Protein AF-A0A7S4QMN1-F1 (afdb_monomer_lite)

InterPro domains:
  IPR005123 Oxoglutarate/iron-dependent dioxygenase domain [PS51471] (291-381)
  IPR006620 Prolyl 4-hydroxylase, alpha subunit [SM00702] (165-380)
  IPR044862 Prolyl 4-hydroxylase alpha subunit, Fe(2+) 2OG dioxygenase domain [PF13640] (297-378)

Structure (mmCIF, N/CA/C/O backbone):
data_AF-A0A7S4QMN1-F1
#
_entry.id   AF-A0A7S4QMN1-F1
#
loop_
_atom_site.group_PDB
_atom_site.id
_atom_site.type_symbol
_atom_site.label_atom_id
_atom_site.label_alt_id
_atom_site.label_comp_id
_atom_site.label_asym_id
_atom_site.label_entity_id
_atom_site.label_seq_id
_atom_site.pdbx_PDB_ins_code
_atom_site.Cartn_x
_atom_site.Cartn_y
_atom_site.Cartn_z
_atom_site.occupancy
_atom_site.B_iso_or_equiv
_atom_site.auth_seq_id
_atom_site.auth_comp_id
_atom_site.auth_asym_id
_atom_site.auth_atom_id
_atom_site.pdbx_PDB_model_num
ATOM 1 N N . LEU A 1 1 ? 4.305 1.687 -40.433 1.00 33.34 1 LEU A N 1
ATOM 2 C CA . LEU A 1 1 ? 5.333 0.939 -41.196 1.00 33.34 1 LEU A CA 1
ATOM 3 C C . LEU A 1 1 ? 6.586 0.948 -40.322 1.00 33.34 1 LEU A C 1
ATOM 5 O O . LEU A 1 1 ? 7.178 2.002 -40.215 1.00 33.34 1 LEU A O 1
ATOM 9 N N . LEU A 1 2 ? 6.954 -0.055 -39.526 1.00 28.06 2 LEU A N 1
ATOM 10 C CA . LEU A 1 2 ? 6.754 -1.500 -39.593 1.00 28.06 2 LEU A CA 1
ATOM 11 C C . LEU A 1 2 ? 6.087 -2.052 -38.315 1.00 28.06 2 LEU A C 1
ATOM 13 O O . LEU A 1 2 ? 6.508 -1.735 -37.209 1.00 28.06 2 LEU A O 1
ATOM 17 N N . ARG A 1 3 ? 5.080 -2.920 -38.480 1.00 29.89 3 ARG A N 1
ATOM 18 C CA . ARG A 1 3 ? 4.734 -3.950 -37.491 1.00 29.89 3 ARG A CA 1
ATOM 19 C C . ARG A 1 3 ? 5.680 -5.119 -37.756 1.00 29.89 3 ARG A C 1
ATOM 21 O O . ARG A 1 3 ? 5.506 -5.801 -38.760 1.00 29.89 3 ARG A O 1
ATOM 28 N N . LEU A 1 4 ? 6.672 -5.331 -36.900 1.00 30.12 4 LEU A N 1
ATOM 29 C CA . LEU A 1 4 ? 7.335 -6.629 -36.809 1.00 30.12 4 LEU A CA 1
ATOM 30 C C . LEU A 1 4 ? 6.605 -7.407 -35.715 1.00 30.12 4 LEU A C 1
ATOM 32 O O . LEU A 1 4 ? 6.843 -7.210 -34.529 1.00 30.12 4 LEU A O 1
ATOM 36 N N . CYS A 1 5 ? 5.641 -8.224 -36.140 1.00 31.52 5 CYS A N 1
ATOM 37 C CA . CYS A 1 5 ? 5.085 -9.288 -35.318 1.00 31.52 5 CYS A CA 1
ATOM 38 C C . CYS A 1 5 ? 6.194 -10.321 -35.102 1.00 31.52 5 CYS A C 1
ATOM 40 O O . CYS A 1 5 ? 6.528 -11.065 -36.021 1.00 31.52 5 CYS A O 1
ATOM 42 N N . VAL A 1 6 ? 6.772 -10.345 -33.905 1.00 31.16 6 VAL A N 1
ATOM 43 C CA . VAL A 1 6 ? 7.466 -11.534 -33.408 1.00 31.16 6 VAL A CA 1
ATOM 44 C C . VAL A 1 6 ? 6.362 -12.455 -32.874 1.00 31.16 6 VAL A C 1
ATOM 46 O O . VAL A 1 6 ? 5.583 -11.995 -32.041 1.00 31.16 6 VAL A O 1
ATOM 49 N N . PRO A 1 7 ? 6.193 -13.681 -33.395 1.00 31.33 7 PRO A N 1
ATOM 50 C CA . PRO A 1 7 ? 5.201 -14.610 -32.866 1.00 31.33 7 PRO A CA 1
ATOM 51 C C . PRO A 1 7 ? 5.631 -15.098 -31.478 1.00 31.33 7 PRO A C 1
ATOM 53 O O . PRO A 1 7 ? 6.814 -15.367 -31.263 1.00 31.33 7 PRO A O 1
ATOM 56 N N . ASP A 1 8 ? 4.671 -15.221 -30.560 1.00 32.66 8 ASP A N 1
ATOM 57 C CA . ASP A 1 8 ? 4.892 -15.808 -29.236 1.00 32.66 8 ASP A CA 1
ATOM 58 C C . ASP A 1 8 ? 5.495 -17.219 -29.369 1.00 32.66 8 ASP A C 1
ATOM 60 O O . ASP A 1 8 ? 5.025 -18.013 -30.198 1.00 32.66 8 ASP A O 1
ATOM 64 N N . PRO A 1 9 ? 6.528 -17.570 -28.582 1.00 32.62 9 PRO A N 1
ATOM 65 C CA . PRO A 1 9 ? 7.028 -18.934 -28.555 1.00 32.62 9 PRO A CA 1
ATOM 66 C C . PRO A 1 9 ? 5.959 -19.858 -27.956 1.00 32.62 9 PRO A C 1
ATOM 68 O O . PRO A 1 9 ? 5.326 -19.546 -26.948 1.00 32.62 9 PRO A O 1
ATOM 71 N N . LYS A 1 10 ? 5.747 -21.007 -28.606 1.00 31.28 10 LYS A N 1
ATOM 72 C CA . LYS A 1 10 ? 4.823 -22.049 -28.143 1.00 31.28 10 LYS A CA 1
ATOM 73 C C . LYS A 1 10 ? 5.300 -22.645 -26.804 1.00 31.28 10 LYS A C 1
ATOM 75 O O . LYS A 1 10 ? 6.508 -22.679 -26.574 1.00 31.28 10 LYS A O 1
ATOM 80 N N . PRO A 1 11 ? 4.396 -23.180 -25.959 1.00 35.97 11 PRO A N 1
ATOM 81 C CA . PRO A 1 11 ? 4.713 -23.577 -24.580 1.00 35.97 11 PRO A CA 1
ATOM 82 C C . PRO A 1 11 ? 5.648 -24.790 -24.409 1.00 35.97 11 PRO A C 1
ATOM 84 O O . PRO A 1 11 ? 5.938 -25.157 -23.277 1.00 35.97 11 PRO A O 1
ATOM 87 N N . GLU A 1 12 ? 6.101 -25.442 -25.483 1.00 31.20 12 GLU A N 1
ATOM 88 C CA . GLU A 1 12 ? 6.717 -26.779 -25.400 1.00 31.20 12 GLU A CA 1
ATOM 89 C C . GLU A 1 12 ? 8.251 -26.810 -25.568 1.00 31.20 12 GLU A C 1
ATOM 91 O O . GLU A 1 12 ? 8.848 -27.864 -25.375 1.00 31.20 12 GLU A O 1
ATOM 96 N N . ASP A 1 13 ? 8.921 -25.674 -25.810 1.00 32.47 13 ASP A N 1
ATOM 97 C CA . ASP A 1 13 ? 10.376 -25.628 -26.074 1.00 32.47 13 ASP A CA 1
ATOM 98 C C . ASP A 1 13 ? 11.195 -24.850 -25.018 1.00 32.47 13 ASP A C 1
ATOM 100 O O . ASP A 1 13 ? 12.104 -24.087 -25.349 1.00 32.47 13 ASP A O 1
ATOM 104 N N . GLN A 1 14 ? 10.919 -25.039 -23.722 1.00 33.44 14 GLN A N 1
ATOM 105 C CA . GLN A 1 14 ? 11.824 -24.588 -22.651 1.00 33.44 14 GLN A CA 1
ATOM 106 C C . GLN A 1 14 ? 12.381 -25.778 -21.863 1.00 33.44 14 GLN A C 1
ATOM 108 O O . GLN A 1 14 ? 11.894 -26.148 -20.799 1.00 33.44 14 GLN A O 1
ATOM 113 N N . ALA A 1 15 ? 13.448 -26.375 -22.396 1.00 29.91 15 ALA A N 1
ATOM 114 C CA . ALA A 1 15 ? 14.362 -27.190 -21.602 1.00 29.91 15 ALA A CA 1
ATOM 115 C C . ALA A 1 15 ? 15.116 -26.291 -20.593 1.00 29.91 15 ALA A C 1
ATOM 117 O O . ALA A 1 15 ? 15.396 -25.130 -20.910 1.00 29.91 15 ALA A O 1
ATOM 118 N N . PRO A 1 16 ? 15.478 -26.794 -19.397 1.00 34.16 16 PRO A N 1
ATOM 119 C CA . PRO A 1 16 ? 16.086 -25.983 -18.347 1.00 34.16 16 PRO A CA 1
ATOM 120 C C . PRO A 1 16 ? 17.511 -25.581 -18.747 1.00 34.16 16 PRO A C 1
ATOM 122 O O . PRO A 1 16 ? 18.469 -26.336 -18.575 1.00 34.16 16 PRO A O 1
ATOM 125 N N . LEU A 1 17 ? 17.657 -24.380 -19.307 1.00 33.34 17 LEU A N 1
ATOM 126 C CA . LEU A 1 17 ? 18.953 -23.760 -19.552 1.00 33.34 17 LEU A CA 1
ATOM 127 C C . LEU A 1 17 ? 19.551 -23.323 -18.213 1.00 33.34 17 LEU A C 1
ATOM 129 O O . LEU A 1 17 ? 18.972 -22.540 -17.463 1.00 33.34 17 LEU A O 1
ATOM 133 N N . GLY A 1 18 ? 20.701 -23.921 -17.908 1.00 28.16 18 GLY A N 1
ATOM 134 C CA . GLY A 1 18 ? 21.380 -23.828 -16.628 1.00 28.16 18 GLY A CA 1
ATOM 135 C C . GLY A 1 18 ? 21.776 -22.413 -16.208 1.00 28.16 18 GLY A C 1
ATOM 136 O O . GLY A 1 18 ? 21.951 -21.514 -17.026 1.00 28.16 18 GLY A O 1
ATOM 137 N N . LYS A 1 19 ? 21.953 -22.290 -14.885 1.00 35.28 19 LYS A N 1
ATOM 138 C CA . LYS A 1 19 ? 22.564 -21.185 -14.134 1.00 35.28 19 LYS A CA 1
ATOM 139 C C . LYS A 1 19 ? 23.502 -20.322 -14.984 1.00 35.28 19 LYS A C 1
ATOM 141 O O . LYS A 1 19 ? 24.684 -20.634 -15.125 1.00 35.28 19 LYS A O 1
ATOM 146 N N . ILE A 1 20 ? 22.997 -19.184 -15.444 1.00 30.22 20 ILE A N 1
ATOM 147 C CA . ILE A 1 20 ? 23.836 -18.021 -15.711 1.00 30.22 20 ILE A CA 1
ATOM 148 C C . ILE A 1 20 ? 23.854 -17.229 -14.407 1.00 30.22 20 ILE A C 1
ATOM 150 O O . ILE A 1 20 ? 22.824 -16.743 -13.948 1.00 30.22 20 ILE A O 1
ATOM 154 N N . MET A 1 21 ? 25.028 -17.195 -13.777 1.00 33.59 21 MET A N 1
ATOM 155 C CA . MET A 1 21 ? 25.313 -16.408 -12.583 1.00 33.59 21 MET A CA 1
ATOM 156 C C . MET A 1 21 ? 25.099 -14.919 -12.886 1.00 33.59 21 MET A C 1
ATOM 158 O O . MET A 1 21 ? 25.952 -14.273 -13.489 1.00 33.59 21 MET A O 1
ATOM 162 N N . GLY A 1 22 ? 23.947 -14.404 -12.468 1.00 28.27 22 GLY A N 1
ATOM 163 C CA . GLY A 1 22 ? 23.695 -13.000 -12.180 1.00 28.27 22 GLY A CA 1
ATOM 164 C C . GLY A 1 22 ? 23.335 -12.9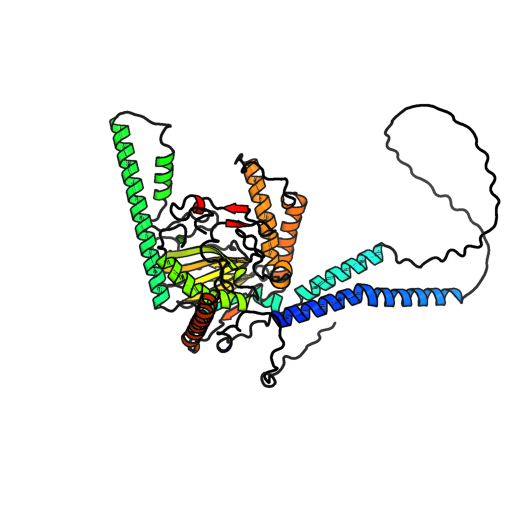07 -10.701 1.00 28.27 22 GLY A C 1
ATOM 165 O O . GLY A 1 22 ? 22.575 -13.727 -10.197 1.00 28.27 22 GLY A O 1
ATOM 166 N N . ASP A 1 23 ? 23.961 -11.976 -10.001 1.00 35.19 23 ASP A N 1
ATOM 167 C CA . ASP A 1 23 ? 23.933 -11.778 -8.553 1.00 35.19 23 ASP A CA 1
ATOM 168 C C . ASP A 1 23 ? 22.541 -11.361 -8.023 1.00 35.19 23 ASP A C 1
ATOM 170 O O . ASP A 1 23 ? 22.309 -10.206 -7.674 1.00 35.19 23 ASP A O 1
ATOM 174 N N . SER A 1 24 ? 21.584 -12.294 -7.987 1.00 38.88 24 SER A N 1
ATOM 175 C CA . SER A 1 24 ? 20.358 -12.176 -7.191 1.00 38.88 24 SER A CA 1
ATOM 176 C C . SER A 1 24 ? 20.483 -13.114 -5.992 1.00 38.88 24 SER A C 1
ATOM 178 O O . SER A 1 24 ? 20.225 -14.313 -6.079 1.00 38.88 24 SER A O 1
ATOM 180 N N . SER A 1 25 ? 20.924 -12.579 -4.858 1.00 47.12 25 SER A N 1
ATOM 181 C CA . SER A 1 25 ? 21.126 -13.338 -3.613 1.00 47.12 25 SER A CA 1
ATOM 182 C C . SER A 1 25 ? 19.832 -13.857 -2.956 1.00 47.12 25 SER A C 1
ATOM 184 O O . SER A 1 25 ? 19.904 -14.507 -1.914 1.00 47.12 25 SER A O 1
ATOM 186 N N . LEU A 1 26 ? 18.660 -13.619 -3.560 1.00 54.12 26 LEU A N 1
ATOM 187 C CA . LEU A 1 26 ? 17.367 -14.109 -3.084 1.00 54.12 26 LEU A CA 1
ATOM 188 C C . LEU A 1 26 ? 16.894 -15.327 -3.900 1.00 54.12 26 LEU A C 1
ATOM 190 O O . LEU A 1 26 ? 17.083 -15.363 -5.119 1.00 54.12 26 LEU A O 1
ATOM 194 N N . PRO A 1 27 ? 16.288 -16.338 -3.247 1.00 62.34 27 PRO A N 1
ATOM 195 C CA . PRO A 1 27 ? 15.745 -17.503 -3.934 1.00 62.34 27 PRO A CA 1
ATOM 196 C C . PRO A 1 27 ? 14.618 -17.099 -4.901 1.00 62.34 27 PRO A C 1
ATOM 198 O O . PRO A 1 27 ? 13.943 -16.092 -4.670 1.00 62.34 27 PRO A O 1
ATOM 201 N N . PRO A 1 28 ? 14.387 -17.882 -5.974 1.00 80.12 28 PRO A N 1
ATOM 202 C CA . PRO A 1 28 ? 13.278 -17.641 -6.891 1.00 80.12 28 PRO A CA 1
ATOM 203 C C . PRO A 1 28 ? 11.944 -17.609 -6.134 1.00 80.12 28 PRO A C 1
ATOM 205 O O . PRO A 1 28 ? 11.782 -18.280 -5.113 1.00 80.12 28 PRO A O 1
ATOM 208 N N . PHE A 1 29 ? 10.984 -16.836 -6.645 1.00 91.31 29 PHE A N 1
ATOM 209 C CA . PHE A 1 29 ? 9.666 -16.686 -6.034 1.00 91.31 29 PHE A CA 1
ATOM 210 C C . PHE A 1 29 ? 8.991 -18.054 -5.842 1.00 91.31 29 PHE A C 1
ATOM 212 O O . PHE A 1 29 ? 8.639 -18.730 -6.806 1.00 91.31 29 PHE A O 1
ATOM 219 N N . ALA A 1 30 ? 8.800 -18.472 -4.587 1.00 94.00 30 ALA A N 1
ATOM 220 C CA . ALA A 1 30 ? 8.315 -19.818 -4.264 1.00 94.00 30 ALA A CA 1
ATOM 221 C C . ALA A 1 30 ? 6.890 -20.098 -4.780 1.00 94.00 30 ALA A C 1
ATOM 223 O O . ALA A 1 30 ? 6.515 -21.253 -4.991 1.00 94.00 30 ALA A O 1
ATOM 224 N N . GLY A 1 31 ? 6.112 -19.038 -5.017 1.00 94.38 31 GLY A N 1
ATOM 225 C CA . GLY A 1 31 ? 4.758 -19.112 -5.552 1.00 94.38 31 GLY A CA 1
ATOM 226 C C . GLY A 1 31 ? 4.661 -19.265 -7.075 1.00 94.38 31 GLY A C 1
ATOM 227 O O . GLY A 1 31 ? 3.546 -19.399 -7.568 1.00 94.38 31 GLY A O 1
ATOM 228 N N . GLU A 1 32 ? 5.774 -19.249 -7.825 1.00 95.06 32 GLU A N 1
ATOM 229 C CA . GLU A 1 32 ? 5.768 -19.134 -9.298 1.00 95.06 32 GLU A CA 1
ATOM 230 C C . GLU A 1 32 ? 4.909 -20.206 -9.987 1.00 95.06 32 GLU A C 1
ATOM 232 O O . GLU A 1 32 ? 4.143 -19.903 -10.895 1.00 95.06 32 GLU A O 1
ATOM 237 N N . GLN A 1 33 ? 4.983 -21.453 -9.516 1.00 94.75 33 GLN A N 1
ATOM 238 C CA . GLN A 1 33 ? 4.263 -22.594 -10.101 1.00 94.75 33 GLN A CA 1
ATOM 239 C C . GLN A 1 33 ? 2.734 -22.528 -9.954 1.00 94.75 33 GLN A C 1
ATOM 241 O O . GLN A 1 33 ? 2.028 -23.278 -10.622 1.00 94.75 33 GLN A O 1
ATOM 246 N N . TYR A 1 34 ? 2.225 -21.670 -9.068 1.00 96.69 34 TYR A N 1
ATOM 247 C CA . TYR A 1 34 ? 0.791 -21.501 -8.827 1.00 96.69 34 TYR A CA 1
ATOM 248 C C . TYR A 1 34 ? 0.216 -20.277 -9.546 1.00 96.69 34 TYR A C 1
ATOM 250 O O . TYR A 1 34 ? -0.982 -20.015 -9.431 1.00 96.69 34 TYR A O 1
ATOM 258 N N . LEU A 1 35 ? 1.060 -19.513 -10.251 1.00 96.25 35 LEU A N 1
ATOM 259 C CA . LEU A 1 35 ? 0.627 -18.337 -10.986 1.00 96.25 35 LEU A CA 1
ATOM 260 C C . LEU A 1 35 ? -0.107 -18.744 -12.270 1.00 96.25 35 LEU A C 1
ATOM 262 O O . LEU A 1 35 ? 0.438 -19.441 -13.120 1.00 96.25 35 LEU A O 1
ATOM 266 N N . GLU A 1 36 ? -1.329 -18.247 -12.448 1.00 95.56 36 GLU A N 1
ATOM 267 C CA . GLU A 1 36 ? -2.115 -18.415 -13.682 1.00 95.56 36 GLU A CA 1
ATOM 268 C C . GLU A 1 36 ? -1.767 -17.374 -14.753 1.00 95.56 36 GLU A C 1
ATOM 270 O O . GLU A 1 36 ? -2.191 -17.468 -15.906 1.00 95.56 36 GLU A O 1
ATOM 275 N N . TYR A 1 37 ? -0.987 -16.365 -14.369 1.00 92.69 37 TYR A N 1
ATOM 276 C CA . TYR A 1 37 ? -0.544 -15.290 -15.237 1.00 92.69 37 TYR A CA 1
ATOM 277 C C . TYR A 1 37 ? 0.982 -15.227 -15.274 1.00 92.69 37 TYR A C 1
ATOM 279 O O . TYR A 1 37 ? 1.640 -15.118 -14.239 1.00 92.69 37 TYR A O 1
ATOM 287 N N . ASN A 1 38 ? 1.544 -15.218 -16.484 1.00 90.19 38 ASN A N 1
ATOM 288 C CA . ASN A 1 38 ? 2.983 -15.102 -16.702 1.00 90.19 38 ASN A CA 1
ATOM 289 C C . ASN A 1 38 ? 3.457 -13.674 -16.402 1.00 90.19 38 ASN A C 1
ATOM 291 O O . ASN A 1 38 ? 3.412 -12.786 -17.258 1.00 90.19 38 ASN A O 1
ATOM 295 N N . LEU A 1 39 ? 3.905 -13.445 -15.168 1.00 91.25 39 LEU A N 1
ATOM 296 C CA . LEU A 1 39 ? 4.464 -12.161 -14.760 1.00 91.25 39 LEU A CA 1
ATOM 297 C C . LEU A 1 39 ? 5.817 -11.896 -15.457 1.00 91.25 39 LEU A C 1
ATOM 299 O O . LEU A 1 39 ? 6.588 -12.834 -15.681 1.00 91.25 39 LEU A O 1
ATOM 303 N N . PRO A 1 40 ? 6.158 -10.627 -15.752 1.00 88.12 40 PRO A N 1
ATOM 304 C CA . PRO A 1 40 ? 7.409 -10.259 -16.414 1.00 88.12 40 PRO A CA 1
ATOM 305 C C . PRO A 1 40 ? 8.675 -10.850 -15.789 1.00 88.12 40 PRO A C 1
ATOM 307 O O . PRO A 1 40 ? 8.834 -10.828 -14.570 1.00 88.12 40 PRO A O 1
ATOM 310 N N . ASN A 1 41 ? 9.625 -11.295 -16.615 1.00 87.62 41 ASN A N 1
ATOM 311 C CA . ASN A 1 41 ? 10.993 -11.552 -16.165 1.00 87.62 41 ASN A CA 1
ATOM 312 C C . ASN A 1 41 ? 11.791 -10.240 -16.195 1.00 87.62 41 ASN A C 1
ATOM 314 O O . ASN A 1 41 ? 12.318 -9.836 -17.236 1.00 87.62 41 ASN A O 1
ATOM 318 N N . TYR A 1 42 ? 11.854 -9.567 -15.047 1.00 85.12 42 TYR A N 1
ATOM 319 C CA . TYR A 1 42 ? 12.478 -8.251 -14.933 1.00 85.12 42 TYR A CA 1
ATOM 320 C C . TYR A 1 42 ? 13.994 -8.265 -15.145 1.00 85.12 42 TYR A C 1
ATOM 322 O O . TYR A 1 42 ? 14.530 -7.290 -15.668 1.00 85.12 42 TYR A O 1
ATOM 330 N N . ASP A 1 43 ? 14.701 -9.344 -14.814 1.00 82.75 43 ASP A N 1
ATOM 331 C CA . ASP A 1 43 ? 16.156 -9.403 -15.007 1.00 82.75 43 ASP A CA 1
ATOM 332 C C . ASP A 1 43 ? 16.530 -9.566 -16.480 1.00 82.75 43 ASP A C 1
ATOM 334 O O . ASP A 1 43 ? 17.417 -8.874 -16.999 1.00 82.75 43 ASP A O 1
ATOM 338 N N . GLN A 1 44 ? 15.790 -10.419 -17.191 1.00 84.44 44 GLN A N 1
ATOM 339 C CA . GLN A 1 44 ? 15.927 -10.556 -18.635 1.00 84.44 44 GLN A CA 1
ATOM 340 C C . GLN A 1 44 ? 15.555 -9.250 -19.343 1.00 84.44 44 GLN A C 1
ATOM 342 O O . GLN A 1 44 ? 16.279 -8.800 -20.232 1.00 84.44 44 GLN A O 1
ATOM 347 N N . GLU A 1 45 ? 14.456 -8.614 -18.937 1.00 82.69 45 GLU A N 1
ATOM 348 C CA . GLU A 1 45 ? 14.028 -7.335 -19.499 1.00 82.69 45 GLU A CA 1
ATOM 349 C C . GLU A 1 45 ? 15.080 -6.244 -19.301 1.00 82.69 45 GLU A C 1
ATOM 351 O O . GLU A 1 45 ? 15.457 -5.581 -20.265 1.00 82.69 45 GLU A O 1
ATOM 356 N N . ARG A 1 46 ? 15.587 -6.068 -18.076 1.00 83.31 46 ARG A N 1
ATOM 357 C CA . ARG A 1 46 ? 16.635 -5.081 -17.776 1.00 83.31 46 ARG A CA 1
ATOM 358 C C . ARG A 1 46 ? 17.854 -5.292 -18.663 1.00 83.31 46 ARG A C 1
ATOM 360 O O . ARG A 1 46 ? 18.358 -4.335 -19.244 1.00 83.31 46 ARG A O 1
ATOM 367 N N . THR A 1 47 ? 18.288 -6.542 -18.812 1.00 84.25 47 THR A N 1
ATOM 368 C CA . THR A 1 47 ? 19.411 -6.906 -19.685 1.00 84.25 47 THR A CA 1
ATOM 369 C C . THR A 1 47 ? 19.139 -6.501 -21.134 1.00 84.25 47 THR A C 1
ATOM 371 O O . THR A 1 47 ? 19.970 -5.844 -21.761 1.00 84.25 47 THR A O 1
ATOM 374 N N . LEU A 1 48 ? 17.953 -6.822 -21.658 1.00 85.06 48 LEU A N 1
ATOM 375 C CA . LEU A 1 48 ? 17.554 -6.457 -23.018 1.00 85.06 48 LEU A CA 1
ATOM 376 C C . LEU A 1 48 ? 17.479 -4.939 -23.217 1.00 85.06 48 LEU A C 1
ATOM 378 O O . LEU A 1 48 ? 17.968 -4.435 -24.227 1.00 85.06 48 LEU A O 1
ATOM 382 N N . LEU A 1 49 ? 16.915 -4.204 -22.259 1.00 83.88 49 LEU A N 1
ATOM 383 C CA . LEU A 1 49 ? 16.805 -2.748 -22.329 1.00 83.88 49 LEU A CA 1
ATOM 384 C C . LEU A 1 49 ? 18.174 -2.075 -22.268 1.00 83.88 49 LEU A C 1
ATOM 386 O O . LEU A 1 49 ? 18.424 -1.158 -23.046 1.00 83.88 49 LEU A O 1
ATOM 390 N N . ILE A 1 50 ? 19.092 -2.566 -21.431 1.00 84.69 50 ILE A N 1
ATOM 391 C CA . ILE A 1 50 ? 20.481 -2.092 -21.406 1.00 84.69 50 ILE A CA 1
ATOM 392 C C . ILE A 1 50 ? 21.137 -2.304 -22.773 1.00 84.69 50 ILE A C 1
ATOM 394 O O . ILE A 1 50 ? 21.715 -1.366 -23.322 1.00 84.69 50 ILE A O 1
ATOM 398 N N . ILE A 1 51 ? 21.005 -3.498 -23.363 1.00 87.50 51 ILE A N 1
ATOM 399 C CA . ILE A 1 51 ? 21.549 -3.788 -24.698 1.00 87.50 51 ILE A CA 1
ATOM 400 C C . ILE A 1 51 ? 20.962 -2.827 -25.738 1.00 87.50 51 ILE A C 1
ATOM 402 O O . ILE A 1 51 ? 21.707 -2.227 -26.512 1.00 87.50 51 ILE A O 1
ATOM 406 N N . GLN A 1 52 ? 19.642 -2.629 -25.743 1.00 87.38 52 GLN A N 1
ATOM 407 C CA . GLN A 1 52 ? 18.974 -1.715 -26.672 1.00 87.38 52 GLN A CA 1
ATOM 408 C C . GLN A 1 52 ? 19.440 -0.266 -26.489 1.00 87.38 52 GLN A C 1
ATOM 410 O O . GLN A 1 52 ? 19.736 0.404 -27.477 1.00 87.38 52 GLN A O 1
ATOM 415 N N . MET A 1 53 ? 19.566 0.214 -25.250 1.00 84.75 53 MET A N 1
ATOM 416 C CA . MET A 1 53 ? 20.061 1.560 -24.951 1.00 84.75 53 MET A CA 1
ATOM 417 C C . MET A 1 53 ? 21.508 1.751 -25.415 1.00 84.75 53 MET A C 1
ATOM 419 O O . MET A 1 53 ? 21.822 2.779 -26.016 1.00 84.75 53 MET A O 1
ATOM 423 N N . VAL A 1 54 ? 22.376 0.756 -25.202 1.00 86.69 54 VAL A N 1
ATOM 424 C CA . VAL A 1 54 ? 23.759 0.774 -25.700 1.00 86.69 54 VAL A CA 1
ATOM 425 C C . VAL A 1 54 ? 23.781 0.798 -27.228 1.00 86.69 54 VAL A C 1
ATOM 427 O O . VAL A 1 54 ? 24.510 1.598 -27.806 1.00 86.69 54 VAL A O 1
ATOM 430 N N . LEU A 1 55 ? 22.958 -0.008 -27.903 1.00 88.69 55 LEU A N 1
ATOM 431 C CA . LEU A 1 55 ? 22.868 -0.008 -29.367 1.00 88.69 55 LEU A CA 1
ATOM 432 C C . LEU A 1 55 ? 22.357 1.329 -29.922 1.00 88.69 55 LEU A C 1
ATOM 434 O O . LEU A 1 55 ? 22.899 1.817 -30.913 1.00 88.69 55 LEU A O 1
ATOM 438 N N . VAL A 1 56 ? 21.363 1.949 -29.277 1.00 87.81 56 VAL A N 1
ATOM 439 C CA . VAL A 1 56 ? 20.886 3.296 -29.630 1.00 87.81 56 VAL A CA 1
ATOM 440 C C . VAL A 1 56 ? 22.010 4.314 -29.452 1.00 87.81 56 VAL A C 1
ATOM 442 O O . VAL A 1 56 ? 22.284 5.080 -30.374 1.00 87.81 56 VAL A O 1
ATOM 445 N N . ALA A 1 57 ? 22.718 4.289 -28.321 1.00 84.50 57 ALA A N 1
ATOM 446 C CA . ALA A 1 57 ? 23.855 5.175 -28.092 1.00 84.50 57 ALA A CA 1
ATOM 447 C C . ALA A 1 57 ? 24.940 4.979 -29.166 1.00 84.50 57 ALA A C 1
ATOM 449 O O . ALA A 1 57 ? 25.353 5.946 -29.803 1.00 84.50 57 ALA A O 1
ATOM 450 N N . LEU A 1 58 ? 25.345 3.736 -29.449 1.00 86.88 58 LEU A N 1
ATOM 451 C CA . LEU A 1 58 ? 26.331 3.432 -30.491 1.00 86.88 58 LEU A CA 1
ATOM 452 C C . LEU A 1 58 ? 25.868 3.899 -31.880 1.00 86.88 58 LEU A C 1
ATOM 454 O O . LEU A 1 58 ? 26.669 4.418 -32.658 1.00 86.88 58 LEU A O 1
ATOM 458 N N . SER A 1 59 ? 24.575 3.760 -32.186 1.00 85.88 59 SER A N 1
ATOM 459 C CA . SER A 1 59 ? 23.972 4.258 -33.425 1.00 85.88 59 SER A CA 1
ATOM 460 C C . SER A 1 59 ? 24.150 5.766 -33.576 1.00 85.88 59 SER A C 1
ATOM 462 O O . SER A 1 59 ? 24.692 6.218 -34.583 1.00 85.88 59 SER A O 1
ATOM 464 N N . PHE A 1 60 ? 23.777 6.542 -32.559 1.00 84.19 60 PHE A N 1
ATOM 465 C CA . PHE A 1 60 ? 23.823 8.003 -32.623 1.00 84.19 60 PHE A CA 1
ATOM 466 C C . PHE A 1 60 ? 25.234 8.586 -32.471 1.00 84.19 60 PHE A C 1
ATOM 468 O O . PHE A 1 60 ? 25.508 9.629 -33.059 1.00 84.19 60 PHE A O 1
ATOM 475 N N . PHE A 1 61 ? 26.137 7.922 -31.743 1.00 80.44 61 PHE A N 1
ATOM 476 C CA . PHE A 1 61 ? 27.513 8.401 -31.570 1.00 80.44 61 PHE A CA 1
ATOM 477 C C . PHE A 1 61 ? 28.456 7.990 -32.703 1.00 80.44 61 PHE A C 1
ATOM 479 O O . PHE A 1 61 ? 29.374 8.744 -33.019 1.00 80.44 61 PHE A O 1
ATOM 486 N N . PHE A 1 62 ? 28.243 6.829 -33.329 1.00 82.06 62 PHE A N 1
ATOM 487 C CA . PHE A 1 62 ? 29.183 6.296 -34.320 1.00 82.06 62 PHE A CA 1
ATOM 488 C C . PHE A 1 62 ? 28.545 6.103 -35.690 1.00 82.06 62 PHE A C 1
ATOM 490 O O . PHE A 1 62 ? 29.015 6.681 -36.668 1.00 82.06 62 PHE A O 1
ATOM 497 N N . PHE A 1 63 ? 27.469 5.321 -35.787 1.00 82.38 63 PHE A N 1
ATOM 498 C CA . PHE A 1 63 ? 26.947 4.901 -37.090 1.00 82.38 63 PHE A CA 1
ATOM 499 C C . PHE A 1 63 ? 26.273 6.035 -37.868 1.00 82.38 63 PHE A C 1
ATOM 501 O O . PHE A 1 63 ? 26.542 6.192 -39.058 1.00 82.38 63 PHE A O 1
ATOM 508 N N . VAL A 1 64 ? 25.434 6.846 -37.219 1.00 82.38 64 VAL A N 1
ATOM 509 C CA . VAL A 1 64 ? 24.746 7.969 -37.869 1.00 82.38 64 VAL A CA 1
ATOM 510 C C . VAL A 1 64 ? 25.736 9.063 -38.285 1.00 82.38 64 VAL A C 1
ATOM 512 O O . VAL A 1 64 ? 25.711 9.434 -39.459 1.00 82.38 64 VAL A O 1
ATOM 515 N N . PRO A 1 65 ? 26.661 9.540 -37.426 1.00 80.06 65 PRO A N 1
ATOM 516 C CA . PRO A 1 65 ? 27.677 10.505 -37.848 1.00 80.06 65 PRO A CA 1
ATOM 517 C C . PRO A 1 65 ? 28.571 9.978 -38.975 1.00 80.06 65 PRO A C 1
ATOM 519 O O . PRO A 1 65 ? 28.861 10.711 -39.918 1.00 80.06 65 PRO A O 1
ATOM 522 N N . PHE A 1 66 ? 28.963 8.700 -38.925 1.00 78.88 66 PHE A N 1
ATOM 523 C CA . PHE A 1 66 ? 29.758 8.066 -39.979 1.00 78.88 66 PHE A CA 1
ATOM 524 C C . PHE A 1 66 ? 29.003 7.944 -41.310 1.00 78.88 66 PHE A C 1
ATOM 526 O O . PHE A 1 66 ? 29.573 8.172 -42.377 1.00 78.88 66 PHE A O 1
ATOM 533 N N . ALA A 1 67 ? 27.716 7.596 -41.276 1.00 78.50 67 ALA A N 1
ATOM 534 C CA . ALA A 1 67 ? 26.886 7.562 -42.475 1.00 78.50 67 ALA A CA 1
ATOM 535 C C . ALA A 1 67 ? 26.716 8.970 -43.066 1.00 78.50 67 ALA A C 1
ATOM 537 O O . ALA A 1 67 ? 26.908 9.155 -44.269 1.00 78.50 67 ALA A O 1
ATOM 538 N N . LEU A 1 68 ? 26.436 9.964 -42.213 1.00 77.25 68 LEU A N 1
ATOM 539 C CA . LEU A 1 68 ? 26.275 11.362 -42.614 1.00 77.25 68 LEU A CA 1
ATOM 540 C C . LEU A 1 68 ? 27.555 11.929 -43.235 1.00 77.25 68 LEU A C 1
ATOM 542 O O . LEU A 1 68 ? 27.474 12.571 -44.284 1.00 77.25 68 LEU A O 1
ATOM 546 N N . SER A 1 69 ? 28.727 11.650 -42.654 1.00 73.25 69 SER A N 1
ATOM 547 C CA . SER A 1 69 ? 30.007 12.118 -43.197 1.00 73.25 69 SER A CA 1
ATOM 548 C C . SER A 1 69 ? 30.277 11.557 -44.595 1.00 73.25 69 SER A C 1
ATOM 550 O O . SER A 1 69 ? 30.715 12.297 -45.473 1.00 73.25 69 SER A O 1
ATOM 552 N N . ARG A 1 70 ? 29.923 10.290 -44.857 1.00 70.62 70 ARG A N 1
ATOM 553 C CA . ARG A 1 70 ? 30.050 9.681 -46.192 1.00 70.62 70 ARG A CA 1
ATOM 554 C C . ARG A 1 70 ? 29.092 10.275 -47.223 1.00 70.62 70 ARG A C 1
ATOM 556 O O . ARG A 1 70 ? 29.501 10.483 -48.361 1.00 70.62 70 ARG A O 1
ATOM 563 N N . THR A 1 71 ? 27.849 10.578 -46.852 1.00 61.62 71 THR A N 1
ATOM 564 C CA . THR A 1 71 ? 26.905 11.257 -47.761 1.00 61.62 71 THR A CA 1
ATOM 565 C C . THR A 1 71 ? 27.312 12.694 -48.071 1.00 61.62 71 THR A C 1
ATOM 567 O O . THR A 1 71 ? 27.195 13.110 -49.219 1.00 61.62 71 THR A O 1
ATOM 570 N N . VAL A 1 72 ? 27.830 13.441 -47.091 1.00 58.78 72 VAL A N 1
ATOM 571 C CA . VAL A 1 72 ? 28.314 14.813 -47.317 1.00 58.78 72 VAL A CA 1
ATOM 572 C C . VAL A 1 72 ? 29.528 14.808 -48.251 1.00 58.78 72 VAL A C 1
ATOM 574 O O . VAL A 1 72 ? 29.549 15.590 -49.196 1.00 58.78 72 VAL A O 1
ATOM 577 N N . PHE A 1 73 ? 30.472 13.875 -48.067 1.00 48.81 73 PHE A N 1
ATOM 578 C CA . PHE A 1 73 ? 31.612 13.694 -48.977 1.00 48.81 73 PHE A CA 1
ATOM 579 C C . PHE A 1 73 ? 31.206 13.241 -50.389 1.00 48.81 73 PHE A C 1
ATOM 581 O O . PHE A 1 73 ? 31.821 13.658 -51.366 1.00 48.81 73 PHE A O 1
ATOM 588 N N . ALA A 1 74 ? 30.172 12.407 -50.530 1.00 44.69 74 ALA A N 1
ATOM 589 C CA . ALA A 1 74 ? 29.692 11.982 -51.846 1.00 44.69 74 ALA A CA 1
ATOM 590 C C . ALA A 1 74 ? 29.077 13.145 -52.651 1.00 44.69 74 ALA A C 1
ATOM 592 O O . ALA A 1 74 ? 29.256 13.200 -53.864 1.00 44.69 74 ALA A O 1
ATOM 593 N N . VAL A 1 75 ? 28.398 14.087 -51.983 1.00 45.75 75 VAL A N 1
ATOM 594 C CA . VAL A 1 75 ? 27.779 15.261 -52.623 1.00 45.75 75 VAL A CA 1
ATOM 595 C C . VAL A 1 75 ? 28.824 16.299 -53.042 1.00 45.75 75 VAL A C 1
ATOM 597 O O . VAL A 1 75 ? 28.745 16.812 -54.159 1.00 45.75 75 VAL A O 1
ATOM 600 N N . SER A 1 76 ? 29.834 16.571 -52.210 1.00 44.06 76 SER A N 1
ATOM 601 C CA . SER A 1 76 ? 30.897 17.529 -52.552 1.00 44.06 76 SER A CA 1
ATOM 602 C C . SER A 1 76 ? 31.791 17.049 -53.703 1.00 44.06 76 SER A C 1
ATOM 604 O O . SER A 1 76 ? 32.186 17.859 -54.539 1.00 44.06 76 SER A O 1
ATOM 606 N N . VAL A 1 77 ? 32.027 15.737 -53.828 1.00 45.41 77 VAL A N 1
ATOM 607 C CA . VAL A 1 77 ? 32.783 15.156 -54.958 1.00 45.41 77 VAL A CA 1
ATOM 608 C C . VAL A 1 77 ? 32.001 15.216 -56.279 1.00 45.41 77 VAL A C 1
ATOM 610 O O . VAL A 1 77 ? 32.604 15.299 -57.349 1.00 45.41 77 VAL A O 1
ATOM 613 N N . THR A 1 78 ? 30.664 15.217 -56.244 1.00 40.75 78 THR A N 1
ATOM 614 C CA . THR A 1 78 ? 29.848 15.359 -57.466 1.00 40.75 78 THR A CA 1
ATOM 615 C C . THR A 1 78 ? 29.735 16.795 -57.977 1.00 40.75 78 THR A C 1
ATOM 617 O O . THR A 1 78 ? 29.501 16.986 -59.165 1.00 40.75 78 THR A O 1
ATOM 620 N N . THR A 1 79 ? 29.939 17.805 -57.127 1.00 41.59 79 THR A N 1
ATOM 621 C CA . THR A 1 79 ? 29.824 19.223 -57.519 1.00 41.59 79 THR A CA 1
ATOM 622 C C . THR A 1 79 ? 31.080 19.815 -58.162 1.00 41.59 79 THR A C 1
ATOM 624 O O . THR A 1 79 ? 30.999 20.892 -58.740 1.00 41.59 79 THR A O 1
ATOM 627 N N . GLU A 1 80 ? 32.226 19.132 -58.121 1.00 44.59 80 GLU A N 1
ATOM 628 C CA . GLU A 1 80 ? 33.477 19.631 -58.722 1.00 44.59 80 GLU A CA 1
ATOM 629 C C . GLU A 1 80 ? 33.669 19.261 -60.206 1.00 44.59 80 GLU A C 1
ATOM 631 O O . GLU A 1 80 ? 34.669 19.653 -60.805 1.00 44.59 80 GLU A O 1
ATOM 636 N N . LYS A 1 81 ? 32.737 18.522 -60.830 1.00 39.53 81 LYS A N 1
ATOM 637 C CA . LYS A 1 81 ? 32.930 17.997 -62.197 1.00 39.53 81 LYS A CA 1
ATOM 638 C C . LYS A 1 81 ? 32.190 18.693 -63.342 1.00 39.53 81 LYS A C 1
ATOM 640 O O . LYS A 1 81 ? 32.504 18.360 -64.479 1.00 39.53 81 LYS A O 1
ATOM 645 N N . ASP A 1 82 ? 31.346 19.697 -63.095 1.00 35.62 82 ASP A N 1
ATOM 646 C CA . ASP A 1 82 ? 30.660 20.438 -64.167 1.00 35.62 82 ASP A CA 1
ATOM 647 C C . ASP A 1 82 ? 30.945 21.963 -64.109 1.00 35.62 82 ASP A C 1
ATOM 649 O O . ASP A 1 82 ? 30.407 22.685 -63.278 1.00 35.62 82 ASP A O 1
ATOM 653 N N . SER A 1 83 ? 31.850 22.376 -65.013 1.00 32.56 83 SER A N 1
ATOM 654 C CA . SER A 1 83 ? 32.255 23.672 -65.635 1.00 32.56 83 SER A CA 1
ATOM 655 C C . SER A 1 83 ? 31.427 24.980 -65.451 1.00 32.56 83 SER A C 1
ATOM 657 O O . SER A 1 83 ? 30.285 24.924 -65.013 1.00 32.56 83 SER A O 1
ATOM 659 N N . PRO A 1 84 ? 31.822 26.145 -66.045 1.00 42.34 84 PRO A N 1
ATOM 660 C CA . PRO A 1 84 ? 33.127 26.810 -66.247 1.00 42.34 84 PRO A CA 1
ATOM 661 C C . PRO A 1 84 ? 33.133 28.299 -65.768 1.00 42.34 84 PRO A C 1
ATOM 663 O O . PRO A 1 84 ? 32.153 28.813 -65.234 1.00 42.34 84 PRO A O 1
ATOM 666 N N . GLU A 1 85 ? 34.255 29.001 -65.989 1.00 40.06 85 GLU A N 1
ATOM 667 C CA . GLU A 1 85 ? 34.439 30.462 -65.866 1.00 40.06 85 GLU A CA 1
ATOM 668 C C . GLU A 1 85 ? 33.262 31.309 -66.395 1.00 40.06 85 GLU A C 1
ATOM 670 O O . GLU A 1 85 ? 32.749 31.017 -67.468 1.00 40.06 85 GLU A O 1
ATOM 675 N N . ILE A 1 86 ? 32.942 32.427 -65.716 1.00 31.05 86 ILE A N 1
ATOM 676 C CA . ILE A 1 86 ? 32.651 33.752 -66.312 1.00 31.05 86 ILE A CA 1
ATOM 677 C C . ILE A 1 86 ? 32.662 34.838 -65.212 1.00 31.05 86 ILE A C 1
ATOM 679 O O . ILE A 1 86 ? 32.051 34.713 -64.152 1.00 31.05 86 ILE A O 1
ATOM 683 N N . LYS A 1 87 ? 33.376 35.931 -65.505 1.00 37.38 87 LYS A N 1
ATOM 684 C CA . LYS A 1 87 ? 33.409 37.212 -64.779 1.00 37.38 87 LYS A CA 1
ATOM 685 C C . LYS A 1 87 ? 32.052 37.925 -64.864 1.00 37.38 87 LYS A C 1
ATOM 687 O O . LYS A 1 87 ? 31.515 38.013 -65.956 1.00 37.38 87 LYS A O 1
ATOM 692 N N . GLU A 1 88 ? 31.596 38.571 -63.789 1.00 30.00 88 GLU A N 1
ATOM 693 C CA . GLU A 1 88 ? 31.368 40.031 -63.760 1.00 30.00 88 GLU A CA 1
ATOM 694 C C . GLU A 1 88 ? 30.749 40.527 -62.444 1.00 30.00 88 GLU A C 1
ATOM 696 O O . GLU A 1 88 ? 29.895 39.911 -61.815 1.00 30.00 88 GLU A O 1
ATOM 701 N N . SER A 1 89 ? 31.204 41.713 -62.056 1.00 39.62 89 SER A N 1
ATOM 702 C CA . SER A 1 89 ? 30.798 42.500 -60.899 1.00 39.62 89 SER A CA 1
ATOM 703 C C . SER A 1 89 ? 29.350 43.005 -60.964 1.00 39.62 89 SER A C 1
ATOM 705 O O . SER A 1 89 ? 28.941 43.539 -61.995 1.00 39.62 89 SER A O 1
ATOM 707 N N . LYS A 1 90 ? 28.639 43.048 -59.826 1.00 28.62 90 LYS A N 1
ATOM 708 C CA . LYS A 1 90 ? 27.627 44.092 -59.565 1.00 28.62 90 LYS A CA 1
ATOM 709 C C . LYS A 1 90 ? 27.330 44.278 -58.072 1.00 28.62 90 LYS A C 1
ATOM 711 O O . LYS A 1 90 ? 26.961 43.355 -57.358 1.00 28.62 90 LYS A O 1
ATOM 716 N N . LYS A 1 91 ? 27.500 45.531 -57.636 1.00 33.72 91 LYS A N 1
ATOM 717 C CA . LYS A 1 91 ? 27.159 46.097 -56.322 1.00 33.72 91 LYS A CA 1
ATOM 718 C C . LYS A 1 91 ? 25.683 45.883 -55.973 1.00 33.72 91 LYS A C 1
ATOM 720 O O . LYS A 1 91 ? 24.828 46.250 -56.775 1.00 33.72 91 LYS A O 1
ATOM 725 N N . VAL A 1 92 ? 25.393 45.511 -54.723 1.00 26.95 92 VAL A N 1
ATOM 726 C CA . VAL A 1 92 ? 24.100 45.806 -54.080 1.00 26.95 92 VAL A CA 1
ATOM 727 C C . VAL A 1 92 ? 24.330 46.380 -52.678 1.00 26.95 92 VAL A C 1
ATOM 729 O O . VAL A 1 92 ? 25.040 45.817 -51.851 1.00 26.95 92 VAL A O 1
ATOM 732 N N . LYS A 1 93 ? 23.745 47.565 -52.466 1.00 27.33 93 LYS A N 1
ATOM 733 C CA . LYS A 1 93 ? 23.688 48.359 -51.231 1.00 27.33 93 LYS A CA 1
ATOM 734 C C . LYS A 1 93 ? 22.921 47.607 -50.137 1.00 27.33 93 LYS A C 1
ATOM 736 O O . LYS A 1 93 ? 21.764 47.259 -50.349 1.00 27.33 93 LYS A O 1
ATOM 741 N N . VAL A 1 94 ? 23.507 47.492 -48.946 1.00 27.81 94 VAL A N 1
ATOM 742 C CA . VAL A 1 94 ? 22.782 47.133 -47.717 1.00 27.81 94 VAL A CA 1
ATOM 743 C C . VAL A 1 94 ? 22.321 48.425 -47.035 1.00 27.81 94 VAL A C 1
ATOM 745 O O . VAL A 1 94 ? 23.136 49.280 -46.691 1.00 27.81 94 VAL A O 1
ATOM 748 N N . ILE A 1 95 ? 21.006 48.579 -46.869 1.00 27.75 95 ILE A N 1
ATOM 749 C CA . ILE A 1 95 ? 20.382 49.615 -46.038 1.00 27.75 95 ILE A CA 1
ATOM 750 C C . ILE A 1 95 ? 20.390 49.101 -44.596 1.00 27.75 95 ILE A C 1
ATOM 752 O O . ILE A 1 95 ? 19.745 48.100 -44.292 1.00 27.75 95 ILE A O 1
ATOM 756 N N . SER A 1 96 ? 21.113 49.781 -43.706 1.00 27.23 96 SER A N 1
ATOM 757 C CA . SER A 1 96 ? 21.045 49.550 -42.265 1.00 27.23 96 SER A CA 1
ATOM 758 C C . SER A 1 96 ? 19.937 50.412 -41.651 1.00 27.23 96 SER A C 1
ATOM 760 O O . SER A 1 96 ? 19.961 51.640 -41.721 1.00 27.23 96 SER A O 1
ATOM 762 N N . VAL A 1 97 ? 18.952 49.768 -41.023 1.00 29.84 97 VAL A N 1
ATOM 763 C CA . VAL A 1 97 ? 18.007 50.435 -40.120 1.00 29.84 97 VAL A CA 1
ATOM 764 C C . VAL A 1 97 ? 18.530 50.244 -38.705 1.00 29.84 97 VAL A C 1
ATOM 766 O O . VAL A 1 97 ? 18.422 49.170 -38.121 1.00 29.84 97 VAL A O 1
ATOM 769 N N . GLY A 1 98 ? 19.138 51.292 -38.157 1.00 27.27 98 GLY A N 1
ATOM 770 C CA . GLY A 1 98 ? 19.474 51.354 -36.741 1.00 27.27 98 GLY A CA 1
ATOM 771 C C . GLY A 1 98 ? 18.294 51.852 -35.909 1.00 27.27 98 GLY A C 1
ATOM 772 O O . GLY A 1 98 ? 17.598 52.782 -36.314 1.00 27.27 98 GLY A O 1
ATOM 773 N N . LYS A 1 99 ? 18.143 51.328 -34.688 1.00 27.47 99 LYS A N 1
ATOM 774 C CA . LYS A 1 99 ? 17.604 52.094 -33.556 1.00 27.47 99 LYS A CA 1
ATOM 775 C C . LYS A 1 99 ? 18.353 51.751 -32.266 1.00 27.47 99 LYS A C 1
ATOM 777 O O . LYS A 1 99 ? 18.582 50.596 -31.935 1.00 27.47 99 LYS A O 1
ATOM 782 N N . LYS A 1 100 ? 18.780 52.830 -31.608 1.00 29.92 100 LYS A N 1
ATOM 783 C CA . LYS A 1 100 ? 19.655 52.943 -30.433 1.00 29.92 100 LYS A CA 1
ATOM 784 C C . LYS A 1 100 ? 18.904 52.720 -29.115 1.00 29.92 100 LYS A C 1
ATOM 786 O O . LYS A 1 100 ? 17.749 53.116 -29.010 1.00 29.92 100 LYS A O 1
ATOM 791 N N . SER A 1 101 ? 19.642 52.318 -28.079 1.00 27.09 101 SER A N 1
ATOM 792 C CA . SER A 1 101 ? 19.437 52.728 -26.674 1.00 27.09 101 SER A CA 1
ATOM 793 C C . SER A 1 101 ? 20.746 52.490 -25.894 1.00 27.09 101 SER A C 1
ATOM 795 O O . SER A 1 101 ? 21.155 51.350 -25.727 1.00 27.09 101 SER A O 1
ATOM 797 N N . LYS A 1 102 ? 21.631 53.494 -25.781 1.00 29.53 102 LYS A N 1
ATOM 798 C CA . LYS A 1 102 ? 21.893 54.363 -24.606 1.00 29.53 102 LYS A CA 1
ATOM 799 C C . LYS A 1 102 ? 22.226 53.633 -23.291 1.00 29.53 102 LYS A C 1
ATOM 801 O O . LYS A 1 102 ? 21.325 53.176 -22.606 1.00 29.53 102 LYS A O 1
ATOM 806 N N . SER A 1 103 ? 23.487 53.741 -22.854 1.00 28.34 103 SER A N 1
ATOM 807 C CA . SER A 1 103 ? 23.841 54.154 -21.483 1.00 28.34 103 SER A CA 1
ATOM 808 C C . SER A 1 103 ? 25.338 54.490 -21.362 1.00 28.34 103 SER A C 1
ATOM 810 O O . SER A 1 103 ? 26.187 53.828 -21.947 1.00 28.34 103 SER A O 1
ATOM 812 N N . ASN A 1 104 ? 25.626 55.568 -20.634 1.00 28.75 104 ASN A N 1
ATOM 813 C CA . ASN A 1 104 ? 26.913 56.242 -20.434 1.00 28.75 104 ASN A CA 1
ATOM 814 C C . ASN A 1 104 ? 27.824 55.543 -19.407 1.00 28.75 104 ASN A C 1
ATOM 816 O O . ASN A 1 104 ? 27.337 55.159 -18.346 1.00 28.75 104 ASN A O 1
ATOM 820 N N . LYS A 1 105 ? 29.155 55.644 -19.576 1.00 30.34 105 LYS A N 1
ATOM 821 C CA . LYS A 1 105 ? 30.050 56.065 -18.473 1.00 30.34 105 LYS A CA 1
ATOM 822 C C . LYS A 1 105 ? 31.395 56.621 -18.972 1.00 30.34 105 LYS A C 1
ATOM 824 O O . LYS A 1 105 ? 32.028 56.063 -19.856 1.00 30.34 105 LYS A O 1
ATOM 829 N N . ARG A 1 106 ? 31.777 57.762 -18.387 1.00 28.72 106 ARG A N 1
ATOM 830 C CA . ARG A 1 106 ? 32.986 58.582 -18.606 1.00 28.72 106 ARG A CA 1
ATOM 831 C C . ARG A 1 106 ? 34.211 58.051 -17.841 1.00 28.72 106 ARG A C 1
ATOM 833 O O . ARG A 1 106 ? 34.030 57.655 -16.692 1.00 28.72 106 ARG A O 1
ATOM 840 N N . ARG A 1 107 ? 35.415 58.247 -18.411 1.00 28.72 107 ARG A N 1
ATOM 841 C CA . ARG A 1 107 ? 36.681 58.815 -17.839 1.00 28.72 107 ARG A CA 1
ATOM 842 C C . ARG A 1 107 ? 37.880 58.272 -18.642 1.00 28.72 107 ARG A C 1
ATOM 844 O O . ARG A 1 107 ? 38.013 57.066 -18.762 1.00 28.72 107 ARG A O 1
ATOM 851 N N . ASN A 1 108 ? 38.544 59.109 -19.440 1.00 28.39 108 ASN A N 1
ATOM 852 C CA . ASN A 1 108 ? 39.718 59.960 -19.152 1.00 28.39 108 ASN A CA 1
ATOM 853 C C . ASN A 1 108 ? 41.072 59.237 -19.293 1.00 28.39 108 ASN A C 1
ATOM 855 O O . ASN A 1 108 ? 41.386 58.368 -18.494 1.00 28.39 108 ASN A O 1
ATOM 859 N N . ASP A 1 109 ? 41.832 59.723 -20.282 1.00 27.86 109 ASP A N 1
ATOM 860 C CA . ASP A 1 109 ? 43.282 59.973 -20.311 1.00 27.86 109 ASP A CA 1
ATOM 861 C C . ASP A 1 109 ? 44.282 58.851 -19.991 1.00 27.86 109 ASP A C 1
ATOM 863 O O . ASP A 1 109 ? 44.413 58.406 -18.856 1.00 27.86 109 ASP A O 1
ATOM 867 N N . CYS A 1 110 ? 45.100 58.494 -20.989 1.00 27.91 110 CYS A N 1
ATOM 868 C CA . CYS A 1 110 ? 46.507 58.923 -21.065 1.00 27.91 110 CYS A CA 1
ATOM 869 C C . CYS A 1 110 ? 47.212 58.261 -22.258 1.00 27.91 110 CYS A C 1
ATOM 871 O O . CYS A 1 110 ? 47.092 57.062 -22.502 1.00 27.91 110 CYS A O 1
ATOM 873 N N . GLY A 1 111 ? 47.960 59.073 -23.007 1.00 27.31 111 GLY A N 1
ATOM 874 C CA . GLY A 1 111 ? 48.771 58.643 -24.139 1.00 27.31 111 GLY A CA 1
ATOM 875 C C . GLY A 1 111 ? 49.972 57.781 -23.745 1.00 27.31 111 GLY A C 1
ATOM 876 O O . GLY A 1 111 ? 50.498 57.864 -22.638 1.00 27.31 111 GLY A O 1
ATOM 877 N N . GLY A 1 112 ? 50.445 56.981 -24.700 1.00 27.19 112 GLY A N 1
ATOM 878 C CA . GLY A 1 112 ? 51.603 56.118 -24.499 1.00 27.19 112 GLY A CA 1
ATOM 879 C C . GLY A 1 112 ? 52.067 55.416 -25.769 1.00 27.19 112 GLY A C 1
ATOM 880 O O . GLY A 1 112 ? 51.723 54.271 -25.998 1.00 27.19 112 GLY A O 1
ATOM 881 N N . LYS A 1 113 ? 52.877 56.142 -26.545 1.00 29.77 113 LYS A N 1
ATOM 882 C CA . LYS A 1 113 ? 54.010 55.691 -27.377 1.00 29.77 113 LYS A CA 1
ATOM 883 C C . LYS A 1 113 ? 53.811 54.574 -28.420 1.00 29.77 113 LYS A C 1
ATOM 885 O O . LYS A 1 113 ? 53.645 53.397 -28.130 1.00 29.77 113 LYS A O 1
ATOM 890 N N . ARG A 1 114 ? 54.050 55.006 -29.665 1.00 29.00 114 ARG A N 1
ATOM 891 C CA . ARG A 1 114 ? 54.495 54.226 -30.826 1.00 29.00 114 ARG A CA 1
ATOM 892 C C . ARG A 1 114 ? 55.628 53.258 -30.458 1.00 29.00 114 ARG A C 1
ATOM 894 O O . ARG A 1 114 ? 56.662 53.695 -29.957 1.00 29.00 114 ARG A O 1
ATOM 901 N N . GLY A 1 115 ? 55.452 51.993 -30.821 1.00 27.69 115 GLY A N 1
ATOM 902 C CA . GLY A 1 115 ? 56.522 51.031 -31.057 1.00 27.69 115 GLY A CA 1
ATOM 903 C C . GLY A 1 115 ? 56.328 50.449 -32.453 1.00 27.69 115 GLY A C 1
ATOM 904 O O . GLY A 1 115 ? 55.375 49.712 -32.682 1.00 27.69 115 GLY A O 1
ATOM 905 N N . LEU A 1 116 ? 57.193 50.848 -33.384 1.00 31.33 116 LEU A N 1
ATOM 906 C CA . LEU A 1 116 ? 57.376 50.186 -34.673 1.00 31.33 116 LEU A CA 1
ATOM 907 C C . LEU A 1 116 ? 57.912 48.774 -34.419 1.00 31.33 116 LEU A C 1
ATOM 909 O O . LEU A 1 116 ? 58.895 48.610 -33.695 1.00 31.33 116 LEU A O 1
ATOM 913 N N . LYS A 1 117 ? 57.292 47.776 -35.043 1.00 28.47 117 LYS A N 1
ATOM 914 C CA . LYS A 1 117 ? 57.928 46.492 -35.322 1.00 28.47 117 LYS A CA 1
ATOM 915 C C . LYS A 1 117 ? 57.477 46.052 -36.710 1.00 28.47 117 LYS A C 1
ATOM 917 O O . LYS A 1 117 ? 56.344 45.614 -36.883 1.00 28.47 117 LYS A O 1
ATOM 922 N N . GLU A 1 118 ? 58.358 46.257 -37.684 1.00 32.59 118 GLU A N 1
ATOM 923 C CA . GLU A 1 118 ? 58.363 45.491 -38.927 1.00 32.59 118 GLU A CA 1
ATOM 924 C C . GLU A 1 118 ? 58.528 44.012 -38.572 1.00 32.59 118 GLU A C 1
ATOM 926 O O . GLU A 1 118 ? 59.415 43.657 -37.791 1.00 32.59 118 GLU A O 1
ATOM 931 N N . VAL A 1 119 ? 57.668 43.167 -39.133 1.00 29.84 119 VAL A N 1
ATOM 932 C CA . VAL A 1 119 ? 57.959 41.750 -39.347 1.00 29.84 119 VAL A CA 1
ATOM 933 C C . VAL A 1 119 ? 57.435 41.398 -40.733 1.00 29.84 119 VAL A C 1
ATOM 935 O O . VAL A 1 119 ? 56.268 41.639 -41.037 1.00 29.84 119 VAL A O 1
ATOM 938 N N . ASP A 1 120 ? 58.365 40.881 -41.528 1.00 27.45 120 ASP A N 1
ATOM 939 C CA . ASP A 1 120 ? 58.277 40.431 -42.911 1.00 27.45 120 ASP A CA 1
ATOM 940 C C . ASP A 1 120 ? 56.990 39.690 -43.291 1.00 27.45 120 ASP A C 1
ATOM 942 O O . ASP A 1 120 ? 56.540 38.758 -42.617 1.00 27.45 120 ASP A O 1
ATOM 946 N N . GLU A 1 121 ? 56.482 40.047 -44.470 1.00 33.47 121 GLU A N 1
ATOM 947 C CA . GLU A 1 121 ? 55.603 39.201 -45.264 1.00 33.47 121 GLU A CA 1
ATOM 948 C C . GLU A 1 121 ? 56.381 37.980 -45.775 1.00 33.47 121 GLU A C 1
ATOM 950 O O . GLU A 1 121 ? 57.381 38.089 -46.481 1.00 33.47 121 GLU A O 1
ATOM 955 N N . SER A 1 122 ? 55.868 36.790 -45.475 1.00 29.06 122 SER A N 1
ATOM 956 C CA . SER A 1 122 ? 56.073 35.603 -46.306 1.00 29.06 122 SER A CA 1
ATOM 957 C C . SER A 1 122 ? 54.700 34.969 -46.552 1.00 29.06 122 SER A C 1
ATOM 959 O O . SER A 1 122 ? 53.935 34.803 -45.595 1.00 29.06 122 SER A O 1
ATOM 961 N N . PRO A 1 123 ? 54.330 34.651 -47.808 1.00 36.44 123 PRO A N 1
ATOM 962 C CA . PRO A 1 123 ? 53.024 34.092 -48.105 1.00 36.44 123 PRO A CA 1
ATOM 963 C C . PRO A 1 123 ? 53.034 32.626 -47.676 1.00 36.44 123 PRO A C 1
ATOM 965 O O . PRO A 1 123 ? 53.719 31.791 -48.263 1.00 36.44 123 PRO A O 1
ATOM 968 N N . LYS A 1 124 ? 52.301 32.303 -46.610 1.00 33.34 124 LYS A N 1
ATOM 969 C CA . LYS A 1 124 ? 51.925 30.917 -46.348 1.00 33.34 124 LYS A CA 1
ATOM 970 C C . LYS A 1 124 ? 50.686 30.634 -47.177 1.00 33.34 124 LYS A C 1
ATOM 972 O O . LYS A 1 124 ? 49.601 31.093 -46.827 1.00 33.34 124 LYS A O 1
ATOM 977 N N . ASP A 1 125 ? 50.874 29.876 -48.250 1.00 39.81 125 ASP A N 1
ATOM 978 C CA . ASP A 1 125 ? 49.812 29.154 -48.940 1.00 39.81 125 ASP A CA 1
ATOM 979 C C . ASP A 1 125 ? 49.170 28.175 -47.946 1.00 39.81 125 ASP A C 1
ATOM 981 O O . ASP A 1 125 ? 49.562 27.016 -47.812 1.00 39.81 125 ASP A O 1
ATOM 985 N N . GLY A 1 126 ? 48.225 28.681 -47.161 1.00 34.38 126 GLY A N 1
ATOM 986 C CA . GLY A 1 126 ? 47.316 27.881 -46.366 1.00 34.38 126 GLY A CA 1
ATOM 987 C C . GLY A 1 126 ? 46.079 27.629 -47.203 1.00 34.38 126 GLY A C 1
ATOM 988 O O . GLY A 1 126 ? 45.212 28.494 -47.291 1.00 34.38 126 GLY A O 1
ATOM 989 N N . VAL A 1 127 ? 45.987 26.448 -47.812 1.00 39.69 127 VAL A N 1
ATOM 990 C CA . VAL A 1 127 ? 44.678 25.895 -48.162 1.00 39.69 127 VAL A CA 1
ATOM 991 C C . VAL A 1 127 ? 43.959 25.711 -46.829 1.00 39.69 127 VAL A C 1
ATOM 993 O O . VAL A 1 127 ? 44.283 24.809 -46.060 1.00 39.69 127 VAL A O 1
ATOM 996 N N . GLU A 1 128 ? 43.064 26.640 -46.504 1.00 40.62 128 GLU A N 1
ATOM 997 C CA . GLU A 1 128 ? 42.181 26.519 -45.355 1.00 40.62 128 GLU A CA 1
ATOM 998 C C . GLU A 1 128 ? 41.271 25.322 -45.650 1.00 40.62 128 GLU A C 1
ATOM 1000 O O . GLU A 1 128 ? 40.369 25.387 -46.485 1.00 40.62 128 GLU A O 1
ATOM 1005 N N . GLU A 1 129 ? 41.593 24.175 -45.053 1.00 40.25 129 GLU A N 1
ATOM 1006 C CA . GLU A 1 129 ? 40.804 22.957 -45.159 1.00 40.25 129 GLU A CA 1
ATOM 1007 C C . GLU A 1 129 ? 39.453 23.239 -44.487 1.00 40.25 129 GLU A C 1
ATOM 1009 O O . GLU A 1 129 ? 39.310 23.155 -43.265 1.00 40.25 129 GLU A O 1
ATOM 1014 N N . VAL A 1 130 ? 38.465 23.671 -45.279 1.00 44.34 130 VAL A N 1
ATOM 1015 C CA . VAL A 1 130 ? 37.098 23.905 -44.809 1.00 44.34 130 VAL A CA 1
ATOM 1016 C C . VAL A 1 130 ? 36.521 22.548 -44.426 1.00 44.34 130 VAL A C 1
ATOM 1018 O O . VAL A 1 130 ? 35.938 21.841 -45.245 1.00 44.34 130 VAL A O 1
ATOM 1021 N N . GLN A 1 131 ? 36.712 22.168 -43.164 1.00 49.66 131 GLN A N 1
ATOM 1022 C CA . GLN A 1 131 ? 36.053 21.022 -42.555 1.00 49.66 131 GLN A CA 1
ATOM 1023 C C . GLN A 1 131 ? 34.541 21.222 -42.743 1.00 49.66 131 GLN A C 1
ATOM 1025 O O . GLN A 1 131 ? 34.002 22.216 -42.238 1.00 49.66 131 GLN A O 1
ATOM 1030 N N . PRO A 1 132 ? 33.830 20.335 -43.466 1.00 54.78 132 PRO A N 1
ATOM 1031 C CA . PRO A 1 132 ? 32.386 20.437 -43.588 1.00 54.78 132 PRO A CA 1
ATOM 1032 C C . PRO A 1 132 ? 31.776 20.183 -42.207 1.00 54.78 132 PRO A C 1
ATOM 1034 O O . PRO A 1 132 ? 31.569 19.048 -41.786 1.00 54.78 132 PRO A O 1
ATOM 1037 N N . SER A 1 133 ? 31.523 21.259 -41.466 1.00 59.28 133 SER A N 1
ATOM 1038 C CA . SER A 1 133 ? 30.824 21.195 -40.191 1.00 59.28 133 SER A CA 1
ATOM 1039 C C . SER A 1 133 ? 29.326 21.173 -40.472 1.00 59.28 133 SER A C 1
ATOM 1041 O O . SER A 1 133 ? 28.790 22.038 -41.168 1.00 59.28 133 SER A O 1
ATOM 1043 N N . LEU A 1 134 ? 28.627 20.154 -39.961 1.00 62.66 134 LEU A N 1
ATOM 1044 C CA . LEU A 1 134 ? 27.169 20.190 -39.966 1.00 62.66 134 LEU A CA 1
ATOM 1045 C C . LEU A 1 134 ? 26.701 21.453 -39.219 1.00 62.66 134 LEU A C 1
ATOM 1047 O O . LEU A 1 134 ? 27.277 21.786 -38.178 1.00 62.66 134 LEU A O 1
ATOM 1051 N N . PRO A 1 135 ? 25.631 22.129 -39.683 1.00 72.81 135 PRO A N 1
ATOM 1052 C CA . PRO A 1 135 ? 25.060 23.251 -38.954 1.00 72.81 135 PRO A CA 1
ATOM 1053 C C . PRO A 1 135 ? 24.739 22.836 -37.516 1.00 72.81 135 PRO A C 1
ATOM 1055 O O . PRO A 1 135 ? 24.107 21.802 -37.295 1.00 72.81 135 PRO A O 1
ATOM 1058 N N . THR A 1 136 ? 25.113 23.656 -36.532 1.00 70.00 136 THR A N 1
ATOM 1059 C CA . THR A 1 136 ? 24.917 23.364 -35.098 1.00 70.00 136 THR A CA 1
ATOM 1060 C C . THR A 1 136 ? 23.466 22.989 -34.764 1.00 70.00 136 THR A C 1
ATOM 1062 O O . THR A 1 136 ? 23.220 22.132 -33.920 1.00 70.00 136 THR A O 1
ATOM 1065 N N . GLY A 1 137 ? 22.490 23.561 -35.481 1.00 70.44 137 GLY A N 1
ATOM 1066 C CA . GLY A 1 137 ? 21.077 23.195 -35.356 1.00 70.44 137 GLY A CA 1
ATOM 1067 C C . GLY A 1 137 ? 20.767 21.739 -35.734 1.00 70.44 137 GLY A C 1
ATOM 1068 O O . GLY A 1 137 ? 19.997 21.087 -35.037 1.00 70.44 137 GLY A O 1
ATOM 1069 N N . ALA A 1 138 ? 21.397 21.199 -36.781 1.00 72.19 138 ALA A N 1
ATOM 1070 C CA . ALA A 1 138 ? 21.211 19.807 -37.198 1.00 72.19 138 ALA A CA 1
ATOM 1071 C C . ALA A 1 138 ? 21.814 18.823 -36.182 1.00 72.19 138 ALA A C 1
ATOM 1073 O O . ALA A 1 138 ? 21.200 17.803 -35.875 1.00 72.19 138 ALA A O 1
ATOM 1074 N N . ILE A 1 139 ? 22.970 19.166 -35.603 1.00 74.25 139 ILE A N 1
ATOM 1075 C CA . ILE A 1 139 ? 23.612 18.386 -34.532 1.00 74.25 139 ILE A CA 1
ATOM 1076 C C . ILE A 1 139 ? 22.715 18.351 -33.286 1.00 74.25 139 ILE A C 1
ATOM 1078 O O . ILE A 1 139 ? 22.485 17.288 -32.714 1.00 74.25 139 ILE A O 1
ATOM 1082 N N . ASN A 1 140 ? 22.145 19.495 -32.897 1.00 75.19 140 ASN A N 1
ATOM 1083 C CA . ASN A 1 140 ? 21.242 19.575 -31.747 1.00 75.19 140 ASN A CA 1
ATOM 1084 C C . ASN A 1 140 ? 19.961 18.751 -31.947 1.00 75.19 140 ASN A C 1
ATOM 1086 O O . ASN A 1 140 ? 19.529 18.068 -31.020 1.00 75.19 140 ASN A O 1
ATOM 1090 N N . ILE A 1 141 ? 19.374 18.774 -33.150 1.00 80.81 141 ILE A N 1
ATOM 1091 C CA . ILE A 1 141 ? 18.207 17.943 -33.487 1.00 80.81 141 ILE A CA 1
ATOM 1092 C C . ILE A 1 141 ? 18.569 16.457 -33.414 1.00 80.81 141 ILE A C 1
ATOM 1094 O O . ILE A 1 141 ? 17.832 15.681 -32.812 1.00 80.81 141 ILE A O 1
ATOM 1098 N N . LEU A 1 142 ? 19.716 16.061 -33.971 1.00 78.81 142 LEU A N 1
ATOM 1099 C CA . LEU A 1 142 ? 20.160 14.669 -33.948 1.00 78.81 142 LEU A CA 1
ATOM 1100 C C . LEU A 1 142 ? 20.376 14.161 -32.513 1.00 78.81 142 LEU A C 1
ATOM 1102 O O . LEU A 1 142 ? 19.914 13.073 -32.171 1.00 78.81 142 LEU A O 1
ATOM 1106 N N . ASN A 1 143 ? 21.002 14.970 -31.655 1.00 76.75 143 ASN A N 1
ATOM 1107 C CA . ASN A 1 143 ? 21.175 14.655 -30.236 1.00 76.75 143 ASN A CA 1
ATOM 1108 C C . ASN A 1 143 ? 19.826 14.518 -29.516 1.00 76.75 143 ASN A C 1
ATOM 1110 O O . ASN A 1 143 ? 19.624 13.570 -28.757 1.00 76.75 143 ASN A O 1
ATOM 1114 N N . ALA A 1 144 ? 18.877 15.421 -29.787 1.00 79.94 144 ALA A N 1
ATOM 1115 C CA . ALA A 1 144 ? 17.527 15.334 -29.235 1.00 79.94 144 ALA A CA 1
ATOM 1116 C C . ALA A 1 144 ? 16.802 14.055 -29.690 1.00 79.94 144 ALA A C 1
ATOM 1118 O O . ALA A 1 144 ? 16.159 13.397 -28.873 1.00 79.94 144 ALA A O 1
ATOM 1119 N N . CYS A 1 145 ? 16.950 13.649 -30.956 1.00 82.12 145 CYS A N 1
ATOM 1120 C CA . CYS A 1 145 ? 16.420 12.383 -31.464 1.00 82.12 145 CYS A CA 1
ATOM 1121 C C . CYS A 1 145 ? 17.055 11.164 -30.778 1.00 82.12 145 CYS A C 1
ATOM 1123 O O . CYS A 1 145 ? 16.344 10.203 -30.483 1.00 82.12 145 CYS A O 1
ATOM 1125 N N . GLY A 1 146 ? 18.359 11.199 -30.490 1.00 80.38 146 GLY A N 1
ATOM 1126 C CA . GLY A 1 146 ? 19.047 10.133 -29.756 1.00 80.38 146 GLY A CA 1
ATOM 1127 C C . GLY A 1 146 ? 18.510 9.974 -28.336 1.00 80.38 146 GLY A C 1
ATOM 1128 O O . GLY A 1 146 ? 18.116 8.878 -27.940 1.00 80.38 146 GLY A O 1
ATOM 1129 N N . ILE A 1 147 ? 18.388 11.087 -27.604 1.00 76.88 147 ILE A N 1
ATOM 1130 C CA . ILE A 1 147 ? 17.789 11.111 -26.261 1.00 76.88 147 ILE A CA 1
ATOM 1131 C C . ILE A 1 147 ? 16.346 10.598 -26.314 1.00 76.88 147 ILE A C 1
ATOM 1133 O O . ILE A 1 147 ? 15.971 9.715 -25.546 1.00 76.88 147 ILE A O 1
ATOM 1137 N N . PHE A 1 148 ? 15.542 11.096 -27.255 1.00 80.44 148 PHE A N 1
ATOM 1138 C CA . PHE A 1 148 ? 14.156 10.663 -27.417 1.00 80.44 148 PHE A CA 1
ATOM 1139 C C . PHE A 1 148 ? 14.041 9.165 -27.733 1.00 80.44 148 PHE A C 1
ATOM 1141 O O . PHE A 1 148 ? 13.136 8.505 -27.233 1.00 80.44 148 PHE A O 1
ATOM 1148 N N . SER A 1 149 ? 14.979 8.604 -28.501 1.00 81.06 149 SER A N 1
ATOM 1149 C CA . SER A 1 149 ? 15.004 7.173 -28.831 1.00 81.06 149 SER A CA 1
ATOM 1150 C C . SER A 1 149 ? 15.230 6.298 -27.595 1.00 81.06 149 SER A C 1
ATOM 1152 O O . SER A 1 149 ? 14.618 5.239 -27.484 1.00 81.06 149 SER A O 1
ATOM 1154 N N . VAL A 1 150 ? 16.042 6.751 -26.634 1.00 76.94 150 VAL A N 1
ATOM 1155 C CA . VAL A 1 150 ? 16.223 6.059 -25.345 1.00 76.94 150 VAL A CA 1
ATOM 1156 C C . VAL A 1 150 ? 14.915 6.024 -24.555 1.00 76.94 150 VAL A C 1
ATOM 1158 O O . VAL A 1 150 ? 14.510 4.965 -24.075 1.00 76.94 150 VAL A O 1
ATOM 1161 N N . PHE A 1 151 ? 14.210 7.154 -24.469 1.00 74.44 151 PHE A N 1
ATOM 1162 C CA . PHE A 1 151 ? 12.891 7.189 -23.833 1.00 74.44 151 PHE A CA 1
ATOM 1163 C C . PHE A 1 151 ? 11.882 6.311 -24.576 1.00 74.44 151 PHE A C 1
ATOM 1165 O O . PHE A 1 151 ? 11.112 5.602 -23.936 1.00 74.44 151 PHE A O 1
ATOM 1172 N N . LEU A 1 152 ? 11.912 6.298 -25.911 1.00 79.44 152 LEU A N 1
ATOM 1173 C CA . LEU A 1 152 ? 11.037 5.455 -26.722 1.00 79.44 152 LEU A CA 1
ATOM 1174 C C . LEU A 1 152 ? 11.245 3.965 -26.418 1.00 79.44 152 LEU A C 1
ATOM 1176 O O . LEU A 1 152 ? 10.265 3.245 -26.279 1.00 79.44 152 LEU A O 1
ATOM 1180 N N . VAL A 1 153 ? 12.492 3.511 -26.259 1.00 81.62 153 VAL A N 1
ATOM 1181 C CA . VAL A 1 153 ? 12.808 2.121 -25.880 1.00 81.62 153 VAL A CA 1
ATOM 1182 C C . VAL A 1 153 ? 12.135 1.744 -24.555 1.00 81.62 153 VAL A C 1
ATOM 1184 O O . VAL A 1 153 ? 11.442 0.731 -24.480 1.00 81.62 153 VAL A O 1
ATOM 1187 N N . ILE A 1 154 ? 12.253 2.600 -23.538 1.00 75.75 154 ILE A N 1
ATOM 1188 C CA . ILE A 1 154 ? 11.639 2.386 -22.219 1.00 75.75 154 ILE A CA 1
ATOM 1189 C C . ILE A 1 154 ? 10.107 2.382 -22.318 1.00 75.75 154 ILE A C 1
ATOM 1191 O O . ILE A 1 154 ? 9.449 1.502 -21.761 1.00 75.75 154 ILE A O 1
ATOM 1195 N N . LEU A 1 155 ? 9.544 3.343 -23.057 1.00 72.19 155 LEU A N 1
ATOM 1196 C CA . LEU A 1 155 ? 8.103 3.506 -23.275 1.00 72.19 155 LEU A CA 1
ATOM 1197 C C . LEU A 1 155 ? 7.496 2.410 -24.151 1.00 72.19 155 LEU A C 1
ATOM 1199 O O . LEU A 1 155 ? 6.286 2.201 -24.122 1.00 72.19 155 LEU A O 1
ATOM 1203 N N . CYS A 1 156 ? 8.300 1.720 -24.955 1.00 74.69 156 CYS A N 1
ATOM 1204 C CA . CYS A 1 156 ? 7.861 0.610 -25.788 1.00 74.69 156 CYS A CA 1
ATOM 1205 C C . CYS A 1 156 ? 7.990 -0.747 -25.092 1.00 74.69 156 CYS A C 1
ATOM 1207 O O . CYS A 1 156 ? 7.384 -1.697 -25.588 1.00 74.69 156 CYS A O 1
ATOM 1209 N N . SER A 1 157 ? 8.686 -0.841 -23.952 1.00 81.44 157 SER A N 1
ATOM 1210 C CA . SER A 1 157 ? 8.770 -2.093 -23.196 1.00 81.44 157 SER A CA 1
ATOM 1211 C C . SER A 1 157 ? 7.385 -2.545 -22.728 1.00 81.44 157 SER A C 1
ATOM 1213 O O . SER A 1 157 ? 6.653 -1.797 -22.077 1.00 81.44 157 SER A O 1
ATOM 1215 N N . THR A 1 158 ? 7.008 -3.775 -23.072 1.00 75.31 158 THR A N 1
ATOM 1216 C CA . THR A 1 158 ? 5.720 -4.378 -22.702 1.00 75.31 158 THR A CA 1
ATOM 1217 C C . THR A 1 158 ? 5.611 -4.573 -21.197 1.00 75.31 158 THR A C 1
ATOM 1219 O O . THR A 1 158 ? 4.617 -4.189 -20.589 1.00 75.31 158 THR A O 1
ATOM 1222 N N . ASN A 1 159 ? 6.657 -5.100 -20.578 1.00 75.00 159 ASN A N 1
ATOM 1223 C CA . ASN A 1 159 ? 6.689 -5.411 -19.154 1.00 75.00 159 ASN A CA 1
ATOM 1224 C C . ASN A 1 159 ? 6.651 -4.148 -18.275 1.00 75.00 159 ASN A C 1
ATOM 1226 O O . ASN A 1 159 ? 5.974 -4.133 -17.247 1.00 75.00 159 ASN A O 1
ATOM 1230 N N . ASN A 1 160 ? 7.274 -3.056 -18.732 1.00 77.44 160 ASN A N 1
ATOM 1231 C CA . ASN A 1 160 ? 7.184 -1.745 -18.083 1.00 77.44 160 ASN A CA 1
ATOM 1232 C C . ASN A 1 160 ? 5.748 -1.173 -18.110 1.00 77.44 160 ASN A C 1
ATOM 1234 O O . ASN A 1 160 ? 5.352 -0.408 -17.233 1.00 77.44 160 ASN A O 1
ATOM 1238 N N . LYS A 1 161 ? 4.917 -1.576 -19.083 1.00 81.88 161 LYS A N 1
ATOM 1239 C CA . LYS A 1 161 ? 3.503 -1.162 -19.167 1.00 81.88 161 LYS A CA 1
ATOM 1240 C C . LYS A 1 161 ? 2.579 -1.998 -18.295 1.00 81.88 161 LYS A C 1
ATOM 1242 O O . LYS A 1 161 ? 1.647 -1.436 -17.726 1.00 81.88 161 LYS A O 1
ATOM 1247 N N . VAL A 1 162 ? 2.820 -3.310 -18.192 1.00 85.12 162 VAL A N 1
ATOM 1248 C CA . VAL A 1 162 ? 1.920 -4.242 -17.485 1.00 85.12 162 VAL A CA 1
ATOM 1249 C C . VAL A 1 162 ? 1.676 -3.765 -16.057 1.00 85.12 162 VAL A C 1
ATOM 1251 O O . VAL A 1 162 ? 0.533 -3.553 -15.669 1.00 85.12 162 VAL A O 1
ATOM 1254 N N . ALA A 1 163 ? 2.730 -3.496 -15.293 1.00 86.19 163 ALA A N 1
ATOM 1255 C CA . ALA A 1 163 ? 2.588 -3.069 -13.904 1.00 86.19 163 ALA A CA 1
ATOM 1256 C C . ALA A 1 163 ? 1.979 -1.663 -13.736 1.00 86.19 163 ALA A C 1
ATOM 1258 O O . ALA A 1 163 ? 1.429 -1.363 -12.681 1.00 86.19 163 ALA A O 1
ATOM 1259 N N . THR A 1 164 ? 2.043 -0.803 -14.758 1.00 88.94 164 THR A N 1
ATOM 1260 C CA . THR A 1 164 ? 1.751 0.634 -14.625 1.00 88.94 164 THR A CA 1
ATOM 1261 C C . THR A 1 164 ? 0.274 0.929 -14.348 1.00 88.94 164 THR A C 1
ATOM 1263 O O . THR A 1 164 ? -0.031 1.901 -13.649 1.00 88.94 164 THR A O 1
ATOM 1266 N N . ARG A 1 165 ? -0.655 0.127 -14.889 1.00 91.38 165 ARG A N 1
ATOM 1267 C CA . ARG A 1 165 ? -2.114 0.296 -14.702 1.00 91.38 165 ARG A CA 1
ATOM 1268 C C . ARG A 1 165 ? -2.866 -1.002 -14.381 1.00 91.38 165 ARG A C 1
ATOM 1270 O O . ARG A 1 165 ? -4.094 -1.024 -14.450 1.00 91.38 165 ARG A O 1
ATOM 1277 N N . SER A 1 166 ? -2.152 -2.062 -14.011 1.00 94.00 166 SER A N 1
ATOM 1278 C CA . SER A 1 166 ? -2.775 -3.322 -13.596 1.00 94.00 166 SER A CA 1
ATOM 1279 C C . SER A 1 166 ? -3.088 -3.344 -12.102 1.00 94.00 166 SER A C 1
ATOM 1281 O O . SER A 1 166 ? -2.376 -2.759 -11.286 1.00 94.00 166 SER A O 1
ATOM 1283 N N . ILE A 1 167 ? -4.160 -4.054 -11.769 1.00 96.88 167 ILE A N 1
ATOM 1284 C CA . ILE A 1 167 ? -4.575 -4.421 -10.424 1.00 96.88 167 ILE A CA 1
ATOM 1285 C C . ILE A 1 167 ? -4.338 -5.920 -10.291 1.00 96.88 167 ILE A C 1
ATOM 1287 O O . ILE A 1 167 ? -4.944 -6.712 -11.014 1.00 96.88 167 ILE A O 1
ATOM 1291 N N . PHE A 1 168 ? -3.458 -6.304 -9.379 1.00 97.88 168 PHE A N 1
ATOM 1292 C CA . PHE A 1 168 ? -3.130 -7.698 -9.119 1.00 97.88 168 PHE A CA 1
ATOM 1293 C C . PHE A 1 168 ? -3.917 -8.187 -7.912 1.00 97.88 168 PHE A C 1
ATOM 1295 O O . PHE A 1 168 ? -3.945 -7.519 -6.882 1.00 97.88 168 PHE A O 1
ATOM 1302 N N . GLU A 1 169 ? -4.552 -9.342 -8.040 1.00 98.38 169 GLU A N 1
ATOM 1303 C CA . GLU A 1 169 ? -5.291 -10.002 -6.974 1.00 98.38 169 GLU A CA 1
ATOM 1304 C C . GLU A 1 169 ? -4.616 -11.327 -6.628 1.00 98.38 169 GLU A C 1
ATOM 1306 O O . GLU A 1 169 ? -4.350 -12.138 -7.515 1.00 98.38 169 GLU A O 1
ATOM 1311 N N . ALA A 1 170 ? -4.337 -11.555 -5.347 1.00 98.50 170 ALA A N 1
ATOM 1312 C CA . ALA A 1 170 ? -3.742 -12.803 -4.879 1.00 98.50 170 ALA A CA 1
ATOM 1313 C C . ALA A 1 170 ? -4.256 -13.187 -3.483 1.00 98.50 170 ALA A C 1
ATOM 1315 O O . ALA A 1 170 ? -4.658 -12.310 -2.716 1.00 98.50 170 ALA A O 1
ATOM 1316 N N . PRO A 1 171 ? -4.228 -14.474 -3.107 1.00 98.44 171 PRO A N 1
ATOM 1317 C CA . PRO A 1 171 ? -4.457 -14.898 -1.731 1.00 98.44 171 PRO A CA 1
ATOM 1318 C C . PRO A 1 171 ? -3.321 -14.407 -0.830 1.00 98.44 171 PRO A C 1
ATOM 1320 O O . PRO A 1 171 ? -2.155 -14.491 -1.210 1.00 98.44 171 PRO A O 1
ATOM 1323 N N . LEU A 1 172 ? -3.648 -13.913 0.364 1.00 98.44 172 LEU A N 1
ATOM 1324 C CA . LEU A 1 172 ? -2.649 -13.444 1.327 1.00 98.44 172 LEU A CA 1
ATOM 1325 C C . LEU A 1 172 ? -2.887 -13.982 2.737 1.00 98.44 172 LEU A C 1
ATOM 1327 O O . LEU A 1 172 ? -1.935 -14.387 3.400 1.00 98.44 172 LEU A O 1
ATOM 1331 N N . PHE A 1 173 ? -4.136 -14.005 3.195 1.00 98.62 173 PHE A N 1
ATOM 1332 C CA . PHE A 1 173 ? -4.514 -14.513 4.511 1.00 98.62 173 PHE A CA 1
ATOM 1333 C C . PHE A 1 173 ? -5.536 -15.639 4.398 1.00 98.62 173 PHE A C 1
ATOM 1335 O O . PHE A 1 173 ? -6.372 -15.662 3.496 1.00 98.62 173 PHE A O 1
ATOM 1342 N N . THR A 1 174 ? -5.485 -16.551 5.358 1.00 98.38 174 THR A N 1
ATOM 1343 C CA . THR A 1 174 ? -6.551 -17.522 5.610 1.00 98.38 174 THR A CA 1
ATOM 1344 C C . THR A 1 174 ? -7.760 -16.836 6.265 1.00 98.38 174 THR A C 1
ATOM 1346 O O . THR A 1 174 ? -7.613 -15.769 6.875 1.00 98.38 174 THR A O 1
ATOM 1349 N N . PRO A 1 175 ? -8.968 -17.425 6.185 1.00 98.00 175 PRO A N 1
ATOM 1350 C CA . PRO A 1 175 ? -10.147 -16.891 6.867 1.00 98.00 175 PRO A CA 1
ATOM 1351 C C . PRO A 1 175 ? -9.953 -16.693 8.378 1.00 98.00 175 PRO A C 1
ATOM 1353 O O . PRO A 1 175 ? -10.469 -15.722 8.937 1.00 98.00 175 PRO A O 1
ATOM 1356 N N . GLU A 1 176 ? -9.195 -17.579 9.025 1.00 98.38 176 GLU A N 1
ATOM 1357 C CA . GLU A 1 176 ? -8.874 -17.541 10.452 1.00 98.38 176 GLU A CA 1
ATOM 1358 C C . GLU A 1 176 ? -7.930 -16.381 10.779 1.00 98.38 176 GLU A C 1
ATOM 1360 O O . GLU A 1 176 ? -8.183 -15.624 11.718 1.00 98.38 176 GLU A O 1
ATOM 1365 N N . GLU A 1 177 ? -6.882 -16.186 9.973 1.00 98.69 177 GLU A N 1
ATOM 1366 C CA . GLU A 1 177 ? -5.967 -15.047 10.099 1.00 98.69 177 GLU A CA 1
ATOM 1367 C C . GLU A 1 177 ? -6.714 -13.721 9.887 1.00 98.69 177 GLU A C 1
ATOM 1369 O O . GLU A 1 177 ? -6.521 -12.776 10.651 1.00 98.69 177 GLU A O 1
ATOM 1374 N N . CYS A 1 178 ? -7.636 -13.652 8.920 1.00 98.81 178 CYS A N 1
ATOM 1375 C CA . CYS A 1 178 ? -8.490 -12.479 8.743 1.00 98.81 178 CYS A CA 1
ATOM 1376 C C . CYS A 1 178 ? -9.347 -12.187 9.980 1.00 98.81 178 CYS A C 1
ATOM 1378 O O . CYS A 1 178 ? -9.444 -11.035 10.408 1.00 98.81 178 CYS A O 1
ATOM 1380 N N . GLN A 1 179 ? -9.962 -13.219 10.566 1.00 98.69 179 GLN A N 1
ATOM 1381 C CA . GLN A 1 179 ? -10.770 -13.054 11.770 1.00 98.69 179 GLN A CA 1
ATOM 1382 C C . GLN A 1 179 ? -9.916 -12.604 12.959 1.00 98.69 179 GLN A C 1
ATOM 1384 O O . GLN A 1 179 ? -10.344 -11.747 13.731 1.00 98.69 179 GLN A O 1
ATOM 1389 N N . HIS A 1 180 ? -8.698 -13.132 13.086 1.00 98.69 180 HIS A N 1
ATOM 1390 C CA . HIS A 1 180 ? -7.752 -12.694 14.103 1.00 98.69 180 HIS A CA 1
ATOM 1391 C C . HIS A 1 180 ? -7.423 -11.200 13.958 1.00 98.69 180 HIS A C 1
ATOM 1393 O O . HIS A 1 180 ? -7.536 -10.468 14.939 1.00 98.69 180 HIS A O 1
ATOM 1399 N N . ILE A 1 181 ? -7.143 -10.721 12.736 1.00 98.75 181 ILE A N 1
ATOM 1400 C CA . ILE A 1 181 ? -6.880 -9.295 12.458 1.00 98.75 181 ILE A CA 1
ATOM 1401 C C . ILE A 1 181 ? -8.088 -8.415 12.820 1.00 98.75 181 ILE A C 1
ATOM 1403 O O . ILE A 1 181 ? -7.926 -7.326 13.376 1.00 98.75 181 ILE A O 1
ATOM 1407 N N . ILE A 1 182 ? -9.313 -8.874 12.545 1.00 98.75 182 ILE A N 1
ATOM 1408 C CA . ILE A 1 182 ? -10.533 -8.161 12.957 1.00 98.75 182 ILE A CA 1
ATOM 1409 C C . ILE A 1 182 ? -10.616 -8.073 14.486 1.00 98.75 182 ILE A C 1
ATOM 1411 O O . ILE A 1 182 ? -10.884 -6.994 15.016 1.00 98.75 182 ILE A O 1
ATOM 1415 N N . ASN A 1 183 ? -10.356 -9.171 15.197 1.00 98.69 183 ASN A N 1
ATOM 1416 C CA . ASN A 1 183 ? -10.454 -9.218 16.656 1.00 98.69 183 ASN A CA 1
ATOM 1417 C C . ASN A 1 183 ? -9.451 -8.263 17.324 1.00 98.69 183 ASN A C 1
ATOM 1419 O O . ASN A 1 183 ? -9.867 -7.415 18.112 1.00 98.69 183 ASN A O 1
ATOM 1423 N N . ILE A 1 184 ? -8.169 -8.313 16.939 1.00 98.44 184 ILE A N 1
ATOM 1424 C CA . ILE A 1 184 ? -7.140 -7.403 17.484 1.00 98.44 184 ILE A CA 1
ATOM 1425 C C . ILE A 1 184 ? -7.454 -5.932 17.164 1.00 98.44 184 ILE A C 1
ATOM 1427 O O . ILE A 1 184 ? -7.174 -5.043 17.966 1.00 98.44 184 ILE A O 1
ATOM 1431 N N . SER A 1 185 ? -8.112 -5.661 16.029 1.00 98.44 185 SER A N 1
ATOM 1432 C CA . SER A 1 185 ? -8.564 -4.310 15.670 1.00 98.44 185 SER A CA 1
ATOM 1433 C C . SER A 1 185 ? -9.709 -3.833 16.561 1.00 98.44 185 SER A C 1
ATOM 1435 O O . SER A 1 185 ? -9.718 -2.682 16.988 1.00 98.44 185 SER A O 1
ATOM 1437 N N . ILE A 1 186 ? -10.672 -4.705 16.873 1.00 98.25 186 ILE A N 1
ATOM 1438 C CA . ILE A 1 186 ? -11.767 -4.398 17.804 1.00 98.25 186 ILE A CA 1
ATOM 1439 C C . ILE A 1 186 ? -11.217 -4.145 19.212 1.00 98.25 186 ILE A C 1
ATOM 1441 O O . ILE A 1 186 ? -11.660 -3.210 19.876 1.00 98.25 186 ILE A O 1
ATOM 1445 N N . GLU A 1 187 ? -10.232 -4.924 19.655 1.00 98.00 187 GLU A N 1
ATOM 1446 C CA . GLU A 1 187 ? -9.565 -4.720 20.944 1.00 98.00 187 GLU A CA 1
ATOM 1447 C C . GLU A 1 187 ? -8.791 -3.396 20.994 1.00 98.00 187 GLU A C 1
ATOM 1449 O O . GLU A 1 187 ? -8.917 -2.646 21.964 1.00 98.00 187 GLU A O 1
ATOM 1454 N N . ALA A 1 188 ? -8.040 -3.059 19.940 1.00 96.81 188 ALA A N 1
ATOM 1455 C CA . ALA A 1 188 ? -7.366 -1.766 19.828 1.00 96.81 188 ALA A CA 1
ATOM 1456 C C . ALA A 1 188 ? -8.372 -0.600 19.837 1.00 96.81 188 ALA A C 1
ATOM 1458 O O . ALA A 1 188 ? -8.162 0.403 20.524 1.00 96.81 188 ALA A O 1
ATOM 1459 N N . ALA A 1 189 ? -9.509 -0.752 19.150 1.00 97.19 189 ALA A N 1
ATOM 1460 C CA . ALA A 1 189 ? -10.608 0.205 19.216 1.00 97.19 189 ALA A CA 1
ATOM 1461 C C . ALA A 1 189 ? -11.127 0.338 20.660 1.00 97.19 189 ALA A C 1
ATOM 1463 O O . ALA A 1 189 ? -11.189 1.436 21.206 1.00 97.19 189 ALA A O 1
ATOM 1464 N N . ALA A 1 190 ? -11.416 -0.771 21.343 1.00 96.88 190 ALA A N 1
ATOM 1465 C CA . ALA A 1 190 ? -11.907 -0.745 22.718 1.00 96.88 190 ALA A CA 1
ATOM 1466 C C . ALA A 1 190 ? -10.950 -0.002 23.671 1.00 96.88 190 ALA A C 1
ATOM 1468 O O . ALA A 1 190 ? -11.412 0.826 24.462 1.00 96.88 190 ALA A O 1
ATOM 1469 N N . ARG A 1 191 ? -9.631 -0.213 23.532 1.00 95.25 191 ARG A N 1
ATOM 1470 C CA . ARG A 1 191 ? -8.589 0.522 24.277 1.00 95.25 191 ARG A CA 1
ATOM 1471 C C . ARG A 1 191 ? -8.615 2.027 23.984 1.00 95.25 191 ARG A C 1
ATOM 1473 O O . ARG A 1 191 ? -8.547 2.836 24.908 1.00 95.25 191 ARG A O 1
ATOM 1480 N N . ASN A 1 192 ? -8.780 2.423 22.719 1.00 94.12 192 ASN A N 1
ATOM 1481 C CA . ASN A 1 192 ? -8.974 3.829 22.343 1.00 94.12 192 ASN A CA 1
ATOM 1482 C C . ASN A 1 192 ? -10.231 4.432 22.990 1.00 94.12 192 ASN A C 1
ATOM 1484 O O . ASN A 1 192 ? -10.179 5.547 23.509 1.00 94.12 192 ASN A O 1
ATOM 1488 N N . ALA A 1 193 ? -11.352 3.707 22.973 1.00 94.81 193 ALA A N 1
ATOM 1489 C CA . ALA A 1 193 ? -12.613 4.166 23.550 1.00 94.81 193 ALA A CA 1
ATOM 1490 C C . ALA A 1 193 ? -12.522 4.328 25.074 1.00 94.81 193 ALA A C 1
ATOM 1492 O O . ALA A 1 193 ? -13.070 5.274 25.634 1.00 94.81 193 ALA A O 1
ATOM 1493 N N . GLU A 1 194 ? -11.838 3.407 25.752 1.00 94.81 194 GLU A N 1
ATOM 1494 C CA . GLU A 1 194 ? -11.586 3.493 27.189 1.00 94.81 194 GLU A CA 1
ATOM 1495 C C . GLU A 1 194 ? -10.737 4.713 27.541 1.00 94.81 194 GLU A C 1
ATOM 1497 O O . GLU A 1 194 ? -11.152 5.514 28.378 1.00 94.81 194 GLU A O 1
ATOM 1502 N N . LYS A 1 195 ? -9.617 4.911 26.836 1.00 92.06 195 LYS A N 1
ATOM 1503 C CA . LYS A 1 195 ? -8.754 6.081 27.027 1.00 92.06 195 LYS A CA 1
ATOM 1504 C C . LYS A 1 195 ? -9.504 7.393 26.781 1.00 92.06 195 LYS A C 1
ATOM 1506 O O . LYS A 1 195 ? -9.359 8.338 27.547 1.00 92.06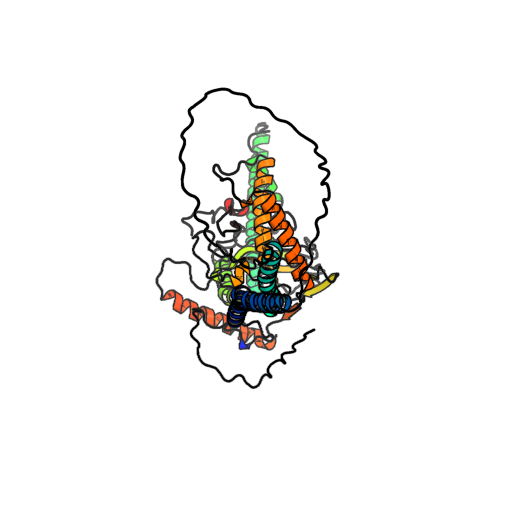 195 LYS A O 1
ATOM 1511 N N . ALA A 1 196 ? -10.345 7.443 25.746 1.00 91.88 196 ALA A N 1
ATOM 1512 C CA . ALA A 1 196 ? -11.179 8.606 25.456 1.00 91.88 196 ALA A CA 1
ATOM 1513 C C . ALA A 1 196 ? -12.144 8.926 26.607 1.00 91.88 196 ALA A C 1
ATOM 1515 O O . ALA A 1 196 ? -12.250 10.077 27.018 1.00 91.88 196 ALA A O 1
ATOM 1516 N N . ARG A 1 197 ? -12.816 7.904 27.160 1.00 93.19 197 ARG A N 1
ATOM 1517 C CA . ARG A 1 197 ? -13.722 8.070 28.308 1.00 93.19 197 ARG A CA 1
ATOM 1518 C C . ARG A 1 197 ? -12.995 8.558 29.557 1.00 93.19 197 ARG A C 1
ATOM 1520 O O . ARG A 1 197 ? -13.549 9.387 30.266 1.00 93.19 197 ARG A O 1
ATOM 1527 N N . GLN A 1 198 ? -11.789 8.053 29.818 1.00 92.44 198 GLN A N 1
ATOM 1528 C CA . GLN A 1 198 ? -10.970 8.487 30.954 1.00 92.44 198 GLN A CA 1
ATOM 1529 C C . GLN A 1 198 ? -10.601 9.970 30.831 1.00 92.44 198 GLN A C 1
ATOM 1531 O O . GLN A 1 198 ? -10.899 10.735 31.740 1.00 92.44 198 GLN A O 1
ATOM 1536 N N . ILE A 1 199 ? -10.072 10.390 29.677 1.00 90.00 199 ILE A N 1
ATOM 1537 C CA . ILE A 1 199 ? -9.688 11.789 29.421 1.00 90.00 199 ILE A CA 1
ATOM 1538 C C . ILE A 1 199 ? -10.888 12.736 29.552 1.00 90.00 199 ILE A C 1
ATOM 1540 O O . ILE A 1 199 ? -10.780 13.782 30.185 1.00 90.00 199 ILE A O 1
ATOM 1544 N N . ILE A 1 200 ? -12.045 12.367 28.988 1.00 90.50 200 ILE A N 1
ATOM 1545 C CA . ILE A 1 200 ? -13.266 13.182 29.093 1.00 90.50 200 ILE A CA 1
ATOM 1546 C C . ILE A 1 200 ? -13.725 13.278 30.552 1.00 90.50 200 ILE A C 1
ATOM 1548 O O . ILE A 1 200 ? -13.997 14.370 31.033 1.00 90.50 200 ILE A O 1
ATOM 1552 N N . ALA A 1 201 ? -13.758 12.161 31.285 1.00 91.31 201 ALA A N 1
ATOM 1553 C CA . ALA A 1 201 ? -14.166 12.164 32.688 1.00 91.31 201 ALA A CA 1
ATOM 1554 C C . ALA A 1 201 ? -13.219 12.994 33.575 1.00 91.31 201 ALA A C 1
ATOM 1556 O O . ALA A 1 201 ? -13.677 13.691 34.480 1.00 91.31 201 ALA A O 1
ATOM 1557 N N . GLU A 1 202 ? -11.910 12.935 33.319 1.00 90.19 202 GLU A N 1
ATOM 1558 C CA . GLU A 1 202 ? -10.906 13.751 34.010 1.00 90.19 202 GLU A CA 1
ATOM 1559 C C . GLU A 1 202 ? -11.081 15.244 33.707 1.00 90.19 202 GLU A C 1
ATOM 1561 O O . GLU A 1 202 ? -11.038 16.064 34.628 1.00 90.19 202 GLU A O 1
ATOM 1566 N N . TYR A 1 203 ? -11.330 15.593 32.441 1.00 89.00 203 TYR A N 1
ATOM 1567 C CA . TYR A 1 203 ? -11.613 16.964 32.022 1.00 89.00 203 TYR A CA 1
ATOM 1568 C C . TYR A 1 203 ? -12.887 17.509 32.681 1.00 89.00 203 TYR A C 1
ATOM 1570 O O . TYR A 1 203 ? -12.833 18.551 33.333 1.00 89.00 203 TYR A O 1
ATOM 1578 N N . ASP A 1 204 ? -13.997 16.771 32.609 1.00 89.00 204 ASP A N 1
ATOM 1579 C CA . ASP A 1 204 ? -15.287 17.170 33.186 1.00 89.00 204 ASP A CA 1
ATOM 1580 C C . ASP A 1 204 ? -15.193 17.347 34.712 1.00 89.00 204 ASP A C 1
ATOM 1582 O O . ASP A 1 204 ? -15.744 18.293 35.288 1.00 89.00 204 ASP A O 1
ATOM 1586 N N . ALA A 1 205 ? -14.463 16.456 35.395 1.00 88.75 205 ALA A N 1
ATOM 1587 C CA . ALA A 1 205 ? -14.222 16.558 36.831 1.00 88.75 205 ALA A CA 1
ATOM 1588 C C . ALA A 1 205 ? -13.395 17.805 37.184 1.00 88.75 205 ALA A C 1
ATOM 1590 O O . ALA A 1 205 ? -13.718 18.510 38.146 1.00 88.75 205 ALA A O 1
ATOM 1591 N N . LYS A 1 206 ? -12.354 18.104 36.395 1.00 86.00 206 LYS A N 1
ATOM 1592 C CA . LYS A 1 206 ? -11.513 19.296 36.563 1.00 86.00 206 LYS A CA 1
ATOM 1593 C C . LYS A 1 206 ? -12.305 20.578 36.317 1.00 86.00 206 LYS A C 1
ATOM 1595 O O . LYS A 1 206 ? -12.228 21.498 37.129 1.00 86.00 206 LYS A O 1
ATOM 1600 N N . GLU A 1 207 ? -13.098 20.625 35.250 1.00 84.19 207 GLU A N 1
ATOM 1601 C CA . GLU A 1 207 ? -13.952 21.766 34.917 1.00 84.19 207 GLU A CA 1
ATOM 1602 C C . GLU A 1 207 ? -14.987 22.017 36.023 1.00 84.19 207 GLU A C 1
ATOM 1604 O O . GLU A 1 207 ? -15.129 23.138 36.513 1.00 84.19 207 GLU A O 1
ATOM 1609 N N . THR A 1 208 ? -15.642 20.957 36.507 1.00 87.00 208 THR A N 1
ATOM 1610 C CA . THR A 1 208 ? -16.595 21.037 37.625 1.00 87.00 208 THR A CA 1
ATOM 1611 C C . THR A 1 208 ? -15.935 21.581 38.895 1.00 87.00 208 THR A C 1
ATOM 1613 O O . THR A 1 208 ? -16.501 22.441 39.575 1.00 87.00 208 THR A O 1
ATOM 1616 N N . PHE A 1 209 ? -14.721 21.121 39.215 1.00 85.81 209 PHE A N 1
ATOM 1617 C CA . PHE A 1 209 ? -13.967 21.592 40.375 1.00 85.81 209 PHE A CA 1
ATOM 1618 C C . PHE A 1 209 ? -13.580 23.074 40.259 1.00 85.81 209 PHE A C 1
ATOM 1620 O O . PHE A 1 209 ? -13.811 23.838 41.198 1.00 85.81 209 PHE A O 1
ATOM 1627 N N . LEU A 1 210 ? -13.055 23.510 39.110 1.00 82.00 210 LEU A N 1
ATOM 1628 C CA . LEU A 1 210 ? -12.691 24.914 38.869 1.00 82.00 210 LEU A CA 1
ATOM 1629 C C . LEU A 1 210 ? -13.909 25.843 38.944 1.00 82.00 210 LEU A C 1
ATOM 1631 O O . LEU A 1 210 ? -13.849 26.886 39.601 1.00 82.00 210 LEU A O 1
ATOM 1635 N N . ASN A 1 211 ? -15.033 25.416 38.363 1.00 81.88 211 ASN A N 1
ATOM 1636 C CA . ASN A 1 211 ? -16.303 26.133 38.449 1.00 81.88 211 ASN A CA 1
ATOM 1637 C C . ASN A 1 211 ? -16.787 26.259 39.900 1.00 81.88 211 ASN A C 1
ATOM 1639 O O . ASN A 1 211 ? -17.261 27.322 40.298 1.00 81.88 211 ASN A O 1
ATOM 1643 N N . SER A 1 212 ? -16.610 25.220 40.726 1.00 85.38 212 SER A N 1
ATOM 1644 C CA . SER A 1 212 ? -16.960 25.275 42.155 1.00 85.38 212 SER A CA 1
ATOM 1645 C C . SER A 1 212 ? -16.110 26.268 42.962 1.00 85.38 212 SER A C 1
ATOM 1647 O O . SER A 1 212 ? -16.561 26.773 43.989 1.00 85.38 212 SER A O 1
ATOM 1649 N N . LEU A 1 213 ? -14.900 26.582 42.486 1.00 83.25 213 LEU A N 1
ATOM 1650 C CA . LEU A 1 213 ? -13.981 27.536 43.108 1.00 83.25 213 LEU A CA 1
ATOM 1651 C C . LEU A 1 213 ? -14.148 28.978 42.593 1.00 83.25 213 LEU A C 1
ATOM 1653 O O . LEU A 1 213 ? -13.413 29.857 43.042 1.00 83.25 213 LEU A O 1
ATOM 1657 N N . ASN A 1 214 ? -15.085 29.245 41.669 1.00 76.69 214 ASN A N 1
ATOM 1658 C CA . ASN A 1 214 ? -15.203 30.525 40.948 1.00 76.69 214 ASN A CA 1
ATOM 1659 C C . ASN A 1 214 ? -13.895 30.967 40.254 1.00 76.69 214 ASN A C 1
ATOM 1661 O O . ASN A 1 214 ? -13.690 32.154 39.985 1.00 76.69 214 ASN A O 1
ATOM 1665 N N . ILE A 1 215 ? -13.001 30.026 39.947 1.00 69.06 215 ILE A N 1
ATOM 1666 C CA . ILE A 1 215 ? -11.781 30.303 39.190 1.00 69.06 215 ILE A CA 1
ATOM 1667 C C . ILE A 1 215 ? -12.157 30.202 37.713 1.00 69.06 215 ILE A C 1
ATOM 1669 O O . ILE A 1 215 ? -12.105 29.130 37.113 1.00 69.06 215 ILE A O 1
ATOM 1673 N N . LEU A 1 216 ? -12.580 31.328 37.132 1.00 58.75 216 LEU A N 1
ATOM 1674 C CA . LEU A 1 216 ? -12.785 31.457 35.689 1.00 58.75 216 LEU A CA 1
ATOM 1675 C C . LEU A 1 216 ? -11.415 31.494 35.001 1.00 58.75 216 LEU A C 1
ATOM 1677 O O . LEU A 1 216 ? -10.872 32.560 34.715 1.00 58.75 216 LEU A O 1
ATOM 1681 N N . ASN A 1 217 ? -10.829 30.323 34.763 1.00 56.78 217 ASN A N 1
ATOM 1682 C CA . ASN A 1 217 ? -9.620 30.207 33.955 1.00 56.78 217 ASN A CA 1
ATOM 1683 C C . ASN A 1 217 ? -9.993 30.299 32.470 1.00 56.78 217 ASN A C 1
ATOM 1685 O O . ASN A 1 217 ? -10.045 29.296 31.767 1.00 56.78 217 ASN A O 1
ATOM 1689 N N . GLU A 1 218 ? -10.239 31.516 31.978 1.00 55.34 218 GLU A N 1
ATOM 1690 C CA . GLU A 1 218 ? -10.472 31.746 30.544 1.00 55.34 218 GLU A CA 1
ATOM 1691 C C . GLU A 1 218 ? -9.219 31.474 29.684 1.00 55.34 218 GLU A C 1
ATOM 1693 O O . GLU A 1 218 ? -9.357 31.308 28.477 1.00 55.34 218 GLU A O 1
ATOM 1698 N N . ASN A 1 219 ? -8.013 31.378 30.274 1.00 55.22 219 ASN A N 1
ATOM 1699 C CA . ASN A 1 219 ? -6.755 31.332 29.509 1.00 55.22 219 ASN A CA 1
ATOM 1700 C C . ASN A 1 219 ? -5.722 30.250 29.898 1.00 55.22 219 ASN A C 1
ATOM 1702 O O . ASN A 1 219 ? -4.730 30.128 29.187 1.00 55.22 219 ASN A O 1
ATOM 1706 N N . ASP A 1 220 ? -5.905 29.470 30.972 1.00 59.34 220 ASP A N 1
ATOM 1707 C CA . ASP A 1 220 ? -4.772 28.732 31.582 1.00 59.34 220 ASP A CA 1
ATOM 1708 C C . ASP A 1 220 ? -4.736 27.209 31.333 1.00 59.34 220 ASP A C 1
ATOM 1710 O O . ASP A 1 220 ? -3.756 26.557 31.684 1.00 59.34 220 ASP A O 1
ATOM 1714 N N . ASP A 1 221 ? -5.761 26.612 30.712 1.00 67.25 221 ASP A N 1
ATOM 1715 C CA . ASP A 1 221 ? -5.789 25.158 30.451 1.00 67.25 221 ASP A CA 1
ATOM 1716 C C . ASP A 1 221 ? -6.286 24.790 29.045 1.00 67.25 221 ASP A C 1
ATOM 1718 O O . ASP A 1 221 ? -7.131 23.914 28.843 1.00 67.25 221 ASP A O 1
ATOM 1722 N N . THR A 1 222 ? -5.752 25.487 28.042 1.00 73.88 222 THR A N 1
ATOM 1723 C CA . THR A 1 222 ? -6.028 25.209 26.625 1.00 73.88 222 THR A CA 1
ATOM 1724 C C . THR A 1 222 ? -5.655 23.776 26.237 1.00 73.88 222 THR A C 1
ATOM 1726 O O . THR A 1 222 ? -6.396 23.139 25.495 1.00 73.88 222 THR A O 1
ATOM 1729 N N . SER A 1 223 ? -4.575 23.227 26.802 1.00 78.94 223 SER A N 1
ATOM 1730 C CA . SER A 1 223 ? -4.086 21.878 26.488 1.00 78.94 223 SER A CA 1
ATOM 1731 C C . SER A 1 223 ? -5.073 20.770 26.866 1.00 78.94 223 SER A C 1
ATOM 1733 O O . SER A 1 223 ? -5.335 19.895 26.043 1.00 78.94 223 SER A O 1
ATOM 1735 N N . SER A 1 224 ? -5.636 20.783 28.084 1.00 78.81 224 SER A N 1
ATOM 1736 C CA . SER A 1 224 ? -6.568 19.721 28.511 1.00 78.81 224 SER A CA 1
ATOM 1737 C C . SER A 1 224 ? -7.875 19.778 27.717 1.00 78.81 224 SER A C 1
ATOM 1739 O O . SER A 1 224 ? -8.444 18.745 27.368 1.00 78.81 224 SER A O 1
ATOM 1741 N N . ARG A 1 225 ? -8.325 20.993 27.377 1.00 82.06 225 ARG A N 1
ATOM 1742 C CA . ARG A 1 225 ? -9.498 21.206 26.527 1.00 82.06 225 ARG A CA 1
ATOM 1743 C C . ARG A 1 225 ? -9.270 20.711 25.099 1.00 82.06 225 ARG A C 1
ATOM 1745 O O . ARG A 1 225 ? -10.115 19.999 24.567 1.00 82.06 225 ARG A O 1
ATOM 1752 N N . GLU A 1 226 ? -8.142 21.057 24.484 1.00 84.88 226 GLU A N 1
ATOM 1753 C CA . GLU A 1 226 ? -7.786 20.581 23.141 1.00 84.88 226 GLU A CA 1
ATOM 1754 C C . GLU A 1 226 ? -7.698 19.049 23.089 1.00 84.88 226 GLU A C 1
ATOM 1756 O O . GLU A 1 226 ? -8.152 18.428 22.123 1.00 84.88 226 GLU A O 1
ATOM 1761 N N . GLU A 1 227 ? -7.160 18.420 24.137 1.00 83.31 227 GLU A N 1
ATOM 1762 C CA . GLU A 1 227 ? -7.101 16.964 24.244 1.00 83.31 227 GLU A CA 1
ATOM 1763 C C . GLU A 1 227 ? -8.498 16.338 24.379 1.00 83.31 227 GLU A C 1
ATOM 1765 O O . GLU A 1 227 ? -8.810 15.399 23.637 1.00 83.31 227 GLU A O 1
ATOM 1770 N N . ALA A 1 228 ? -9.367 16.894 25.233 1.00 83.12 228 ALA A N 1
ATOM 1771 C CA . ALA A 1 228 ? -10.761 16.471 25.381 1.00 83.12 228 ALA A CA 1
ATOM 1772 C C . ALA A 1 228 ? -11.550 16.602 24.061 1.00 83.12 228 ALA A C 1
ATOM 1774 O O . ALA A 1 228 ? -12.198 15.651 23.616 1.00 83.12 228 ALA A O 1
ATOM 1775 N N . GLU A 1 229 ? -11.430 17.741 23.371 1.00 85.69 229 GLU A N 1
ATOM 1776 C CA . GLU A 1 229 ? -12.056 17.982 22.063 1.00 85.69 229 GLU A CA 1
ATOM 1777 C C . GLU A 1 229 ? -11.536 17.013 20.986 1.00 85.69 229 GLU A C 1
ATOM 1779 O O . GLU A 1 229 ? -12.288 16.580 20.106 1.00 85.69 229 GLU A O 1
ATOM 1784 N N . LYS A 1 230 ? -10.254 16.631 21.047 1.00 84.81 230 LYS A N 1
ATOM 1785 C CA . LYS A 1 230 ? -9.655 15.651 20.133 1.00 84.81 230 LYS A CA 1
ATOM 1786 C C . LYS A 1 230 ? -10.187 14.241 20.381 1.00 84.81 230 LYS A C 1
ATOM 1788 O O . LYS A 1 230 ? -10.526 13.552 19.418 1.00 84.81 230 LYS A O 1
ATOM 1793 N N . VAL A 1 231 ? -10.275 13.792 21.635 1.00 86.31 231 VAL A N 1
ATOM 1794 C CA . VAL A 1 231 ? -10.788 12.444 21.942 1.00 86.31 231 VAL A CA 1
ATOM 1795 C C . VAL A 1 231 ? -12.300 12.329 21.762 1.00 86.31 231 VAL A C 1
ATOM 1797 O O . VAL A 1 231 ? -12.778 11.253 21.417 1.00 86.31 231 VAL A O 1
ATOM 1800 N N . ALA A 1 232 ? -13.048 13.429 21.875 1.00 82.94 232 ALA A N 1
ATOM 1801 C CA . ALA A 1 232 ? -14.485 13.462 21.599 1.00 82.94 232 ALA A CA 1
ATOM 1802 C C . ALA A 1 232 ? -14.842 13.137 20.132 1.00 82.94 232 ALA A C 1
ATOM 1804 O O . ALA A 1 232 ? -15.970 12.743 19.840 1.00 82.94 232 ALA A O 1
ATOM 1805 N N . LYS A 1 233 ? -13.888 13.268 19.197 1.00 84.56 233 LYS A N 1
ATOM 1806 C CA . LYS A 1 233 ? -14.061 12.882 17.781 1.00 84.56 233 LYS A CA 1
ATOM 1807 C C . LYS A 1 233 ? -13.955 11.375 17.543 1.00 84.56 233 LYS A C 1
ATOM 1809 O O . LYS A 1 233 ? -14.314 10.902 16.461 1.00 84.56 233 LYS A O 1
ATOM 1814 N N . ILE A 1 234 ? -13.439 10.627 18.517 1.00 86.38 234 ILE A N 1
ATOM 1815 C CA . ILE A 1 234 ? -13.318 9.173 18.436 1.00 86.38 234 ILE A CA 1
ATOM 1816 C C . ILE A 1 234 ? -14.727 8.574 18.462 1.00 86.38 234 ILE A C 1
ATOM 1818 O O . ILE A 1 234 ? -15.597 8.987 19.226 1.00 86.38 234 ILE A O 1
ATOM 1822 N N . ASP A 1 235 ? -14.966 7.592 17.600 1.00 89.44 235 ASP A N 1
ATOM 1823 C CA . ASP A 1 235 ? -16.203 6.820 17.603 1.00 89.44 235 ASP A CA 1
ATOM 1824 C C . ASP A 1 235 ? -16.456 6.191 18.989 1.00 89.44 235 ASP A C 1
ATOM 1826 O O . ASP A 1 235 ? -15.495 5.805 19.649 1.00 89.44 235 ASP A O 1
ATOM 1830 N N . PRO A 1 236 ? -17.707 5.985 19.439 1.00 88.62 236 PRO A N 1
ATOM 1831 C CA . PRO A 1 236 ? -17.968 5.333 20.729 1.00 88.62 236 PRO A CA 1
ATOM 1832 C C . PRO A 1 236 ? -17.340 3.937 20.867 1.00 88.62 236 PRO A C 1
ATOM 1834 O O . PRO A 1 236 ? -17.064 3.488 21.979 1.00 88.62 236 PRO A O 1
ATOM 1837 N N . LEU A 1 237 ? -17.099 3.256 19.740 1.00 92.12 237 LEU A N 1
ATOM 1838 C CA . LEU A 1 237 ? -16.400 1.971 19.688 1.00 92.12 237 LEU A CA 1
ATOM 1839 C C . LEU A 1 237 ? -14.873 2.116 19.574 1.00 92.12 237 LEU A C 1
ATOM 1841 O O . LEU A 1 237 ? -14.186 1.107 19.499 1.00 92.12 237 LEU A O 1
ATOM 1845 N N . GLY A 1 238 ? -14.346 3.341 19.543 1.00 93.88 238 GLY A N 1
ATOM 1846 C CA . GLY A 1 238 ? -12.919 3.662 19.582 1.00 93.88 238 GLY A CA 1
ATOM 1847 C C . GLY A 1 238 ? -12.216 3.825 18.238 1.00 93.88 238 GLY A C 1
ATOM 1848 O O . GLY A 1 238 ? -10.993 3.945 18.192 1.00 93.88 238 GLY A O 1
ATOM 1849 N N . TRP A 1 239 ? -12.976 3.829 17.144 1.00 95.75 239 TRP A N 1
ATOM 1850 C CA . TRP A 1 239 ? -12.468 4.041 15.788 1.00 95.75 239 TRP A CA 1
ATOM 1851 C C . TRP A 1 239 ? -12.184 5.523 15.526 1.00 95.75 239 TRP A C 1
ATOM 1853 O O . TRP A 1 239 ? -12.963 6.391 15.932 1.00 95.75 239 TRP A O 1
ATOM 1863 N N . ARG A 1 240 ? -11.089 5.825 14.824 1.00 92.69 240 ARG A N 1
ATOM 1864 C CA . ARG A 1 240 ? -10.732 7.198 14.434 1.00 92.69 240 ARG A CA 1
ATOM 1865 C C . ARG A 1 240 ? -11.493 7.593 13.169 1.00 92.69 240 ARG A C 1
ATOM 1867 O O . ARG A 1 240 ? -11.847 6.724 12.382 1.00 92.69 240 ARG A O 1
ATOM 1874 N N . LYS A 1 241 ? -11.758 8.890 12.977 1.00 90.50 241 LYS A N 1
ATOM 1875 C CA . LYS A 1 241 ? -12.478 9.425 11.796 1.00 90.50 241 LYS A CA 1
ATOM 1876 C C . LYS A 1 241 ? -11.751 10.572 11.093 1.00 90.50 241 LYS A C 1
ATOM 1878 O O . LYS A 1 241 ? -12.228 11.069 10.080 1.00 90.50 241 LYS A O 1
ATOM 1883 N N . ASP A 1 242 ? -10.633 11.029 11.641 1.00 84.75 242 ASP A N 1
ATOM 1884 C CA . ASP A 1 242 ? -9.963 12.272 11.256 1.00 84.75 242 ASP A CA 1
ATOM 1885 C C . ASP A 1 242 ? -8.459 12.094 10.999 1.00 84.75 242 ASP A C 1
ATOM 1887 O O . ASP A 1 242 ? -7.717 13.075 10.961 1.00 84.75 242 ASP A O 1
ATOM 1891 N N . ARG A 1 243 ? -8.000 10.852 10.780 1.00 87.44 243 ARG A N 1
ATOM 1892 C CA . ARG A 1 243 ? -6.584 10.564 10.505 1.00 87.44 243 ARG A CA 1
ATOM 1893 C C . ARG A 1 243 ? -6.099 11.149 9.179 1.00 87.44 243 ARG A C 1
ATOM 1895 O O . ARG A 1 243 ? -4.996 11.690 9.126 1.00 87.44 243 ARG A O 1
ATOM 1902 N N . HIS A 1 244 ? -6.920 11.102 8.127 1.00 86.00 244 HIS A N 1
ATOM 1903 C CA . HIS A 1 244 ? -6.587 11.675 6.817 1.00 86.00 244 HIS A CA 1
ATOM 1904 C C . HIS A 1 244 ? -7.430 12.915 6.516 1.00 86.00 244 HIS A C 1
ATOM 1906 O O . HIS A 1 244 ? -8.654 12.890 6.589 1.00 86.00 244 HIS A O 1
ATOM 1912 N N . LYS A 1 245 ? -6.777 14.006 6.095 1.00 83.44 245 LYS A N 1
ATOM 1913 C CA . LYS A 1 245 ? -7.437 15.303 5.852 1.00 83.44 245 LYS A CA 1
ATOM 1914 C C . LYS A 1 245 ? -8.392 15.296 4.651 1.00 83.44 245 LYS A C 1
ATOM 1916 O O . LYS A 1 245 ? -9.476 15.865 4.718 1.00 83.44 245 LYS A O 1
ATOM 1921 N N . SER A 1 246 ? -7.971 14.704 3.533 1.00 85.00 246 SER A N 1
ATOM 1922 C CA . SER A 1 246 ? -8.694 14.814 2.253 1.00 85.00 246 SER A CA 1
ATOM 1923 C C . SER A 1 246 ? -9.713 13.699 2.039 1.00 85.00 246 SER A C 1
ATOM 1925 O O . SER A 1 246 ? -10.771 13.929 1.453 1.00 85.00 246 SER A O 1
ATOM 1927 N N . TYR A 1 247 ? -9.392 12.491 2.488 1.00 90.94 247 TYR A N 1
ATOM 1928 C CA . TYR A 1 247 ? -10.198 11.291 2.281 1.00 90.94 247 TYR A CA 1
ATOM 1929 C C . TYR A 1 247 ? -10.250 10.502 3.594 1.00 90.94 247 TYR A C 1
ATOM 1931 O O . TYR A 1 247 ? -9.670 9.426 3.666 1.00 90.94 247 TYR A O 1
ATOM 1939 N N . PRO A 1 248 ? -10.864 11.070 4.651 1.00 93.00 248 PRO A N 1
ATOM 1940 C CA . PRO A 1 248 ? -10.920 10.419 5.951 1.00 93.00 248 PRO A CA 1
ATOM 1941 C C . PRO A 1 248 ? -11.663 9.087 5.870 1.00 93.00 248 PRO A C 1
ATOM 1943 O O . PRO A 1 248 ? -12.711 8.972 5.219 1.00 93.00 248 PRO A O 1
ATOM 1946 N N . THR A 1 249 ? -11.126 8.104 6.581 1.00 94.94 249 THR A N 1
ATOM 1947 C CA . THR A 1 249 ? -11.757 6.811 6.808 1.00 94.94 249 THR A CA 1
ATOM 1948 C C . THR A 1 249 ? -12.081 6.603 8.284 1.00 94.94 249 THR A C 1
ATOM 1950 O O . THR A 1 249 ? -11.503 7.236 9.166 1.00 94.94 249 THR A O 1
ATOM 1953 N N . THR A 1 250 ? -13.053 5.730 8.562 1.00 96.56 250 THR A N 1
ATOM 1954 C CA . THR A 1 250 ? -13.258 5.185 9.907 1.00 96.56 250 THR A CA 1
ATOM 1955 C C . THR A 1 250 ? -12.264 4.046 10.108 1.00 96.56 250 THR A C 1
ATOM 1957 O O . THR A 1 250 ? -12.511 2.930 9.648 1.00 96.56 250 THR A O 1
ATOM 1960 N N . ASP A 1 251 ? -11.118 4.331 10.725 1.00 97.19 251 ASP A N 1
ATOM 1961 C CA . ASP A 1 251 ? -9.963 3.428 10.715 1.00 97.19 251 ASP A CA 1
ATOM 1962 C C . ASP A 1 251 ? -9.126 3.437 12.005 1.00 97.19 251 ASP A C 1
ATOM 1964 O O . ASP A 1 251 ? -9.395 4.193 12.945 1.00 97.19 251 ASP A O 1
ATOM 1968 N N . LEU A 1 252 ? -8.145 2.529 12.049 1.00 96.62 252 LEU A N 1
ATOM 1969 C CA . LEU A 1 252 ? -7.127 2.402 13.091 1.00 96.62 252 LEU A CA 1
ATOM 1970 C C . LEU A 1 252 ? -5.761 2.119 12.459 1.00 96.62 252 LEU A C 1
ATOM 1972 O O . LEU A 1 252 ? -5.620 1.157 11.701 1.00 96.62 252 LEU A O 1
ATOM 1976 N N . ASN A 1 253 ? -4.747 2.913 12.795 1.00 96.12 253 ASN A N 1
ATOM 1977 C CA . ASN A 1 253 ? -3.364 2.673 12.385 1.00 96.12 253 ASN A CA 1
ATOM 1978 C C . ASN A 1 253 ? -2.722 1.569 13.222 1.00 96.12 253 ASN A C 1
ATOM 1980 O O . ASN A 1 253 ? -2.784 1.590 14.446 1.00 96.12 253 ASN A O 1
ATOM 1984 N N . VAL A 1 254 ? -1.983 0.676 12.581 1.00 94.62 254 VAL A N 1
ATOM 1985 C CA . VAL A 1 254 ? -1.335 -0.449 13.277 1.00 94.62 254 VAL A CA 1
ATOM 1986 C C . VAL A 1 254 ? -0.135 -0.057 14.162 1.00 94.62 254 VAL A C 1
ATOM 1988 O O . VAL A 1 254 ? 0.341 -0.882 14.940 1.00 94.62 254 VAL A O 1
ATOM 1991 N N . VAL A 1 255 ? 0.372 1.177 14.044 1.00 90.88 255 VAL A N 1
ATOM 1992 C CA . VAL A 1 255 ? 1.489 1.736 14.832 1.00 90.88 255 VAL A CA 1
ATOM 1993 C C . VAL A 1 255 ? 1.012 2.788 15.838 1.00 90.88 255 VAL A C 1
ATOM 1995 O O . VAL A 1 255 ? 1.415 2.741 16.99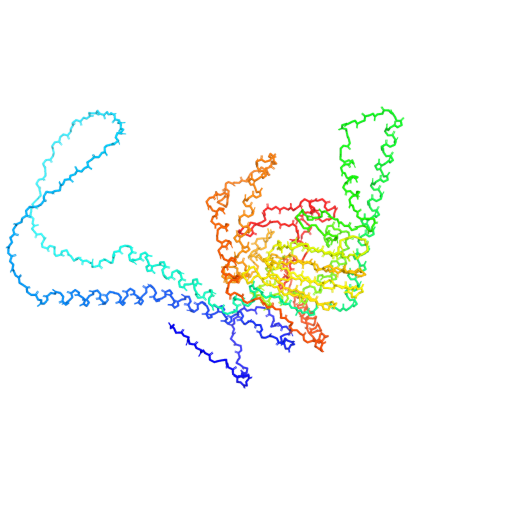5 1.00 90.88 255 VAL A O 1
ATOM 1998 N N . THR A 1 256 ? 0.174 3.746 15.427 1.00 88.88 256 THR A N 1
ATOM 1999 C CA . THR A 1 256 ? -0.227 4.881 16.281 1.00 88.88 256 THR A CA 1
ATOM 2000 C C . THR A 1 256 ? -1.482 4.646 17.113 1.00 88.88 256 THR A C 1
ATOM 2002 O O . THR A 1 256 ? -1.713 5.391 18.064 1.00 88.88 256 THR A O 1
ATOM 2005 N N . ASP A 1 257 ? -2.302 3.654 16.768 1.00 92.06 257 ASP A N 1
ATOM 2006 C CA . ASP A 1 257 ? -3.396 3.184 17.624 1.00 92.06 257 ASP A CA 1
ATOM 2007 C C . ASP A 1 257 ? -2.918 1.971 18.449 1.00 92.06 257 ASP A C 1
ATOM 2009 O O . ASP A 1 257 ? -1.889 1.376 18.119 1.00 92.06 257 ASP A O 1
ATOM 2013 N N . PRO A 1 258 ? -3.596 1.610 19.556 1.00 92.88 258 PRO A N 1
ATOM 2014 C CA . PRO A 1 258 ? -3.030 0.737 20.584 1.00 92.88 258 PRO A CA 1
ATOM 2015 C C . PRO A 1 258 ? -3.089 -0.750 20.193 1.00 92.88 258 PRO A C 1
ATOM 2017 O O . PRO A 1 258 ? -3.725 -1.555 20.872 1.00 92.88 258 PRO A O 1
ATOM 2020 N N . PHE A 1 259 ? -2.434 -1.123 19.097 1.00 92.75 259 PHE A N 1
ATOM 2021 C CA . PHE A 1 259 ? -2.062 -2.500 18.775 1.00 92.75 259 PHE A CA 1
ATOM 2022 C C . PHE A 1 259 ? -0.835 -2.900 19.600 1.00 92.75 259 PHE A C 1
ATOM 2024 O O . PHE A 1 259 ? 0.070 -2.090 19.834 1.00 92.75 259 PHE A O 1
ATOM 2031 N N . THR A 1 260 ? -0.792 -4.148 20.049 1.00 92.31 260 THR A N 1
ATOM 2032 C CA . THR A 1 260 ? 0.322 -4.682 20.840 1.00 92.31 260 THR A CA 1
ATOM 2033 C C . THR A 1 260 ? 1.547 -4.966 19.962 1.00 92.31 260 THR A C 1
ATOM 2035 O O . THR A 1 260 ? 1.496 -4.897 18.729 1.00 92.31 260 THR A O 1
ATOM 2038 N N . LYS A 1 261 ? 2.690 -5.271 20.587 1.00 90.25 261 LYS A N 1
ATOM 2039 C CA . LYS A 1 261 ? 3.894 -5.682 19.844 1.00 90.25 261 LYS A CA 1
ATOM 2040 C C . LYS A 1 261 ? 3.680 -7.040 19.178 1.00 90.25 261 LYS A C 1
ATOM 2042 O O . LYS A 1 261 ? 4.161 -7.261 18.072 1.00 90.25 261 LYS A O 1
ATOM 2047 N N . GLU A 1 262 ? 2.929 -7.914 19.832 1.00 92.75 262 GLU A N 1
ATOM 2048 C CA . GLU A 1 262 ? 2.563 -9.249 19.375 1.00 92.75 262 GLU A CA 1
ATOM 2049 C C . GLU A 1 262 ? 1.651 -9.174 18.143 1.00 92.75 262 GLU A C 1
ATOM 2051 O O . GLU A 1 262 ? 1.915 -9.862 17.158 1.00 92.75 262 GLU A O 1
ATOM 2056 N N . ASP A 1 263 ? 0.670 -8.265 18.148 1.00 94.56 263 ASP A N 1
ATOM 2057 C CA . ASP A 1 263 ? -0.211 -7.991 17.001 1.00 94.56 263 ASP A CA 1
ATOM 2058 C C . ASP A 1 263 ? 0.602 -7.596 15.758 1.00 94.56 263 ASP A C 1
ATOM 2060 O O . ASP A 1 263 ? 0.421 -8.135 14.661 1.00 94.56 263 ASP A O 1
ATOM 2064 N N . ARG A 1 264 ? 1.544 -6.657 15.933 1.00 95.12 264 ARG A N 1
ATOM 2065 C CA . ARG A 1 264 ? 2.431 -6.207 14.852 1.00 95.12 264 ARG A CA 1
ATOM 2066 C C . ARG A 1 264 ? 3.378 -7.306 14.397 1.00 95.12 264 ARG A C 1
ATOM 2068 O O . ARG A 1 264 ? 3.608 -7.427 13.200 1.00 95.12 264 ARG A O 1
ATOM 2075 N N . LYS A 1 265 ? 3.901 -8.113 15.320 1.00 93.00 265 LYS A N 1
ATOM 2076 C CA . LYS A 1 265 ? 4.780 -9.240 14.995 1.00 93.00 265 LYS A CA 1
ATOM 2077 C C . LYS A 1 265 ? 4.057 -10.280 14.138 1.00 93.00 265 LYS A C 1
ATOM 2079 O O . LYS A 1 265 ? 4.596 -10.685 13.115 1.00 93.00 265 LYS A O 1
ATOM 2084 N N . PHE A 1 266 ? 2.828 -10.649 14.501 1.00 96.81 266 PHE A N 1
ATOM 2085 C CA . PHE A 1 266 ? 2.002 -11.552 13.698 1.00 96.81 266 PHE A CA 1
ATOM 2086 C C . PHE A 1 266 ? 1.802 -11.016 12.273 1.00 96.81 266 PHE A C 1
ATOM 2088 O O . PHE A 1 266 ? 2.034 -11.729 11.295 1.00 96.81 266 PHE A O 1
ATOM 2095 N N . LEU A 1 267 ? 1.420 -9.740 12.140 1.00 97.31 267 LEU A N 1
ATOM 2096 C CA . LEU A 1 267 ? 1.276 -9.105 10.829 1.00 97.31 267 LEU A CA 1
ATOM 2097 C C . LEU A 1 267 ? 2.606 -9.092 10.064 1.00 97.31 267 LEU A C 1
ATOM 2099 O O . LEU A 1 267 ? 2.624 -9.413 8.880 1.00 97.31 267 LEU A O 1
ATOM 2103 N N . GLN A 1 268 ? 3.714 -8.761 10.730 1.00 94.62 268 GLN A N 1
ATOM 2104 C CA . GLN A 1 268 ? 5.046 -8.735 10.128 1.00 94.62 268 GLN A CA 1
ATOM 2105 C C . GLN A 1 268 ? 5.415 -10.079 9.504 1.00 94.62 268 GLN A C 1
ATOM 2107 O O . GLN A 1 268 ? 5.799 -10.115 8.339 1.00 94.62 268 GLN A O 1
ATOM 2112 N N . GLU A 1 269 ? 5.253 -11.171 10.253 1.00 94.50 269 GLU A N 1
ATOM 2113 C CA . GLU A 1 269 ? 5.575 -12.527 9.797 1.00 94.50 269 GLU A CA 1
ATOM 2114 C C . GLU A 1 269 ? 4.822 -12.871 8.506 1.00 94.50 269 GLU A C 1
ATOM 2116 O O . GLU A 1 269 ? 5.414 -13.358 7.546 1.00 94.50 269 GLU A O 1
ATOM 2121 N N . LYS A 1 270 ? 3.526 -12.546 8.436 1.00 97.56 270 LYS A N 1
ATOM 2122 C CA . LYS A 1 270 ? 2.705 -12.841 7.255 1.00 97.56 270 LYS A CA 1
ATOM 2123 C C . LYS A 1 270 ? 3.015 -11.928 6.072 1.00 97.56 270 LYS A C 1
ATOM 2125 O O . LYS A 1 270 ? 3.041 -12.392 4.932 1.00 97.56 270 LYS A O 1
ATOM 2130 N N . LEU A 1 271 ? 3.242 -10.639 6.316 1.00 97.25 271 LEU A N 1
ATOM 2131 C CA . LEU A 1 271 ? 3.564 -9.678 5.260 1.00 97.25 271 LEU A CA 1
ATOM 2132 C C . LEU A 1 271 ? 4.948 -9.946 4.661 1.00 97.25 271 LEU A C 1
ATOM 2134 O O . LEU A 1 271 ? 5.096 -9.883 3.443 1.00 97.25 271 LEU A O 1
ATOM 2138 N N . ASP A 1 272 ? 5.934 -10.299 5.482 1.00 93.94 272 ASP A N 1
ATOM 2139 C CA . ASP A 1 272 ? 7.262 -10.677 5.002 1.00 93.94 272 ASP A CA 1
ATOM 2140 C C . ASP A 1 272 ? 7.232 -11.983 4.211 1.00 93.94 272 ASP A C 1
ATOM 2142 O O . ASP A 1 272 ? 7.798 -12.042 3.121 1.00 93.94 272 ASP A O 1
ATOM 2146 N N . ALA A 1 273 ? 6.527 -13.000 4.713 1.00 95.38 273 ALA A N 1
ATOM 2147 C CA . ALA A 1 273 ? 6.476 -14.293 4.046 1.00 95.38 273 ALA A CA 1
ATOM 2148 C C . ALA A 1 273 ? 5.701 -14.251 2.725 1.00 95.38 273 ALA A C 1
ATOM 2150 O O . ALA A 1 273 ? 6.041 -14.967 1.784 1.00 95.38 273 ALA A O 1
ATOM 2151 N N . ARG A 1 274 ? 4.650 -13.423 2.638 1.00 97.56 274 ARG A N 1
ATOM 2152 C CA . ARG A 1 274 ? 3.669 -13.518 1.547 1.00 97.56 274 ARG A CA 1
ATOM 2153 C C . ARG A 1 274 ? 3.555 -12.260 0.694 1.00 97.56 274 ARG A C 1
ATOM 2155 O O . ARG A 1 274 ? 3.489 -12.369 -0.528 1.00 97.56 274 ARG A O 1
ATOM 2162 N N . LEU A 1 275 ? 3.539 -11.068 1.298 1.00 97.88 275 LEU A N 1
ATOM 2163 C CA . LEU A 1 275 ? 3.322 -9.816 0.560 1.00 97.88 275 LEU A CA 1
ATOM 2164 C C . LEU A 1 275 ? 4.618 -9.254 -0.037 1.00 97.88 275 LEU A C 1
ATOM 2166 O O . LEU A 1 275 ? 4.623 -8.883 -1.208 1.00 97.88 275 LEU A O 1
ATOM 2170 N N . ALA A 1 276 ? 5.708 -9.200 0.733 1.00 95.38 276 ALA A N 1
ATOM 2171 C CA . ALA A 1 276 ? 7.012 -8.726 0.260 1.00 95.38 276 ALA A CA 1
ATOM 2172 C C . ALA A 1 276 ? 7.492 -9.461 -1.008 1.00 95.38 276 ALA A C 1
ATOM 2174 O O . ALA A 1 276 ? 7.748 -8.784 -2.008 1.00 95.38 276 ALA A O 1
ATOM 2175 N N . PRO A 1 277 ? 7.578 -10.811 -1.033 1.00 94.94 277 PRO A N 1
ATOM 2176 C CA . PRO A 1 277 ? 8.011 -11.535 -2.228 1.00 94.94 277 PRO A CA 1
ATOM 2177 C C . PRO A 1 277 ? 7.040 -11.375 -3.401 1.00 94.94 277 PRO A C 1
ATOM 2179 O O . PRO A 1 277 ? 7.466 -11.349 -4.554 1.00 94.94 277 PRO A O 1
ATOM 2182 N N . LEU A 1 278 ? 5.739 -11.223 -3.132 1.00 96.50 278 LEU A N 1
ATOM 2183 C CA . LEU A 1 278 ? 4.746 -10.981 -4.174 1.00 96.50 278 LEU A CA 1
ATOM 2184 C C . LEU A 1 278 ? 4.920 -9.593 -4.814 1.00 96.50 278 LEU A C 1
ATOM 2186 O O . LEU A 1 278 ? 4.906 -9.478 -6.037 1.00 96.50 278 LEU A O 1
ATOM 2190 N N . ILE A 1 279 ? 5.131 -8.546 -4.011 1.00 95.31 279 ILE A N 1
ATOM 2191 C CA . ILE A 1 279 ? 5.428 -7.189 -4.497 1.00 95.31 279 ILE A CA 1
ATOM 2192 C C . ILE A 1 279 ? 6.728 -7.189 -5.311 1.00 95.31 279 ILE A C 1
ATOM 2194 O O . ILE A 1 279 ? 6.754 -6.645 -6.416 1.00 95.31 279 ILE A O 1
ATOM 2198 N N . GLU A 1 280 ? 7.780 -7.836 -4.804 1.00 92.94 280 GLU A N 1
ATOM 2199 C CA . GLU A 1 280 ? 9.045 -8.015 -5.525 1.00 92.94 280 GLU A CA 1
ATOM 2200 C C . GLU A 1 280 ? 8.814 -8.662 -6.893 1.00 92.94 280 GLU A C 1
ATOM 2202 O O . GLU A 1 280 ? 9.275 -8.144 -7.912 1.00 92.94 280 GLU A O 1
ATOM 2207 N N . ARG A 1 281 ? 8.037 -9.748 -6.936 1.00 93.19 281 ARG A N 1
ATOM 2208 C CA . ARG A 1 281 ? 7.768 -10.492 -8.166 1.00 93.19 281 ARG A CA 1
ATOM 2209 C C . ARG A 1 281 ? 6.919 -9.715 -9.172 1.00 93.19 281 ARG A C 1
ATOM 2211 O O . ARG A 1 281 ? 7.209 -9.782 -10.369 1.00 93.19 281 ARG A O 1
ATOM 2218 N N . ILE A 1 282 ? 5.884 -9.008 -8.709 1.00 93.38 282 ILE A N 1
ATOM 2219 C CA . ILE A 1 282 ? 4.959 -8.231 -9.552 1.00 93.38 282 ILE A CA 1
ATOM 2220 C C . ILE A 1 282 ? 5.654 -7.020 -10.166 1.00 93.38 282 ILE A C 1
ATOM 2222 O O . ILE A 1 282 ? 5.354 -6.669 -11.303 1.00 93.38 282 ILE A O 1
ATOM 2226 N N . PHE A 1 283 ? 6.544 -6.367 -9.418 1.00 90.62 283 PHE A N 1
ATOM 2227 C CA . PHE A 1 283 ? 7.073 -5.052 -9.780 1.00 90.62 283 PHE A CA 1
ATOM 2228 C C . PHE A 1 283 ? 8.569 -5.029 -10.090 1.00 90.62 283 PHE A C 1
ATOM 2230 O O . PHE A 1 283 ? 9.078 -4.000 -10.540 1.00 90.62 283 PHE A O 1
ATOM 2237 N N . GLY A 1 284 ? 9.279 -6.129 -9.840 1.00 88.94 284 GLY A N 1
ATOM 2238 C CA . GLY A 1 284 ? 10.722 -6.211 -10.024 1.00 88.94 284 GLY A CA 1
ATOM 2239 C C . GLY A 1 284 ? 11.460 -5.227 -9.126 1.00 88.94 284 GLY A C 1
ATOM 2240 O O . GLY A 1 284 ? 12.360 -4.533 -9.595 1.00 88.94 284 GLY A O 1
ATOM 2241 N N . ILE A 1 285 ? 11.061 -5.106 -7.861 1.00 88.50 285 ILE A N 1
ATOM 2242 C CA . ILE A 1 285 ? 11.703 -4.232 -6.869 1.00 88.50 285 ILE A CA 1
ATOM 2243 C C . ILE A 1 285 ? 12.247 -5.069 -5.716 1.00 88.50 285 ILE A C 1
ATOM 2245 O O . ILE A 1 285 ? 11.626 -6.053 -5.333 1.00 88.50 285 ILE A O 1
ATOM 2249 N N . ALA A 1 286 ? 13.393 -4.677 -5.162 1.00 89.06 286 ALA A N 1
ATOM 2250 C CA . ALA A 1 286 ? 13.953 -5.355 -3.997 1.00 89.06 286 ALA A CA 1
ATOM 2251 C C . ALA A 1 286 ? 13.014 -5.204 -2.790 1.00 89.06 286 ALA A C 1
ATOM 2253 O O . ALA A 1 286 ? 12.431 -4.133 -2.586 1.00 89.06 286 ALA A O 1
ATOM 2254 N N . ARG A 1 287 ? 12.889 -6.250 -1.969 1.00 90.94 287 ARG A N 1
ATOM 2255 C CA . ARG A 1 287 ? 12.018 -6.240 -0.777 1.00 90.94 287 ARG A CA 1
ATOM 2256 C C . ARG A 1 287 ? 12.406 -5.129 0.193 1.00 90.94 287 ARG A C 1
ATOM 2258 O O . ARG A 1 287 ? 11.539 -4.488 0.780 1.00 90.94 287 ARG A O 1
ATOM 2265 N N . GLU A 1 288 ? 13.698 -4.861 0.314 1.00 89.75 288 GLU A N 1
ATOM 2266 C CA . GLU A 1 288 ? 14.291 -3.846 1.179 1.00 89.75 288 GLU A CA 1
ATOM 2267 C C . GLU A 1 288 ? 13.961 -2.420 0.730 1.00 89.75 288 GLU A C 1
ATOM 2269 O O . GLU A 1 288 ? 13.965 -1.500 1.552 1.00 89.75 288 GLU A O 1
ATOM 2274 N N . ALA A 1 289 ? 13.633 -2.232 -0.550 1.00 91.62 289 ALA A N 1
ATOM 2275 C CA . ALA A 1 289 ? 13.184 -0.950 -1.078 1.00 91.62 289 ALA A CA 1
ATOM 2276 C C . ALA A 1 289 ? 11.735 -0.637 -0.689 1.00 91.62 289 ALA A C 1
ATOM 2278 O O . ALA A 1 289 ? 11.320 0.514 -0.771 1.00 91.62 289 ALA A O 1
ATOM 2279 N N . VAL A 1 290 ? 10.954 -1.634 -0.265 1.00 93.44 290 VAL A N 1
ATOM 2280 C CA . VAL A 1 290 ? 9.551 -1.447 0.112 1.00 93.44 290 VAL A CA 1
ATOM 2281 C C . VAL A 1 290 ? 9.467 -0.976 1.559 1.00 93.44 290 VAL A C 1
ATOM 2283 O O . VAL A 1 290 ? 9.808 -1.707 2.494 1.00 93.44 290 VAL A O 1
ATOM 2286 N N . ARG A 1 291 ? 8.940 0.232 1.751 1.00 93.12 291 ARG A N 1
ATOM 2287 C CA . ARG A 1 291 ? 8.594 0.793 3.058 1.00 93.12 291 ARG A CA 1
ATOM 2288 C C . ARG A 1 291 ? 7.109 1.102 3.107 1.00 93.12 291 ARG A C 1
ATOM 2290 O O . ARG A 1 291 ? 6.603 1.833 2.265 1.00 93.12 291 ARG A O 1
ATOM 2297 N N . CYS A 1 292 ? 6.396 0.608 4.109 1.00 94.06 292 CYS A N 1
ATOM 2298 C CA . CYS A 1 292 ? 5.019 1.017 4.344 1.00 94.06 292 CYS A CA 1
ATOM 2299 C C . CYS A 1 292 ? 5.013 2.362 5.070 1.00 94.06 292 CYS A C 1
ATOM 2301 O O . CYS A 1 292 ? 5.529 2.468 6.180 1.00 94.06 292 CYS A O 1
ATOM 2303 N N . ASN A 1 293 ? 4.442 3.384 4.438 1.00 91.81 293 ASN A N 1
ATOM 2304 C CA . ASN A 1 293 ? 4.310 4.712 5.021 1.00 91.81 293 ASN A CA 1
ATOM 2305 C C . ASN A 1 293 ? 3.038 4.851 5.867 1.00 91.81 293 ASN A C 1
ATOM 2307 O O . ASN A 1 293 ? 3.014 5.604 6.828 1.00 91.81 293 ASN A O 1
ATOM 2311 N N . ASP A 1 294 ? 1.976 4.122 5.549 1.00 94.06 294 ASP A N 1
ATOM 2312 C CA . ASP A 1 294 ? 0.775 4.083 6.384 1.00 94.06 294 ASP A CA 1
ATOM 2313 C C . ASP A 1 294 ? 0.130 2.710 6.236 1.00 94.06 294 ASP A C 1
ATOM 2315 O O . ASP A 1 294 ? 0.031 2.206 5.119 1.00 94.06 294 ASP A O 1
ATOM 2319 N N . MET A 1 295 ? -0.264 2.086 7.344 1.00 97.19 295 MET A N 1
ATOM 2320 C CA . MET A 1 295 ? -0.995 0.821 7.340 1.00 97.19 295 MET A CA 1
ATOM 2321 C C . MET A 1 295 ? -2.080 0.849 8.403 1.00 97.19 295 MET A C 1
ATOM 2323 O O . MET A 1 295 ? -1.829 1.162 9.570 1.00 97.19 295 MET A O 1
ATOM 2327 N N . PHE A 1 296 ? -3.304 0.546 7.998 1.00 97.94 296 PHE A N 1
ATOM 2328 C CA . PHE A 1 296 ? -4.464 0.737 8.851 1.00 97.94 296 PHE A CA 1
ATOM 2329 C C . PHE A 1 296 ? -5.623 -0.171 8.464 1.00 97.94 296 PHE A C 1
ATOM 2331 O O . PHE A 1 296 ? -5.805 -0.537 7.302 1.00 97.94 296 PHE A O 1
ATOM 2338 N N . VAL A 1 297 ? -6.420 -0.530 9.466 1.00 98.69 297 VAL A N 1
ATOM 2339 C CA . VAL A 1 297 ? -7.651 -1.296 9.279 1.00 98.69 297 VAL A CA 1
ATOM 2340 C C . VAL A 1 297 ? -8.804 -0.318 9.149 1.00 98.69 297 VAL A C 1
ATOM 2342 O O . VAL A 1 297 ? -8.993 0.526 10.019 1.00 98.69 297 VAL A O 1
ATOM 2345 N N . VAL A 1 298 ? -9.581 -0.436 8.075 1.00 98.38 298 VAL A N 1
ATOM 2346 C CA . VAL A 1 298 ? -10.766 0.392 7.816 1.00 98.38 298 VAL A CA 1
ATOM 2347 C C . VAL A 1 298 ? -12.024 -0.412 8.110 1.00 98.38 298 VAL A C 1
ATOM 2349 O O . VAL A 1 298 ? -12.127 -1.580 7.725 1.00 98.38 298 VAL A O 1
ATOM 2352 N N . ARG A 1 299 ? -13.005 0.241 8.737 1.00 97.62 299 ARG A N 1
ATOM 2353 C CA . ARG A 1 299 ? -14.347 -0.287 8.984 1.00 97.62 299 ARG A CA 1
ATOM 2354 C C . ARG A 1 299 ? -15.381 0.508 8.193 1.00 97.62 299 ARG A C 1
ATOM 2356 O O . ARG A 1 299 ? -15.634 1.672 8.502 1.00 97.62 299 ARG A O 1
ATOM 2363 N N . TYR A 1 300 ? -16.040 -0.151 7.246 1.00 97.81 300 TYR A N 1
ATOM 2364 C CA . TYR A 1 300 ? -17.261 0.358 6.626 1.00 97.81 300 TYR A CA 1
ATOM 2365 C C . TYR A 1 300 ? -18.481 -0.318 7.240 1.00 97.81 300 TYR A C 1
ATOM 2367 O O . TYR A 1 300 ? -18.521 -1.542 7.335 1.00 97.81 300 TYR A O 1
ATOM 2375 N N . ASP A 1 301 ? -19.487 0.458 7.623 1.00 95.56 301 ASP A N 1
ATOM 2376 C CA . ASP A 1 301 ? -20.696 -0.050 8.271 1.00 95.56 301 ASP A CA 1
ATOM 2377 C C . ASP A 1 301 ? -21.938 0.482 7.561 1.00 95.56 301 ASP A C 1
ATOM 2379 O O . ASP A 1 301 ? -22.099 1.695 7.419 1.00 95.56 301 ASP A O 1
ATOM 2383 N N . ALA A 1 302 ? -22.812 -0.425 7.120 1.00 95.06 302 ALA A N 1
ATOM 2384 C CA . ALA A 1 302 ? -24.026 -0.079 6.383 1.00 95.06 302 ALA A CA 1
ATOM 2385 C C . ALA A 1 302 ? -25.047 0.723 7.209 1.00 95.06 302 ALA A C 1
ATOM 2387 O O . ALA A 1 302 ? -25.858 1.457 6.647 1.00 95.06 302 ALA A O 1
ATOM 2388 N N . THR A 1 303 ? -25.039 0.561 8.535 1.00 90.81 303 THR A N 1
ATOM 2389 C CA . THR A 1 303 ? -26.070 1.098 9.435 1.00 90.81 303 THR A CA 1
ATOM 2390 C C . THR A 1 303 ? -25.612 2.339 10.186 1.00 90.81 303 THR A C 1
ATOM 2392 O O . THR A 1 303 ? -26.397 3.261 10.409 1.00 90.81 303 THR A O 1
ATOM 2395 N N . LYS A 1 304 ? -24.348 2.360 10.612 1.00 81.56 304 LYS A N 1
ATOM 2396 C CA . LYS A 1 304 ? -23.784 3.367 11.506 1.00 81.56 304 LYS A CA 1
ATOM 2397 C C . LYS A 1 304 ? -22.344 3.655 11.112 1.00 81.56 304 LYS A C 1
ATOM 2399 O O . LYS A 1 304 ? -21.410 3.047 11.626 1.00 81.56 304 LYS A O 1
ATOM 2404 N N . GLY A 1 305 ? -22.158 4.646 10.250 1.00 85.94 305 GLY A N 1
ATOM 2405 C CA . GLY A 1 305 ? -20.838 5.176 9.940 1.00 85.94 305 GLY A CA 1
ATOM 2406 C C . GLY A 1 305 ? -20.634 5.397 8.455 1.00 85.94 305 GLY A C 1
ATOM 2407 O O . GLY A 1 305 ? -21.534 5.825 7.735 1.00 85.94 305 GLY A O 1
ATOM 2408 N N . GLN A 1 306 ? -19.405 5.160 8.024 1.00 94.44 306 GLN A N 1
ATOM 2409 C CA . GLN A 1 306 ? -18.990 5.342 6.648 1.00 94.44 306 GLN A CA 1
ATOM 2410 C C . GLN A 1 306 ? -19.305 4.087 5.834 1.00 94.44 306 GLN A C 1
ATOM 2412 O O . GLN A 1 306 ? -18.920 2.990 6.223 1.00 94.44 306 GLN A O 1
ATOM 2417 N N . THR A 1 307 ? -19.968 4.238 4.688 1.00 97.19 307 THR A N 1
ATOM 2418 C CA . THR A 1 307 ? -20.338 3.109 3.812 1.00 97.19 307 THR A CA 1
ATOM 2419 C C . THR A 1 307 ? -19.455 2.992 2.577 1.00 97.19 307 THR A C 1
ATOM 2421 O O . THR A 1 307 ? -19.367 1.914 1.995 1.00 97.19 307 THR A O 1
ATOM 2424 N N . ASN A 1 308 ? -18.812 4.087 2.169 1.00 97.56 308 ASN A N 1
ATOM 2425 C CA . ASN A 1 308 ? -17.999 4.189 0.962 1.00 97.56 308 ASN A CA 1
ATOM 2426 C C . ASN A 1 308 ? -16.817 5.144 1.160 1.00 97.56 308 ASN A C 1
ATOM 2428 O O . ASN A 1 308 ? -16.691 5.820 2.187 1.00 97.56 308 ASN A O 1
ATOM 2432 N N . LEU A 1 309 ? -15.964 5.220 0.143 1.00 97.88 309 LEU A N 1
ATOM 2433 C CA . LEU A 1 309 ? -14.933 6.242 0.052 1.00 97.88 309 LEU A CA 1
ATOM 2434 C C . LEU A 1 309 ? -14.929 6.815 -1.358 1.00 97.88 309 LEU A C 1
ATOM 2436 O O . LEU A 1 309 ? -14.792 6.082 -2.337 1.00 97.88 309 LEU A O 1
ATOM 2440 N N . ARG A 1 310 ? -15.096 8.135 -1.452 1.00 96.94 310 ARG A N 1
ATOM 2441 C CA . ARG A 1 310 ? -15.151 8.854 -2.729 1.00 96.94 310 ARG A CA 1
ATOM 2442 C C . ARG A 1 310 ? -13.879 8.649 -3.556 1.00 96.94 310 ARG A C 1
ATOM 2444 O O . ARG A 1 310 ? -12.809 8.390 -3.014 1.00 96.94 310 ARG A O 1
ATOM 2451 N N . ARG A 1 311 ? -13.999 8.852 -4.866 1.00 96.56 311 ARG A N 1
ATOM 2452 C CA . ARG A 1 311 ? -12.905 8.752 -5.836 1.00 96.56 311 ARG A CA 1
ATOM 2453 C C . ARG A 1 311 ? -11.653 9.554 -5.448 1.00 96.56 311 ARG A C 1
ATOM 2455 O O . ARG A 1 311 ? -11.759 10.754 -5.192 1.00 96.56 311 ARG A O 1
ATOM 2462 N N . HIS A 1 312 ? -10.490 8.900 -5.454 1.00 95.12 312 HIS A N 1
ATOM 2463 C CA . HIS A 1 312 ? -9.186 9.466 -5.094 1.00 95.12 312 HIS A CA 1
ATOM 2464 C C . HIS A 1 312 ? -8.004 8.649 -5.654 1.00 95.12 312 HIS A C 1
ATOM 2466 O O . HIS A 1 312 ? -8.175 7.611 -6.288 1.00 95.12 312 HIS A O 1
ATOM 2472 N N . THR A 1 313 ? -6.787 9.141 -5.420 1.00 93.38 313 THR A N 1
ATOM 2473 C CA . THR A 1 313 ? -5.532 8.381 -5.555 1.00 93.38 313 THR A CA 1
ATOM 2474 C C . THR A 1 313 ? -4.843 8.351 -4.203 1.00 93.38 313 THR A C 1
ATOM 2476 O O . THR A 1 313 ? -4.956 9.330 -3.458 1.00 93.38 313 THR A O 1
ATOM 2479 N N . ASP A 1 314 ? -4.037 7.331 -3.955 1.00 92.75 314 ASP A N 1
ATOM 2480 C CA . ASP A 1 314 ? -3.324 7.205 -2.690 1.00 92.75 314 ASP A CA 1
ATOM 2481 C C . ASP A 1 314 ? -2.015 7.996 -2.677 1.00 92.75 314 ASP A C 1
ATOM 2483 O O . ASP A 1 314 ? -1.460 8.404 -3.709 1.00 92.75 314 ASP A O 1
ATOM 2487 N N . SER A 1 315 ? -1.516 8.227 -1.466 1.00 84.06 315 SER A N 1
ATOM 2488 C CA . SER A 1 315 ? -0.172 8.740 -1.230 1.00 84.06 315 SER A CA 1
ATOM 2489 C C . SER A 1 315 ? 0.816 7.577 -1.206 1.00 84.06 315 SER A C 1
ATOM 2491 O O . SER A 1 315 ? 0.828 6.817 -0.247 1.00 84.06 315 SER A O 1
ATOM 2493 N N . GLY A 1 316 ? 1.650 7.435 -2.234 1.00 88.12 316 GLY A N 1
ATOM 2494 C CA . GLY A 1 316 ? 2.706 6.426 -2.268 1.00 88.12 316 GLY A CA 1
ATOM 2495 C C . GLY A 1 316 ? 3.076 5.995 -3.683 1.00 88.12 316 GLY A C 1
ATOM 2496 O O . GLY A 1 316 ? 2.731 6.642 -4.678 1.00 88.12 316 GLY A O 1
ATOM 2497 N N . HIS A 1 317 ? 3.776 4.871 -3.756 1.00 92.12 317 HIS A N 1
ATOM 2498 C CA . HIS A 1 317 ? 4.135 4.185 -4.987 1.00 92.12 317 HIS A CA 1
ATOM 2499 C C . HIS A 1 317 ? 3.190 3.008 -5.245 1.00 92.12 317 HIS A C 1
ATOM 2501 O O . HIS A 1 317 ? 2.525 2.978 -6.282 1.00 92.12 317 HIS A O 1
ATOM 2507 N N . VAL A 1 318 ? 3.067 2.089 -4.283 1.00 94.12 318 VAL A N 1
ATOM 2508 C CA . VAL A 1 318 ? 2.176 0.920 -4.352 1.00 94.12 318 VAL A CA 1
ATOM 2509 C C . VAL A 1 318 ? 1.186 0.963 -3.199 1.00 94.12 318 VAL A C 1
ATOM 2511 O O . VAL A 1 318 ? 1.570 1.183 -2.050 1.00 94.12 318 VAL A O 1
ATOM 2514 N N . SER A 1 319 ? -0.078 0.706 -3.507 1.00 96.69 319 SER A N 1
ATOM 2515 C CA . SER A 1 319 ? -1.129 0.496 -2.521 1.00 96.69 319 SER A CA 1
ATOM 2516 C C . SER A 1 319 ? -1.554 -0.960 -2.517 1.00 96.69 319 SER A C 1
ATOM 2518 O O . SER A 1 319 ? -1.683 -1.580 -3.580 1.00 96.69 319 SER A O 1
ATOM 2520 N N . PHE A 1 320 ? -1.828 -1.487 -1.328 1.00 98.38 320 PHE A N 1
ATOM 2521 C CA . PHE A 1 320 ? -2.492 -2.771 -1.174 1.00 98.38 320 PHE A CA 1
ATOM 2522 C C . PHE A 1 320 ? -3.748 -2.658 -0.310 1.00 98.38 320 PHE A C 1
ATOM 2524 O O . PHE A 1 320 ? -3.823 -1.840 0.606 1.00 98.38 320 PHE A O 1
ATOM 2531 N N . ASN A 1 321 ? -4.745 -3.483 -0.618 1.00 98.19 321 ASN A N 1
ATOM 2532 C CA . ASN A 1 321 ? -6.029 -3.539 0.074 1.00 98.19 321 ASN A CA 1
ATOM 2533 C C . ASN A 1 321 ? -6.454 -5.000 0.229 1.00 98.19 321 ASN A C 1
ATOM 2535 O O . ASN A 1 321 ? -6.665 -5.689 -0.766 1.00 98.19 321 ASN A O 1
ATOM 2539 N N . ILE A 1 322 ? -6.560 -5.470 1.468 1.00 98.81 322 ILE A N 1
ATOM 2540 C CA . ILE A 1 322 ? -6.845 -6.865 1.801 1.00 98.81 322 ILE A CA 1
ATOM 2541 C C . ILE A 1 322 ? -8.241 -6.950 2.396 1.00 98.81 322 ILE A C 1
ATOM 2543 O O . ILE A 1 322 ? -8.532 -6.274 3.385 1.00 98.81 322 ILE A O 1
ATOM 2547 N N . LEU A 1 323 ? -9.103 -7.793 1.828 1.00 98.81 323 LEU A N 1
ATOM 2548 C CA . LEU A 1 323 ? -10.435 -8.011 2.386 1.00 98.81 323 LEU A CA 1
ATOM 2549 C C . LEU A 1 323 ? -10.365 -8.919 3.617 1.00 98.81 323 LEU A C 1
ATOM 2551 O O . LEU A 1 323 ? -9.902 -10.049 3.517 1.00 98.81 323 LEU A O 1
ATOM 2555 N N . LEU A 1 324 ? -10.857 -8.451 4.768 1.00 98.88 324 LEU A N 1
ATOM 2556 C CA . LEU A 1 324 ? -10.795 -9.201 6.030 1.00 98.88 324 LEU A CA 1
ATOM 2557 C C . LEU A 1 324 ? -12.123 -9.858 6.420 1.00 98.88 324 LEU A C 1
ATOM 2559 O O . LEU A 1 324 ? -12.133 -10.835 7.158 1.00 98.88 324 LEU A O 1
ATOM 2563 N N . SER A 1 325 ? -13.254 -9.334 5.964 1.00 98.38 325 SER A N 1
ATOM 2564 C CA . SER A 1 325 ? -14.584 -9.830 6.337 1.00 98.38 325 SER A CA 1
ATOM 2565 C C . SER A 1 325 ? -15.345 -10.368 5.134 1.00 98.38 325 SER A C 1
ATOM 2567 O O . SER A 1 325 ? -15.002 -10.076 3.994 1.00 98.38 325 SER A O 1
ATOM 2569 N N . ASP A 1 326 ? -16.422 -11.097 5.398 1.00 97.31 326 ASP A N 1
ATOM 2570 C CA . ASP A 1 326 ? -17.348 -11.647 4.401 1.00 97.31 326 ASP A CA 1
ATOM 2571 C C . ASP A 1 326 ? -18.829 -11.512 4.813 1.00 97.31 326 ASP A C 1
ATOM 2573 O O . ASP A 1 326 ? -19.721 -11.775 4.014 1.00 97.31 326 ASP A O 1
ATOM 2577 N N . GLN A 1 327 ? -19.113 -11.024 6.027 1.00 95.56 327 GLN A N 1
ATOM 2578 C CA . GLN A 1 327 ? -20.461 -10.776 6.557 1.00 95.56 327 GLN A CA 1
ATOM 2579 C C . GLN A 1 327 ? -21.002 -9.393 6.140 1.00 95.56 327 GLN A C 1
ATOM 2581 O O . GLN A 1 327 ? -21.406 -8.589 6.985 1.00 95.56 327 GLN A O 1
ATOM 2586 N N . PHE A 1 328 ? -20.976 -9.081 4.842 1.00 97.44 328 PHE A N 1
ATOM 2587 C CA . PHE A 1 328 ? -21.501 -7.822 4.304 1.00 97.44 328 PHE A CA 1
ATOM 2588 C C . PHE A 1 328 ? -22.035 -7.982 2.875 1.00 97.44 328 PHE A C 1
ATOM 2590 O O . PHE A 1 328 ? -21.657 -8.902 2.154 1.00 97.44 328 PHE A O 1
ATOM 2597 N N . GLU A 1 329 ? -22.885 -7.048 2.447 1.00 97.94 329 GLU A N 1
ATOM 2598 C CA . GLU A 1 329 ? -23.361 -6.941 1.063 1.00 97.94 329 GLU A CA 1
ATOM 2599 C C . GLU A 1 329 ? -22.905 -5.629 0.413 1.00 97.94 329 GLU A C 1
ATOM 2601 O O . GLU A 1 329 ? -22.647 -4.626 1.086 1.00 97.94 329 GLU A O 1
ATOM 2606 N N . GLY A 1 330 ? -22.829 -5.620 -0.919 1.00 96.88 330 GLY A N 1
ATOM 2607 C CA . GLY A 1 330 ? -22.297 -4.490 -1.678 1.00 96.88 330 GLY A CA 1
ATOM 2608 C C . GLY A 1 330 ? -20.768 -4.456 -1.634 1.00 96.88 330 GLY A C 1
ATOM 2609 O O . GLY A 1 330 ? -20.112 -5.491 -1.728 1.00 96.88 330 GLY A O 1
ATOM 2610 N N . GLY A 1 331 ? -20.189 -3.264 -1.517 1.00 96.81 331 GLY A N 1
ATOM 2611 C CA . GLY A 1 331 ? -18.746 -3.087 -1.381 1.00 96.81 331 GLY A CA 1
ATOM 2612 C C . GLY A 1 331 ? -17.928 -3.438 -2.630 1.00 96.81 331 GLY A C 1
ATOM 2613 O O . GLY A 1 331 ? -18.443 -3.617 -3.738 1.00 96.81 331 GLY A O 1
ATOM 2614 N N . GLY A 1 332 ? -16.612 -3.496 -2.429 1.00 97.69 332 GLY A N 1
ATOM 2615 C CA . GLY A 1 332 ? -15.603 -3.630 -3.481 1.00 97.69 332 GLY A CA 1
ATOM 2616 C C . GLY A 1 332 ? -14.813 -2.339 -3.695 1.00 97.69 332 GLY A C 1
ATOM 2617 O O . GLY A 1 332 ? -14.935 -1.380 -2.922 1.00 97.69 332 GLY A O 1
ATOM 2618 N N . THR A 1 333 ? -13.996 -2.338 -4.741 1.00 98.38 333 THR A N 1
ATOM 2619 C CA . THR A 1 333 ? -13.179 -1.193 -5.150 1.00 98.38 333 THR A CA 1
ATOM 2620 C C . THR A 1 333 ? -13.338 -0.990 -6.647 1.00 98.38 333 THR A C 1
ATOM 2622 O O . THR A 1 333 ? -13.165 -1.930 -7.420 1.00 98.38 333 THR A O 1
ATOM 2625 N N . ARG A 1 334 ? -13.663 0.231 -7.066 1.00 98.19 334 ARG A N 1
ATOM 2626 C CA . ARG A 1 334 ? -13.766 0.597 -8.477 1.00 98.19 334 ARG A CA 1
ATOM 2627 C C . ARG A 1 334 ? -12.532 1.372 -8.903 1.00 98.19 334 ARG A C 1
ATOM 2629 O O . ARG A 1 334 ? -12.257 2.430 -8.351 1.00 98.19 334 ARG A O 1
ATOM 2636 N N . PHE A 1 335 ? -11.829 0.879 -9.913 1.00 97.25 335 PHE A N 1
ATOM 2637 C CA . PHE A 1 335 ? -10.659 1.512 -10.512 1.00 97.25 335 PHE A CA 1
ATOM 2638 C C . PHE A 1 335 ? -11.051 2.215 -11.809 1.00 97.25 335 PHE A C 1
ATOM 2640 O O . PHE A 1 335 ? -11.617 1.609 -12.716 1.00 97.25 335 PHE A O 1
ATOM 2647 N N . HIS A 1 336 ? -10.745 3.502 -11.913 1.00 95.19 336 HIS A N 1
ATOM 2648 C CA . HIS A 1 336 ? -11.117 4.346 -13.039 1.00 95.19 336 HIS A CA 1
ATOM 2649 C C . HIS A 1 336 ? -9.973 4.490 -14.037 1.00 95.19 336 HIS A C 1
ATOM 2651 O O . HIS A 1 336 ? -8.843 4.829 -13.676 1.00 95.19 336 HIS A O 1
ATOM 2657 N N . ASN A 1 337 ? -10.293 4.334 -15.319 1.00 92.25 337 ASN A N 1
ATOM 2658 C CA . ASN A 1 337 ? -9.409 4.742 -16.396 1.00 92.25 337 ASN A CA 1
ATOM 2659 C C . ASN A 1 337 ? -9.679 6.210 -16.739 1.00 92.25 337 ASN A C 1
ATOM 2661 O O . ASN A 1 337 ? -10.741 6.561 -17.259 1.00 92.25 337 ASN A O 1
ATOM 2665 N N . ARG A 1 338 ? -8.698 7.071 -16.451 1.00 88.19 338 ARG A N 1
ATOM 2666 C CA . ARG A 1 338 ? -8.787 8.517 -16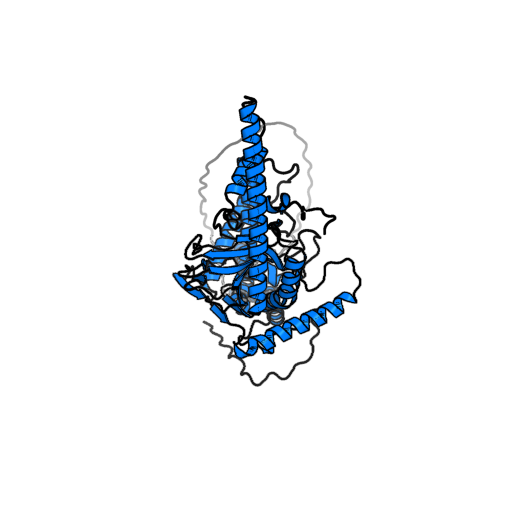.701 1.00 88.19 338 ARG A CA 1
ATOM 2667 C C . ARG A 1 338 ? -8.843 8.855 -18.193 1.00 88.19 338 ARG A C 1
ATOM 2669 O O . ARG A 1 338 ? -9.465 9.848 -18.550 1.00 88.19 338 ARG A O 1
ATOM 2676 N N . HIS A 1 339 ? -8.214 8.045 -19.045 1.00 88.62 339 HIS A N 1
ATOM 2677 C CA . HIS A 1 339 ? -8.129 8.289 -20.482 1.00 88.62 339 HIS A CA 1
ATOM 2678 C C . HIS A 1 339 ? -9.372 7.795 -21.237 1.00 88.62 339 HIS A C 1
ATOM 2680 O O . HIS A 1 339 ? -9.972 8.546 -22.000 1.00 88.62 339 HIS A O 1
ATOM 2686 N N . LEU A 1 340 ? -9.788 6.549 -20.996 1.00 89.94 340 LEU A N 1
ATOM 2687 C CA . LEU A 1 340 ? -10.932 5.926 -21.675 1.00 89.94 340 LEU A CA 1
ATOM 2688 C C . LEU A 1 340 ? -12.286 6.286 -21.050 1.00 89.94 340 LEU A C 1
ATOM 2690 O O . LEU A 1 340 ? -13.324 5.934 -21.606 1.00 89.94 340 LEU A O 1
ATOM 2694 N N . ASN A 1 341 ? -12.283 6.961 -19.896 1.00 89.31 341 ASN A N 1
ATOM 2695 C CA . ASN A 1 341 ? -13.481 7.304 -19.128 1.00 89.31 341 ASN A CA 1
ATOM 2696 C C . ASN A 1 341 ? -14.380 6.083 -18.831 1.00 89.31 341 ASN A C 1
ATOM 2698 O O . ASN A 1 341 ? -15.606 6.152 -18.904 1.00 89.31 341 ASN A O 1
ATOM 2702 N N . ASN A 1 342 ? -13.757 4.951 -18.500 1.00 93.25 342 ASN A N 1
ATOM 2703 C CA . ASN A 1 342 ? -14.425 3.729 -18.057 1.00 93.25 342 ASN A CA 1
ATOM 2704 C C . ASN A 1 342 ? -13.869 3.273 -16.696 1.00 93.25 342 ASN A C 1
ATOM 2706 O O . ASN A 1 342 ? -13.091 3.988 -16.053 1.00 93.25 342 ASN A O 1
ATOM 2710 N N . PHE A 1 343 ? -14.314 2.114 -16.213 1.00 95.31 343 PHE A N 1
ATOM 2711 C CA . PHE A 1 343 ? -13.896 1.587 -14.920 1.00 95.31 343 PHE A CA 1
ATOM 2712 C C . PHE A 1 343 ? -13.891 0.059 -14.880 1.00 95.31 343 PHE A C 1
ATOM 2714 O O . PHE A 1 343 ? -14.510 -0.597 -15.718 1.00 95.31 343 PHE A O 1
ATOM 2721 N N . LEU A 1 344 ? -13.211 -0.475 -13.869 1.00 95.56 344 LEU A N 1
ATOM 2722 C CA . LEU A 1 344 ? -13.195 -1.881 -13.501 1.00 95.56 344 LEU A CA 1
ATOM 2723 C C . LEU A 1 344 ? -13.543 -2.023 -12.018 1.00 95.56 344 LEU A C 1
ATOM 2725 O O . LEU A 1 344 ? -12.969 -1.324 -11.185 1.00 95.56 344 LEU A O 1
ATOM 2729 N N . ASP A 1 345 ? -14.447 -2.944 -11.692 1.00 97.31 345 ASP A N 1
ATOM 2730 C CA . ASP A 1 345 ? -14.830 -3.242 -10.311 1.00 97.31 345 ASP A CA 1
ATOM 2731 C C . ASP A 1 345 ? -14.117 -4.510 -9.838 1.00 97.31 345 ASP A C 1
ATOM 2733 O O . ASP A 1 345 ? -14.329 -5.584 -10.395 1.00 97.31 345 ASP A O 1
ATOM 2737 N N . ALA A 1 346 ? -13.310 -4.388 -8.786 1.00 97.75 346 ALA A N 1
ATOM 2738 C CA . ALA A 1 346 ? -12.670 -5.508 -8.113 1.00 97.75 346 ALA A CA 1
ATOM 2739 C C . ALA A 1 346 ? -13.439 -5.863 -6.832 1.00 97.75 346 ALA A C 1
ATOM 2741 O O . ALA A 1 346 ? -13.721 -5.003 -5.985 1.00 97.75 346 ALA A O 1
ATOM 2742 N N . LYS A 1 347 ? -13.774 -7.146 -6.691 1.00 97.25 347 LYS A N 1
ATOM 2743 C CA . LYS A 1 347 ? -14.490 -7.714 -5.540 1.00 97.25 347 LYS A CA 1
ATOM 2744 C C . LYS A 1 347 ? -13.741 -8.958 -5.050 1.00 97.25 347 LYS A C 1
ATOM 2746 O O . LYS A 1 347 ? -14.169 -10.067 -5.366 1.00 97.25 347 LYS A O 1
ATOM 2751 N N . PRO A 1 348 ? -12.616 -8.771 -4.336 1.00 96.81 348 PRO A N 1
ATOM 2752 C CA . PRO A 1 348 ? -11.810 -9.882 -3.844 1.00 96.81 348 PRO A CA 1
ATOM 2753 C C . PRO A 1 348 ? -12.613 -10.735 -2.856 1.00 96.81 348 PRO A C 1
ATOM 2755 O O . PRO A 1 348 ? -13.529 -10.239 -2.196 1.00 96.81 348 PRO A O 1
ATOM 2758 N N . ALA A 1 349 ? -12.254 -12.009 -2.733 1.00 97.25 349 ALA A N 1
ATOM 2759 C CA . ALA A 1 349 ? -12.705 -12.868 -1.646 1.00 97.25 349 ALA A CA 1
ATOM 2760 C C . ALA A 1 349 ? -11.983 -12.517 -0.331 1.00 97.25 349 ALA A C 1
ATOM 2762 O O . ALA A 1 349 ? -10.926 -11.882 -0.327 1.00 97.25 349 ALA A O 1
ATOM 2763 N N . LYS A 1 350 ? -12.551 -12.935 0.807 1.00 98.38 350 LYS A N 1
ATOM 2764 C CA . LYS A 1 350 ? -11.910 -12.781 2.122 1.00 98.38 350 LYS A CA 1
ATOM 2765 C C . LYS A 1 350 ? -10.511 -13.401 2.101 1.00 98.38 350 LYS A C 1
ATOM 2767 O O . LYS A 1 350 ? -10.332 -14.509 1.605 1.00 98.38 350 LYS A O 1
ATOM 2772 N N . GLY A 1 351 ? -9.535 -12.663 2.617 1.00 98.50 351 GLY A N 1
ATOM 2773 C CA . GLY A 1 351 ? -8.127 -13.044 2.640 1.00 98.50 351 GLY A CA 1
ATOM 2774 C C . GLY A 1 351 ? -7.339 -12.707 1.379 1.00 98.50 351 GLY A C 1
ATOM 2775 O O . GLY A 1 351 ? -6.113 -12.823 1.395 1.00 98.50 351 GLY A O 1
ATOM 2776 N N . GLN A 1 352 ? -7.986 -12.252 0.303 1.00 98.69 352 GLN A N 1
ATOM 2777 C CA . GLN A 1 352 ? -7.278 -11.805 -0.894 1.00 98.69 352 GLN A CA 1
ATOM 2778 C C . GLN A 1 352 ? -6.853 -10.339 -0.795 1.00 98.69 352 GLN A C 1
ATOM 2780 O O . GLN A 1 352 ? -7.570 -9.485 -0.262 1.00 98.69 352 GLN A O 1
ATOM 2785 N N . VAL A 1 353 ? -5.677 -10.063 -1.352 1.00 98.81 353 VAL A N 1
ATOM 2786 C CA . VAL A 1 353 ? -5.095 -8.735 -1.507 1.00 98.81 353 VAL A CA 1
ATOM 2787 C C . VAL A 1 353 ? -5.314 -8.229 -2.926 1.00 98.81 353 VAL A C 1
ATOM 2789 O O . VAL A 1 353 ? -5.105 -8.964 -3.884 1.00 98.81 353 VAL A O 1
ATOM 2792 N N . LEU A 1 354 ? -5.691 -6.960 -3.057 1.00 98.69 354 LEU A N 1
ATOM 2793 C CA . LEU A 1 354 ? -5.544 -6.175 -4.277 1.00 98.69 354 LEU A CA 1
ATOM 2794 C C . LEU A 1 354 ? -4.276 -5.336 -4.160 1.00 98.69 354 LEU A C 1
ATOM 2796 O O . LEU A 1 354 ? -4.145 -4.584 -3.198 1.00 98.69 354 LEU A O 1
ATOM 2800 N N . ILE A 1 355 ? -3.374 -5.428 -5.130 1.00 98.19 355 ILE A N 1
ATOM 2801 C CA . ILE A 1 355 ? -2.128 -4.662 -5.203 1.00 98.19 355 ILE A CA 1
ATOM 2802 C C . ILE A 1 355 ? -2.160 -3.820 -6.474 1.00 98.19 355 ILE A C 1
ATOM 2804 O O . ILE A 1 355 ? -2.420 -4.331 -7.565 1.00 98.19 355 ILE A O 1
ATOM 2808 N N . SER A 1 356 ? -1.904 -2.521 -6.351 1.00 95.50 356 SER A N 1
ATOM 2809 C CA . SER A 1 356 ? -1.940 -1.609 -7.495 1.00 95.50 356 SER A CA 1
ATOM 2810 C C . SER A 1 356 ? -1.005 -0.413 -7.305 1.00 95.50 356 SER A C 1
ATOM 2812 O O . SER A 1 356 ? -0.723 -0.027 -6.170 1.00 95.50 356 SER A O 1
ATOM 2814 N N . PRO A 1 357 ? -0.529 0.219 -8.389 1.00 94.19 357 PRO A N 1
ATOM 2815 C CA . PRO A 1 357 ? 0.115 1.522 -8.291 1.00 94.19 357 PRO A CA 1
ATOM 2816 C C . PRO A 1 357 ? -0.812 2.557 -7.635 1.00 94.19 357 PRO A C 1
ATOM 2818 O O . PRO A 1 357 ? -1.918 2.802 -8.117 1.00 94.19 357 PRO A O 1
ATOM 2821 N N . ALA A 1 358 ? -0.326 3.244 -6.600 1.00 93.00 358 ALA A N 1
ATOM 2822 C CA . ALA A 1 358 ? -1.083 4.219 -5.798 1.00 93.00 358 ALA A CA 1
ATOM 2823 C C . ALA A 1 358 ? -1.680 5.377 -6.629 1.00 93.00 358 ALA A C 1
ATOM 2825 O O . ALA A 1 358 ? -2.673 6.008 -6.269 1.00 93.00 358 ALA A O 1
ATOM 2826 N N . SER A 1 359 ? -1.076 5.650 -7.788 1.00 90.62 359 SER A N 1
ATOM 2827 C CA . SER A 1 359 ? -1.521 6.668 -8.744 1.00 90.62 359 SER A CA 1
ATOM 2828 C C . SER A 1 359 ? -2.834 6.350 -9.476 1.00 90.62 359 SER A C 1
ATOM 2830 O O . SER A 1 359 ? -3.354 7.233 -10.172 1.00 90.62 359 SER A O 1
ATOM 2832 N N . ILE A 1 360 ? -3.332 5.108 -9.406 1.00 93.00 360 ILE A N 1
ATOM 2833 C CA . ILE A 1 360 ? -4.572 4.712 -10.078 1.00 93.00 360 ILE A CA 1
ATOM 2834 C C . ILE A 1 360 ? -5.750 5.321 -9.322 1.00 93.00 360 ILE A C 1
ATOM 2836 O O . ILE A 1 360 ? -5.906 5.160 -8.113 1.00 93.00 360 ILE A O 1
ATOM 2840 N N . ASN A 1 361 ? -6.585 6.043 -10.064 1.00 94.19 361 ASN A N 1
ATOM 2841 C CA . ASN A 1 361 ? -7.761 6.690 -9.511 1.00 94.19 361 ASN A CA 1
ATOM 2842 C C . ASN A 1 361 ? -8.817 5.634 -9.175 1.00 94.19 361 ASN A C 1
ATOM 2844 O O . ASN A 1 361 ? -9.195 4.863 -10.056 1.00 94.19 361 ASN A O 1
ATOM 2848 N N . HIS A 1 362 ? -9.298 5.589 -7.940 1.00 97.06 362 HIS A N 1
ATOM 2849 C CA . HIS A 1 362 ? -10.216 4.551 -7.490 1.00 97.06 362 HIS A CA 1
ATOM 2850 C C . HIS A 1 362 ? -11.187 5.054 -6.415 1.00 97.06 362 HIS A C 1
ATOM 2852 O O . HIS A 1 362 ? -10.983 6.110 -5.821 1.00 97.06 362 HIS A O 1
ATOM 2858 N N . GLU A 1 363 ? -12.275 4.321 -6.191 1.00 97.69 363 GLU A N 1
ATOM 2859 C CA . GLU A 1 363 ? -13.270 4.593 -5.147 1.00 97.69 363 GLU A CA 1
ATOM 2860 C C . GLU A 1 363 ? -13.675 3.306 -4.418 1.00 97.69 363 GLU A C 1
ATOM 2862 O O . GLU A 1 363 ? -13.695 2.217 -5.000 1.00 97.69 363 GLU A O 1
ATOM 2867 N N . GLY A 1 364 ? -14.001 3.425 -3.131 1.00 98.12 364 GLY A N 1
ATOM 2868 C CA . GLY A 1 364 ? -14.573 2.334 -2.349 1.00 98.12 364 GLY A CA 1
ATOM 2869 C C . GLY A 1 364 ? -16.078 2.285 -2.574 1.00 98.12 364 GLY A C 1
ATOM 2870 O O . GLY A 1 364 ? -16.767 3.250 -2.253 1.00 98.12 364 GLY A O 1
ATOM 2871 N N . LEU A 1 365 ? -16.595 1.181 -3.115 1.00 98.31 365 LEU A N 1
ATOM 2872 C CA . LEU A 1 365 ? -18.029 1.029 -3.376 1.00 98.31 365 LEU A CA 1
ATOM 2873 C C . LEU A 1 365 ? -18.821 0.887 -2.068 1.00 98.31 365 LEU A C 1
ATOM 2875 O O . LEU A 1 365 ? -18.320 0.335 -1.088 1.00 98.31 365 LEU A O 1
ATOM 2879 N N . SER A 1 366 ? -20.068 1.365 -2.072 1.00 98.19 366 SER A N 1
ATOM 2880 C CA . SER A 1 366 ? -20.929 1.373 -0.885 1.00 98.19 366 SER A CA 1
ATOM 2881 C C . SER A 1 366 ? -21.240 -0.028 -0.364 1.00 98.19 366 SER A C 1
ATOM 2883 O O . SER A 1 366 ? -21.715 -0.884 -1.113 1.00 98.19 366 SER A O 1
ATOM 2885 N N . VAL A 1 367 ? -21.037 -0.232 0.935 1.00 98.19 367 VAL A N 1
ATOM 2886 C CA . VAL A 1 367 ? -21.573 -1.371 1.691 1.00 98.19 367 VAL A CA 1
ATOM 2887 C C . VAL A 1 367 ? -23.051 -1.118 1.991 1.00 98.19 367 VAL A C 1
ATOM 2889 O O . VAL A 1 367 ? -23.405 -0.053 2.498 1.00 98.19 367 VAL A O 1
ATOM 2892 N N . THR A 1 368 ? -23.916 -2.072 1.647 1.00 97.50 368 THR A N 1
ATOM 2893 C CA . THR A 1 368 ? -25.385 -1.939 1.750 1.00 97.50 368 THR A CA 1
ATOM 2894 C C . THR A 1 368 ? -25.993 -2.719 2.907 1.00 97.50 368 THR A C 1
ATOM 2896 O O . THR A 1 368 ? -27.102 -2.409 3.328 1.00 97.50 368 THR A O 1
ATOM 2899 N N . SER A 1 369 ? -25.274 -3.710 3.433 1.00 97.94 369 SER A N 1
ATOM 2900 C CA . SER A 1 369 ? -25.658 -4.485 4.614 1.00 97.94 369 SER A CA 1
ATOM 2901 C C . SER A 1 369 ? -24.406 -4.997 5.324 1.00 97.94 369 SER A C 1
ATOM 2903 O O . SER A 1 369 ? -23.390 -5.238 4.672 1.00 97.94 369 SER A O 1
ATOM 2905 N N . GLY A 1 370 ? -24.482 -5.173 6.643 1.00 97.12 370 GLY A N 1
ATOM 2906 C CA . GLY A 1 370 ? -23.378 -5.666 7.468 1.00 97.12 370 GLY A CA 1
ATOM 2907 C C . GLY A 1 370 ? -22.209 -4.686 7.611 1.00 97.12 370 GLY A C 1
ATOM 2908 O O . GLY A 1 370 ? -22.350 -3.474 7.413 1.00 97.12 370 GLY A O 1
ATOM 2909 N N . THR A 1 371 ? -21.048 -5.236 7.964 1.00 97.44 371 THR A N 1
ATOM 2910 C CA . THR A 1 371 ? -19.828 -4.469 8.241 1.00 97.44 371 THR A CA 1
ATOM 2911 C C . THR A 1 371 ? -18.665 -5.058 7.448 1.00 97.44 371 THR A C 1
ATOM 2913 O O . THR A 1 371 ? -18.374 -6.251 7.537 1.00 97.44 371 THR A O 1
ATOM 2916 N N . ARG A 1 372 ? -17.991 -4.214 6.663 1.00 98.31 372 ARG A N 1
ATOM 2917 C CA . ARG A 1 372 ? -16.827 -4.581 5.854 1.00 98.31 372 ARG A CA 1
ATOM 2918 C C . ARG A 1 372 ? -15.547 -4.089 6.518 1.00 98.31 372 ARG A C 1
ATOM 2920 O O . ARG A 1 372 ? -15.385 -2.888 6.728 1.00 98.31 372 ARG A O 1
ATOM 2927 N N . TYR A 1 373 ? -14.614 -5.005 6.741 1.00 98.75 373 TYR A N 1
ATOM 2928 C CA . TYR A 1 373 ? -13.267 -4.724 7.221 1.00 98.75 373 TYR A CA 1
ATOM 2929 C C . TYR A 1 373 ? -12.242 -4.954 6.116 1.00 98.75 373 TYR A C 1
ATOM 2931 O O . TYR A 1 373 ? -12.287 -5.970 5.414 1.00 98.75 373 TYR A O 1
ATOM 2939 N N . ILE A 1 374 ? -11.308 -4.017 5.974 1.00 98.75 374 ILE A N 1
ATOM 2940 C CA . ILE A 1 374 ? -10.164 -4.140 5.068 1.00 98.75 374 ILE A CA 1
ATOM 2941 C C . ILE A 1 374 ? -8.878 -3.694 5.765 1.00 98.75 374 ILE A C 1
ATOM 2943 O O . ILE A 1 374 ? -8.913 -2.757 6.559 1.00 98.75 374 ILE A O 1
ATOM 2947 N N . LEU A 1 375 ? -7.753 -4.336 5.452 1.00 98.81 375 LEU A N 1
ATOM 2948 C CA . LEU A 1 375 ? -6.417 -3.844 5.801 1.00 98.81 375 LEU A CA 1
ATOM 2949 C C . LEU A 1 375 ? -5.839 -3.126 4.583 1.00 98.81 375 LEU A C 1
ATOM 2951 O O . LEU A 1 375 ? -5.719 -3.719 3.512 1.00 98.81 375 LEU A O 1
ATOM 2955 N N . VAL A 1 376 ? -5.502 -1.852 4.747 1.00 98.50 376 VAL A N 1
ATOM 2956 C CA . VAL A 1 376 ? -4.951 -1.001 3.691 1.00 98.50 376 VAL A CA 1
ATOM 2957 C C . VAL A 1 376 ? -3.520 -0.638 4.046 1.00 98.50 376 VAL A C 1
ATOM 2959 O O . VAL A 1 376 ? -3.226 -0.355 5.207 1.00 98.50 376 VAL A O 1
ATOM 2962 N N . GLY A 1 377 ? -2.643 -0.627 3.046 1.00 97.62 377 GLY A N 1
ATOM 2963 C CA . GLY A 1 377 ? -1.288 -0.120 3.193 1.00 97.62 377 GLY A CA 1
ATOM 2964 C C . GLY A 1 377 ? -0.848 0.719 2.005 1.00 97.62 377 GLY A C 1
ATOM 2965 O O . GLY A 1 377 ? -1.074 0.362 0.846 1.00 97.62 377 GLY A O 1
ATOM 2966 N N . PHE A 1 378 ? -0.195 1.832 2.316 1.00 95.69 378 PHE A N 1
ATOM 2967 C CA . PHE A 1 378 ? 0.424 2.742 1.367 1.00 95.69 378 PHE A CA 1
ATOM 2968 C C . PHE A 1 378 ? 1.935 2.602 1.470 1.00 95.69 378 PHE A C 1
ATOM 2970 O O . PHE A 1 378 ? 2.517 2.874 2.522 1.00 95.69 378 PHE A O 1
ATOM 2977 N N . THR A 1 379 ? 2.581 2.174 0.390 1.00 94.50 379 THR A N 1
ATOM 2978 C CA . THR A 1 379 ? 4.015 1.874 0.385 1.00 94.50 379 THR A CA 1
ATOM 2979 C C . THR A 1 379 ? 4.794 2.839 -0.498 1.00 94.50 379 THR A C 1
ATOM 2981 O O . THR A 1 379 ? 4.344 3.238 -1.576 1.00 94.50 379 THR A O 1
ATOM 2984 N N . SER A 1 380 ? 5.981 3.203 -0.032 1.00 91.75 380 SER A N 1
ATOM 2985 C CA . SER A 1 380 ? 7.005 3.923 -0.772 1.00 91.75 380 SER A CA 1
ATOM 2986 C C . SER A 1 380 ? 8.083 2.953 -1.233 1.00 91.75 380 SER A C 1
ATOM 2988 O O . SER A 1 380 ? 8.399 1.992 -0.529 1.00 91.75 380 SER A O 1
ATOM 2990 N N . ILE A 1 381 ? 8.623 3.203 -2.427 1.00 91.12 381 ILE A N 1
ATOM 2991 C CA . ILE A 1 381 ? 9.771 2.471 -2.952 1.00 91.12 381 ILE A CA 1
ATOM 2992 C C . ILE A 1 381 ? 10.988 3.378 -2.813 1.00 91.12 381 ILE A C 1
ATOM 2994 O O . ILE A 1 381 ? 11.143 4.331 -3.574 1.00 91.12 381 ILE A O 1
ATOM 2998 N N . ASP A 1 382 ? 11.841 3.104 -1.838 1.00 89.06 382 ASP A N 1
ATOM 2999 C CA . ASP A 1 382 ? 12.984 3.953 -1.509 1.00 89.06 382 ASP A CA 1
ATOM 3000 C C . ASP A 1 382 ? 14.270 3.387 -2.123 1.00 89.06 382 ASP A C 1
ATOM 3002 O O . ASP A 1 382 ? 14.478 2.176 -2.153 1.00 89.06 382 ASP A O 1
ATOM 3006 N N . ASP A 1 383 ? 15.127 4.255 -2.657 1.00 87.31 383 ASP A N 1
ATOM 3007 C CA . ASP A 1 383 ? 16.440 3.905 -3.220 1.00 87.31 383 ASP A CA 1
ATOM 3008 C C . ASP A 1 383 ? 17.512 3.694 -2.140 1.00 87.31 383 ASP A C 1
ATOM 3010 O O . ASP A 1 383 ? 18.431 2.884 -2.295 1.00 87.31 383 ASP A O 1
ATOM 3014 N N . LYS A 1 384 ? 17.352 4.393 -1.021 1.00 87.25 384 LYS A N 1
ATOM 3015 C CA . LYS A 1 384 ? 18.095 4.199 0.216 1.00 87.25 384 LYS A CA 1
ATOM 3016 C C . LYS A 1 384 ? 17.151 4.235 1.407 1.00 87.25 384 LYS A C 1
ATOM 3018 O O . LYS A 1 384 ? 16.076 4.821 1.357 1.00 87.25 384 LYS A O 1
ATOM 3023 N N . ASP A 1 385 ? 17.570 3.601 2.484 1.00 84.88 385 ASP A N 1
ATOM 3024 C CA . ASP A 1 385 ? 16.865 3.629 3.750 1.00 84.88 385 ASP A CA 1
ATOM 3025 C C . ASP A 1 385 ? 16.845 5.069 4.303 1.00 84.88 385 ASP A C 1
ATOM 3027 O O . ASP A 1 385 ? 17.913 5.648 4.507 1.00 84.88 385 ASP A O 1
ATOM 3031 N N . PRO A 1 386 ? 15.673 5.671 4.567 1.00 82.94 386 PRO A N 1
ATOM 3032 C CA . PRO A 1 386 ? 15.602 7.070 4.991 1.00 82.94 386 PRO A CA 1
ATOM 3033 C C . PRO A 1 386 ? 16.261 7.377 6.341 1.00 82.94 386 PRO A C 1
ATOM 3035 O O . PRO A 1 386 ? 16.493 8.545 6.647 1.00 82.94 386 PRO A O 1
ATOM 3038 N N . ILE A 1 387 ? 16.516 6.357 7.167 1.00 78.25 387 ILE A N 1
ATOM 3039 C CA . ILE A 1 387 ? 17.091 6.506 8.506 1.00 78.25 387 ILE A CA 1
ATOM 3040 C C . ILE A 1 387 ? 18.583 6.175 8.507 1.00 78.25 387 ILE A C 1
ATOM 3042 O O . ILE A 1 387 ? 19.383 6.938 9.047 1.00 78.25 387 ILE A O 1
ATOM 3046 N N . SER A 1 388 ? 18.960 5.021 7.958 1.00 79.38 388 SER A N 1
ATOM 3047 C CA . SER A 1 388 ? 20.354 4.552 7.941 1.00 79.38 388 SER A CA 1
ATOM 3048 C C . SER A 1 388 ? 21.143 5.021 6.717 1.00 79.38 388 SER A C 1
ATOM 3050 O O . SER A 1 388 ? 22.362 4.852 6.677 1.00 79.38 388 SER A O 1
ATOM 3052 N N . GLU A 1 389 ? 20.453 5.579 5.719 1.00 84.06 389 GLU A N 1
ATOM 3053 C CA . GLU A 1 389 ? 20.977 6.025 4.421 1.00 84.06 389 GLU A CA 1
ATOM 3054 C C . GLU A 1 389 ? 21.666 4.927 3.596 1.00 84.06 389 GLU A C 1
ATOM 3056 O O . GLU A 1 389 ? 22.287 5.207 2.569 1.00 84.06 389 GLU A O 1
ATOM 3061 N N . GLN A 1 390 ? 21.529 3.663 4.004 1.00 84.38 390 GLN A N 1
ATOM 3062 C CA . GLN A 1 390 ? 22.074 2.525 3.274 1.00 84.38 390 GLN A CA 1
ATOM 3063 C C . GLN A 1 390 ? 21.251 2.243 2.011 1.00 84.38 390 GLN A C 1
ATOM 3065 O O . GLN A 1 390 ? 20.024 2.347 2.048 1.00 84.38 390 GLN A O 1
ATOM 3070 N N . PRO A 1 391 ? 21.885 1.860 0.890 1.00 87.25 391 PRO A N 1
ATOM 3071 C CA . PRO A 1 391 ? 21.168 1.535 -0.338 1.00 87.25 391 PRO A CA 1
ATOM 3072 C C . PRO A 1 391 ? 20.254 0.317 -0.141 1.00 87.25 391 PRO A C 1
ATOM 3074 O O . PRO A 1 391 ? 20.642 -0.669 0.481 1.00 87.25 391 PRO A O 1
ATOM 3077 N N . THR A 1 392 ? 19.053 0.355 -0.719 1.00 87.00 392 THR A N 1
ATOM 3078 C CA . THR A 1 392 ? 18.035 -0.709 -0.580 1.00 87.00 392 THR A CA 1
ATOM 3079 C C . THR A 1 392 ? 18.126 -1.796 -1.655 1.00 87.00 392 THR A C 1
ATOM 3081 O O . THR A 1 392 ? 17.258 -2.659 -1.746 1.00 87.00 392 THR A O 1
ATOM 3084 N N . GLY A 1 393 ? 19.133 -1.738 -2.530 1.00 84.25 393 GLY A N 1
ATOM 3085 C CA . GLY A 1 393 ? 19.234 -2.631 -3.690 1.00 84.25 393 GLY A CA 1
ATOM 3086 C C . GLY A 1 393 ? 18.270 -2.284 -4.833 1.00 84.25 393 GLY A C 1
ATOM 3087 O O . GLY A 1 393 ? 18.179 -3.027 -5.812 1.00 84.25 393 GLY A O 1
ATOM 3088 N N . LEU A 1 394 ? 17.562 -1.151 -4.756 1.00 86.69 394 LEU A N 1
ATOM 3089 C CA . LEU A 1 394 ? 16.703 -0.687 -5.840 1.00 86.69 394 LEU A CA 1
ATOM 3090 C C . LEU A 1 394 ? 17.534 -0.363 -7.092 1.00 86.69 394 LEU A C 1
ATOM 3092 O O . LEU A 1 394 ? 18.382 0.529 -7.091 1.00 86.69 394 LEU A O 1
ATOM 3096 N N . SER A 1 395 ? 17.270 -1.067 -8.194 1.00 83.38 395 SER A N 1
ATOM 3097 C CA . SER A 1 395 ? 17.956 -0.790 -9.459 1.00 83.38 395 SER A CA 1
ATOM 3098 C C . SER A 1 395 ? 17.528 0.558 -10.051 1.00 83.38 395 SER A C 1
ATOM 3100 O O . SER A 1 395 ? 16.379 0.979 -9.914 1.00 83.38 395 SER A O 1
ATOM 3102 N N . VAL A 1 396 ? 18.421 1.208 -10.809 1.00 81.12 396 VAL A N 1
ATOM 3103 C CA . VAL A 1 396 ? 18.088 2.433 -11.567 1.00 81.12 396 VAL A CA 1
ATOM 3104 C C . VAL A 1 396 ? 16.884 2.201 -12.481 1.00 81.12 396 VAL A C 1
ATOM 3106 O O . VAL A 1 396 ? 16.033 3.080 -12.618 1.00 81.12 396 VAL A O 1
ATOM 3109 N N . PHE A 1 397 ? 16.776 0.999 -13.054 1.00 79.06 397 PHE A N 1
ATOM 3110 C CA . PHE A 1 397 ? 15.644 0.623 -13.887 1.00 79.06 397 PHE A CA 1
ATOM 3111 C C . PHE A 1 397 ? 14.330 0.632 -13.102 1.00 79.06 397 PHE A C 1
ATOM 3113 O O . PHE A 1 397 ? 13.375 1.297 -13.493 1.00 79.06 397 PHE A O 1
ATOM 3120 N N . ALA A 1 398 ? 14.317 -0.038 -11.951 1.00 80.44 398 ALA A N 1
ATOM 3121 C CA . ALA A 1 398 ? 13.155 -0.122 -11.077 1.00 80.44 398 ALA A CA 1
ATOM 3122 C C . ALA A 1 398 ? 12.900 1.158 -10.257 1.00 80.44 398 ALA A C 1
ATOM 3124 O O . ALA A 1 398 ? 11.934 1.202 -9.507 1.00 80.44 398 ALA A O 1
ATOM 3125 N N . SER A 1 399 ? 13.727 2.197 -10.411 1.00 79.75 399 SER A N 1
ATOM 3126 C CA . SER A 1 399 ? 13.533 3.515 -9.799 1.00 79.75 399 SER A CA 1
ATOM 3127 C C . SER A 1 399 ? 13.123 4.561 -10.843 1.00 79.75 399 SER A C 1
ATOM 3129 O O . SER A 1 399 ? 11.967 4.978 -10.892 1.00 79.75 399 SER A O 1
ATOM 3131 N N . TRP A 1 400 ? 14.046 4.947 -11.728 1.00 78.44 400 TRP A N 1
ATOM 3132 C CA . TRP A 1 400 ? 13.888 6.084 -12.642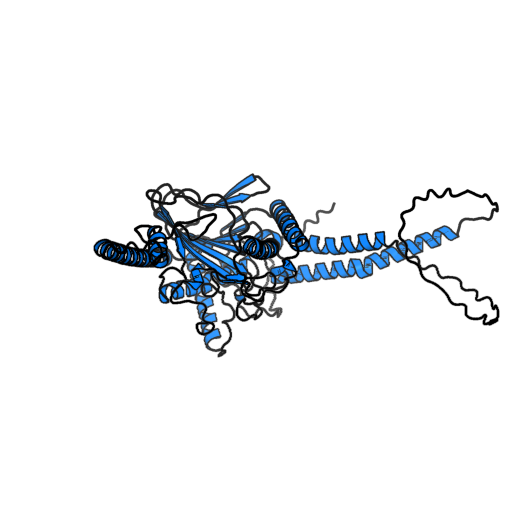 1.00 78.44 400 TRP A CA 1
ATOM 3133 C C . TRP A 1 400 ? 13.425 5.698 -14.046 1.00 78.44 400 TRP A C 1
ATOM 3135 O O . TRP A 1 400 ? 13.000 6.571 -14.794 1.00 78.44 400 TRP A O 1
ATOM 3145 N N . LEU A 1 401 ? 13.495 4.420 -14.428 1.00 79.56 401 LEU A N 1
ATOM 3146 C CA . LEU A 1 401 ? 13.093 3.964 -15.770 1.00 79.56 401 LEU A CA 1
ATOM 3147 C C . LEU A 1 401 ? 11.815 3.108 -15.749 1.00 79.56 401 LEU A C 1
ATOM 3149 O O . LEU A 1 401 ? 11.409 2.579 -16.783 1.00 79.56 401 LEU A O 1
ATOM 3153 N N . SER A 1 402 ? 11.152 3.016 -14.595 1.00 81.69 402 SER A N 1
ATOM 3154 C CA . SER A 1 402 ? 9.867 2.341 -14.424 1.00 81.69 402 SER A CA 1
ATOM 3155 C C . SER A 1 402 ? 8.718 3.335 -14.556 1.00 81.69 402 SER A C 1
ATOM 3157 O O . SER A 1 402 ? 8.632 4.301 -13.790 1.00 81.69 402 SER A O 1
ATOM 3159 N N . LEU A 1 403 ? 7.802 3.088 -15.496 1.00 79.75 403 LEU A N 1
ATOM 3160 C CA . LEU A 1 403 ? 6.634 3.949 -15.714 1.00 79.75 403 LEU A CA 1
ATOM 3161 C C . LEU A 1 403 ? 5.664 3.956 -14.534 1.00 79.75 403 LEU A C 1
ATOM 3163 O O . LEU A 1 403 ? 4.994 4.965 -14.291 1.00 79.75 403 LEU A O 1
ATOM 3167 N N . SER A 1 404 ? 5.636 2.866 -13.770 1.00 76.88 404 SER A N 1
ATOM 3168 C CA . SER A 1 404 ? 4.832 2.750 -12.558 1.00 76.88 404 SER A CA 1
ATOM 3169 C C . SER A 1 404 ? 5.225 3.805 -11.515 1.00 76.88 404 SER A C 1
ATOM 3171 O O . SER A 1 404 ? 4.344 4.385 -10.875 1.00 76.88 404 SER A O 1
ATOM 3173 N N . TRP A 1 405 ? 6.528 4.103 -11.384 1.00 80.75 405 TRP A N 1
ATOM 3174 C CA . TRP A 1 405 ? 7.095 4.840 -10.240 1.00 80.75 405 TRP A CA 1
ATOM 3175 C C . TRP A 1 405 ? 7.612 6.230 -10.574 1.00 80.75 405 TRP A C 1
ATOM 3177 O O . TRP A 1 405 ? 7.531 7.123 -9.735 1.00 80.75 405 TRP A O 1
ATOM 3187 N N . ILE A 1 406 ? 8.108 6.448 -11.793 1.00 79.06 406 ILE A N 1
ATOM 3188 C CA . ILE A 1 406 ? 8.690 7.733 -12.201 1.00 79.06 406 ILE A CA 1
ATOM 3189 C C . ILE A 1 406 ? 7.711 8.902 -11.984 1.00 79.06 406 ILE A C 1
ATOM 3191 O O . ILE A 1 406 ? 8.104 9.966 -11.509 1.00 79.06 406 ILE A O 1
ATOM 3195 N N . GLN A 1 407 ? 6.413 8.694 -12.234 1.00 82.12 407 GLN A N 1
ATOM 3196 C CA . GLN A 1 407 ? 5.365 9.676 -11.925 1.00 82.12 407 GLN A CA 1
ATOM 3197 C C . GLN A 1 407 ? 5.269 9.991 -10.419 1.00 82.12 407 GLN A C 1
ATOM 3199 O O . GLN A 1 407 ? 5.084 11.152 -10.059 1.00 82.12 407 GLN A O 1
ATOM 3204 N N . SER A 1 408 ? 5.420 8.994 -9.540 1.00 82.06 408 SER A N 1
ATOM 3205 C CA . SER A 1 408 ? 5.386 9.178 -8.085 1.00 82.06 408 SER A CA 1
ATOM 3206 C C . SER A 1 408 ? 6.610 9.955 -7.607 1.00 82.06 408 SER A C 1
ATOM 3208 O O . SER A 1 408 ? 6.445 10.903 -6.850 1.00 82.06 408 SER A O 1
ATOM 3210 N N . ARG A 1 409 ? 7.804 9.673 -8.145 1.00 80.38 409 ARG A N 1
ATOM 3211 C CA . ARG A 1 409 ? 9.038 10.420 -7.830 1.00 80.38 409 ARG A CA 1
ATOM 3212 C C . ARG A 1 409 ? 8.932 11.910 -8.162 1.00 80.38 409 ARG A C 1
ATOM 3214 O O . ARG A 1 409 ? 9.237 12.766 -7.332 1.00 80.38 409 ARG A O 1
ATOM 3221 N N . PHE A 1 410 ? 8.468 12.246 -9.369 1.00 81.19 410 PHE A N 1
ATOM 3222 C CA . PHE A 1 410 ? 8.279 13.653 -9.748 1.00 81.19 410 PHE A CA 1
ATOM 3223 C C . PHE A 1 410 ? 7.163 14.326 -8.936 1.00 81.19 410 PHE A C 1
ATOM 3225 O O . PHE A 1 410 ? 7.287 15.503 -8.581 1.00 81.19 410 PHE A O 1
ATOM 3232 N N . LYS A 1 411 ? 6.106 13.580 -8.587 1.00 80.62 411 LYS A N 1
ATOM 3233 C CA . LYS A 1 411 ? 5.025 14.050 -7.713 1.00 80.62 411 LYS A CA 1
ATOM 3234 C C . LYS A 1 411 ? 5.527 14.342 -6.292 1.00 80.62 411 LYS A C 1
ATOM 3236 O O . LYS A 1 411 ? 5.181 15.384 -5.739 1.00 80.62 411 LYS A O 1
ATOM 3241 N N . GLU A 1 412 ? 6.360 13.476 -5.722 1.00 76.62 412 GLU A N 1
ATOM 3242 C CA . GLU A 1 412 ? 6.999 13.664 -4.412 1.00 76.62 412 GLU A CA 1
ATOM 3243 C C . GLU A 1 412 ? 7.878 14.916 -4.400 1.00 76.62 412 GLU A C 1
ATOM 3245 O O . GLU A 1 412 ? 7.735 15.756 -3.514 1.00 76.62 412 GLU A O 1
ATOM 3250 N N . GLY A 1 413 ? 8.699 15.115 -5.436 1.00 70.44 413 GLY A N 1
ATOM 3251 C CA . GLY A 1 413 ? 9.514 16.325 -5.561 1.00 70.44 413 GLY A CA 1
ATOM 3252 C C . GLY A 1 413 ? 8.703 17.613 -5.641 1.00 70.44 413 GLY A C 1
ATOM 3253 O O . GLY A 1 413 ? 9.089 18.627 -5.058 1.00 70.44 413 GLY A O 1
ATOM 3254 N N . TYR A 1 414 ? 7.551 17.575 -6.310 1.00 75.00 414 TYR A N 1
ATOM 3255 C CA . TYR A 1 414 ? 6.622 18.700 -6.329 1.00 75.00 414 TYR A CA 1
ATOM 3256 C C . TYR A 1 414 ? 5.999 18.962 -4.947 1.00 75.00 414 TYR A C 1
ATOM 3258 O O . TYR A 1 414 ? 6.010 20.106 -4.485 1.00 75.00 414 TYR A O 1
ATOM 3266 N N . HIS A 1 415 ? 5.478 17.929 -4.276 1.00 70.38 415 HIS A N 1
ATOM 3267 C CA . HIS A 1 415 ? 4.797 18.083 -2.986 1.00 70.38 415 HIS A CA 1
ATOM 3268 C C . HIS A 1 415 ? 5.740 18.479 -1.853 1.00 70.38 415 HIS A C 1
ATOM 3270 O O . HIS A 1 415 ? 5.402 19.386 -1.098 1.00 70.38 415 HIS A O 1
ATOM 3276 N N . ALA A 1 416 ? 6.923 17.866 -1.758 1.00 65.44 416 ALA A N 1
ATOM 3277 C CA . ALA A 1 416 ? 7.908 18.200 -0.732 1.00 65.44 416 ALA A CA 1
ATOM 3278 C C . ALA A 1 416 ? 8.283 19.690 -0.785 1.00 65.44 416 ALA A C 1
ATOM 3280 O O . ALA A 1 416 ? 8.346 20.357 0.246 1.00 65.44 416 ALA A O 1
ATOM 3281 N N . SER A 1 417 ? 8.440 20.238 -1.994 1.00 66.62 417 SER A N 1
ATOM 3282 C CA . SER A 1 417 ? 8.681 21.667 -2.186 1.00 66.62 417 SER A CA 1
ATOM 3283 C C . SER A 1 417 ? 7.466 22.537 -1.848 1.00 66.62 417 SER A C 1
ATOM 3285 O O . SER A 1 417 ? 7.597 23.580 -1.205 1.00 66.62 417 SER A O 1
ATOM 3287 N N . HIS A 1 418 ? 6.268 22.130 -2.277 1.00 66.06 418 HIS A N 1
ATOM 3288 C CA . HIS A 1 418 ? 5.046 22.897 -2.037 1.00 66.06 418 HIS A CA 1
ATOM 3289 C C . HIS A 1 418 ? 4.755 23.058 -0.542 1.00 66.06 418 HIS A C 1
ATOM 3291 O O . HIS A 1 418 ? 4.549 24.176 -0.075 1.00 66.06 418 HIS A O 1
ATOM 3297 N N . THR A 1 419 ? 4.812 21.953 0.206 1.00 65.06 419 THR A N 1
ATOM 3298 C CA . THR A 1 419 ? 4.508 21.916 1.640 1.00 65.06 419 THR A CA 1
ATOM 3299 C C . THR A 1 419 ? 5.471 22.786 2.452 1.00 65.06 419 THR A C 1
ATOM 3301 O O . THR A 1 419 ? 5.029 23.517 3.337 1.00 65.06 419 THR A O 1
ATOM 3304 N N . ARG A 1 420 ? 6.776 22.778 2.130 1.00 65.56 420 ARG A N 1
ATOM 3305 C CA . ARG A 1 420 ? 7.775 23.629 2.809 1.00 65.56 420 ARG A CA 1
ATOM 3306 C C . ARG A 1 420 ? 7.510 25.124 2.618 1.00 65.56 420 ARG A C 1
ATOM 3308 O O . ARG A 1 420 ? 7.716 25.912 3.540 1.00 65.56 420 ARG A O 1
ATOM 3315 N N . LEU A 1 421 ? 7.062 25.521 1.428 1.00 63.78 421 LEU A N 1
ATOM 3316 C CA . LEU A 1 421 ? 6.839 26.927 1.088 1.00 63.78 421 LEU A CA 1
ATOM 3317 C C . LEU A 1 421 ? 5.491 27.451 1.600 1.00 63.78 421 LEU A C 1
ATOM 3319 O O . LEU A 1 421 ? 5.449 28.562 2.119 1.00 63.78 421 LEU A O 1
ATOM 3323 N N . GLU A 1 422 ? 4.420 26.654 1.543 1.00 60.34 422 GLU A N 1
ATOM 3324 C CA . GLU A 1 422 ? 3.142 27.016 2.181 1.00 60.34 422 GLU A CA 1
ATOM 3325 C C . GLU A 1 422 ? 3.276 27.135 3.708 1.00 60.34 422 GLU A C 1
ATOM 3327 O O . GLU A 1 422 ? 2.687 28.032 4.310 1.00 60.34 422 GLU A O 1
ATOM 3332 N N . GLY A 1 423 ? 4.092 26.281 4.343 1.00 54.44 423 GLY A N 1
ATOM 3333 C CA . GLY A 1 423 ? 4.404 26.386 5.773 1.00 54.44 423 GLY A CA 1
ATOM 3334 C C . GLY A 1 423 ? 5.093 27.707 6.144 1.00 54.44 423 GLY A C 1
ATOM 3335 O O . GLY A 1 423 ? 4.727 28.330 7.143 1.00 54.44 423 GLY A O 1
ATOM 3336 N N . ASN A 1 424 ? 6.018 28.179 5.298 1.00 53.25 424 ASN A N 1
ATOM 3337 C CA . ASN A 1 424 ? 6.679 29.481 5.455 1.00 53.25 424 ASN A CA 1
ATOM 3338 C C . ASN A 1 424 ? 5.706 30.665 5.313 1.00 53.25 424 ASN A C 1
ATOM 3340 O O . ASN A 1 424 ? 5.834 31.646 6.042 1.00 53.25 424 ASN A O 1
ATOM 3344 N N . GLU A 1 425 ? 4.732 30.588 4.402 1.00 47.06 425 GLU A N 1
ATOM 3345 C CA . GLU A 1 425 ? 3.726 31.646 4.204 1.00 47.06 425 GLU A CA 1
ATOM 3346 C C . GLU A 1 425 ? 2.697 31.717 5.349 1.00 47.06 425 GLU A C 1
ATOM 3348 O O . GLU A 1 425 ? 2.152 32.787 5.620 1.00 47.06 425 GLU A O 1
ATOM 3353 N N . LEU A 1 426 ? 2.474 30.610 6.069 1.00 45.12 426 LEU A N 1
ATOM 3354 C CA . LEU A 1 426 ? 1.567 30.521 7.223 1.00 45.12 426 LEU A CA 1
ATOM 3355 C C . LEU A 1 426 ? 2.250 30.762 8.584 1.00 45.12 426 LEU A C 1
ATOM 3357 O O . LEU A 1 426 ? 1.617 30.593 9.625 1.00 45.12 426 LEU A O 1
ATOM 3361 N N . GLY A 1 427 ? 3.525 31.167 8.603 1.00 38.97 427 GLY A N 1
ATOM 3362 C CA . GLY A 1 427 ? 4.246 31.506 9.836 1.00 38.97 427 GLY A CA 1
ATOM 3363 C C . GLY A 1 427 ? 4.610 30.308 10.722 1.00 38.97 427 GLY A C 1
ATOM 3364 O O . GLY A 1 427 ? 4.991 30.501 11.878 1.00 38.97 427 GLY A O 1
ATOM 3365 N N . VAL A 1 428 ? 4.524 29.079 10.202 1.00 49.78 428 VAL A N 1
ATOM 3366 C CA . VAL A 1 428 ? 5.008 27.882 10.899 1.00 49.78 428 VAL A CA 1
ATOM 3367 C C . VAL A 1 428 ? 6.531 27.885 10.789 1.00 49.78 428 VAL A C 1
ATOM 3369 O O . VAL A 1 428 ? 7.077 27.734 9.698 1.00 49.78 428 VAL A O 1
ATOM 3372 N N . GLN A 1 429 ? 7.228 28.119 11.906 1.00 39.94 429 GLN A N 1
ATOM 3373 C CA . GLN A 1 429 ? 8.691 28.123 11.922 1.00 39.94 429 GLN A CA 1
ATOM 3374 C C . GLN A 1 429 ? 9.211 26.772 11.425 1.00 39.94 429 GLN A C 1
ATOM 3376 O O . GLN A 1 429 ? 8.986 25.738 12.053 1.00 39.94 429 GLN A O 1
ATOM 3381 N N . ASN A 1 430 ? 9.934 26.790 10.304 1.00 43.03 430 ASN A N 1
ATOM 3382 C CA . ASN A 1 430 ? 10.782 25.670 9.925 1.00 43.03 430 ASN A CA 1
ATOM 3383 C C . ASN A 1 430 ? 11.771 25.385 11.068 1.00 43.03 430 ASN A C 1
ATOM 3385 O O . ASN A 1 430 ? 12.252 26.337 11.696 1.00 43.03 430 ASN A O 1
ATOM 3389 N N . PRO A 1 431 ? 12.122 24.113 11.335 1.00 41.34 431 PRO A N 1
ATOM 3390 C CA . PRO A 1 431 ? 13.240 23.818 12.215 1.00 41.34 431 PRO A CA 1
ATOM 3391 C C . PRO A 1 431 ? 14.466 24.591 11.714 1.00 41.34 431 PRO A C 1
ATOM 3393 O O . PRO A 1 431 ? 14.788 24.599 10.525 1.00 41.34 431 PRO A O 1
ATOM 3396 N N . VAL A 1 432 ? 15.085 25.327 12.632 1.00 32.78 432 VAL A N 1
ATOM 3397 C CA . VAL A 1 432 ? 16.199 26.242 12.375 1.00 32.78 432 VAL A CA 1
ATOM 3398 C C . VAL A 1 432 ? 17.293 25.520 11.577 1.00 32.78 432 VAL A C 1
ATOM 3400 O O . VAL A 1 432 ? 17.879 24.564 12.076 1.00 32.78 432 VAL A O 1
ATOM 3403 N N . GLY A 1 433 ? 17.578 25.983 10.351 1.00 42.25 433 GLY A N 1
ATOM 3404 C CA . GLY A 1 433 ? 18.731 25.529 9.557 1.00 42.25 433 GLY A CA 1
ATOM 3405 C C . GLY A 1 433 ? 18.462 24.889 8.187 1.00 42.25 433 GLY A C 1
ATOM 3406 O O . GLY A 1 433 ? 19.407 24.369 7.599 1.00 42.25 433 GLY A O 1
ATOM 3407 N N . VAL A 1 434 ? 17.239 24.918 7.643 1.00 47.66 434 VAL A N 1
ATOM 3408 C CA . VAL A 1 434 ? 16.980 24.382 6.289 1.00 47.66 434 VAL A CA 1
ATOM 3409 C C . VAL A 1 434 ? 17.621 25.293 5.232 1.00 47.66 434 VAL A C 1
ATOM 3411 O O . VAL A 1 434 ? 17.229 26.448 5.071 1.00 47.66 434 VAL A O 1
ATOM 3414 N N . SER A 1 435 ? 18.647 24.780 4.553 1.00 47.84 435 SER A N 1
ATOM 3415 C CA . SER A 1 435 ? 19.333 25.438 3.438 1.00 47.84 435 SER A CA 1
ATOM 3416 C C . SER A 1 435 ? 18.400 25.648 2.239 1.00 47.84 435 SER A C 1
ATOM 3418 O O . SER A 1 435 ? 17.397 24.948 2.103 1.00 47.84 435 SER A O 1
ATOM 3420 N N . ASP A 1 436 ? 18.750 26.583 1.345 1.00 56.47 436 ASP A N 1
ATOM 3421 C CA . ASP A 1 436 ? 18.124 26.726 0.024 1.00 56.47 436 ASP A CA 1
ATOM 3422 C C . ASP A 1 436 ? 18.205 25.388 -0.733 1.00 56.47 436 ASP A C 1
ATOM 3424 O O . ASP A 1 436 ? 19.209 25.066 -1.376 1.00 56.47 436 ASP A O 1
ATOM 3428 N N . ASN A 1 437 ? 17.156 24.570 -0.640 1.00 65.62 437 ASN A N 1
ATOM 3429 C CA . ASN A 1 437 ? 17.097 23.304 -1.346 1.00 65.62 437 ASN A CA 1
ATOM 3430 C C . ASN A 1 437 ? 16.774 23.597 -2.817 1.00 65.62 437 ASN A C 1
ATOM 3432 O O . ASN A 1 437 ? 15.816 24.304 -3.131 1.00 65.62 437 ASN A O 1
ATOM 3436 N N . TRP A 1 438 ? 17.559 23.054 -3.750 1.00 71.12 438 TRP A N 1
ATOM 3437 C CA . TRP A 1 438 ? 17.374 23.278 -5.191 1.00 71.12 438 TRP A CA 1
ATOM 3438 C C . TRP A 1 438 ? 15.956 22.918 -5.668 1.00 71.12 438 TRP A C 1
ATOM 3440 O O . TRP A 1 438 ? 15.443 23.524 -6.613 1.00 71.12 438 TRP A O 1
ATOM 3450 N N . SER A 1 439 ? 15.319 21.958 -4.988 1.00 67.38 439 SER A N 1
ATOM 3451 C CA . SER A 1 439 ? 13.944 21.524 -5.249 1.00 67.38 439 SER A CA 1
ATOM 3452 C C . SER A 1 439 ? 12.892 22.599 -4.945 1.00 67.38 439 SER A C 1
ATOM 3454 O O . SER A 1 439 ? 11.805 22.545 -5.515 1.00 67.38 439 SER A O 1
ATOM 3456 N N . ASP A 1 440 ? 13.228 23.623 -4.150 1.00 70.19 440 ASP A N 1
ATOM 3457 C CA . ASP A 1 440 ? 12.348 24.750 -3.809 1.00 70.19 440 ASP A CA 1
ATOM 3458 C C . ASP A 1 440 ? 12.338 25.867 -4.858 1.00 70.19 440 ASP A C 1
ATOM 3460 O O . ASP A 1 440 ? 11.531 26.800 -4.808 1.00 70.19 440 ASP A O 1
ATOM 3464 N N . ASN A 1 441 ? 13.176 25.748 -5.889 1.00 78.94 441 ASN A N 1
ATOM 3465 C CA . ASN A 1 441 ? 13.138 26.649 -7.025 1.00 78.94 441 ASN A CA 1
ATOM 3466 C C . ASN A 1 441 ? 11.803 26.517 -7.787 1.00 78.94 441 ASN A C 1
ATOM 3468 O O . ASN A 1 441 ? 11.443 25.449 -8.284 1.00 78.94 441 ASN A O 1
ATOM 3472 N N . LYS A 1 442 ? 11.094 27.639 -7.976 1.00 77.44 442 LYS A N 1
ATOM 3473 C CA . LYS A 1 442 ? 9.792 27.678 -8.672 1.00 77.44 442 LYS A CA 1
ATOM 3474 C C . LYS A 1 442 ? 9.797 27.038 -10.069 1.00 77.44 442 LYS A C 1
ATOM 3476 O O . LYS A 1 442 ? 8.777 26.482 -10.474 1.00 77.44 442 LYS A O 1
ATOM 3481 N N . TYR A 1 443 ? 10.911 27.123 -10.803 1.00 79.44 443 TYR A N 1
ATOM 3482 C CA . TYR A 1 443 ? 11.041 26.536 -12.137 1.00 79.44 443 TYR A CA 1
ATOM 3483 C C . TYR A 1 443 ? 11.183 25.019 -12.058 1.00 79.44 443 TYR A C 1
ATOM 3485 O O . TYR A 1 443 ? 10.511 24.314 -12.803 1.00 79.44 443 TYR A O 1
ATOM 3493 N N . VAL A 1 444 ? 11.988 24.522 -11.114 1.00 79.38 444 VAL A N 1
ATOM 3494 C CA . VAL A 1 444 ? 12.124 23.085 -10.834 1.00 79.38 444 VAL A CA 1
ATOM 3495 C C . VAL A 1 444 ? 10.777 22.507 -10.413 1.00 79.38 444 VAL A C 1
ATOM 3497 O O . VAL A 1 444 ? 10.332 21.507 -10.966 1.00 79.38 444 VAL A O 1
ATOM 3500 N N . ARG A 1 445 ? 10.065 23.189 -9.513 1.00 79.94 445 ARG A N 1
ATOM 3501 C CA . ARG A 1 445 ? 8.735 22.775 -9.061 1.00 79.94 445 ARG A CA 1
ATOM 3502 C C . ARG A 1 445 ? 7.716 22.713 -10.203 1.00 79.94 445 ARG A C 1
ATOM 3504 O O . ARG A 1 445 ? 6.981 21.732 -10.306 1.00 79.94 445 ARG A O 1
ATOM 3511 N N . SER A 1 446 ? 7.669 23.737 -11.064 1.00 80.69 446 SER A N 1
ATOM 3512 C CA . SER A 1 446 ? 6.797 23.719 -12.250 1.00 80.69 446 SER A CA 1
ATOM 3513 C C . SER A 1 446 ? 7.163 22.563 -13.174 1.00 80.69 446 SER A C 1
ATOM 3515 O O . SER A 1 446 ? 6.280 21.832 -13.602 1.00 80.69 446 SER A O 1
ATOM 3517 N N . LEU A 1 447 ? 8.458 22.348 -13.415 1.00 83.25 447 LEU A N 1
ATOM 3518 C CA . LEU A 1 447 ? 8.942 21.257 -14.251 1.00 83.25 447 LEU A CA 1
ATOM 3519 C C . LEU A 1 447 ? 8.528 19.886 -13.697 1.00 83.25 447 LEU A C 1
ATOM 3521 O O . LEU A 1 447 ? 7.982 19.082 -14.444 1.00 83.25 447 LEU A O 1
ATOM 3525 N N . CYS A 1 448 ? 8.708 19.626 -12.398 1.00 83.50 448 CYS A N 1
ATOM 3526 C CA . CYS A 1 448 ? 8.282 18.372 -11.765 1.00 83.50 448 CYS A CA 1
ATOM 3527 C C . CYS A 1 448 ? 6.772 18.138 -11.909 1.00 83.50 448 CYS A C 1
ATOM 3529 O O . CYS A 1 448 ? 6.345 17.032 -12.246 1.00 83.50 448 CYS A O 1
ATOM 3531 N N . ARG A 1 449 ? 5.953 19.181 -11.718 1.00 84.75 449 ARG A N 1
ATOM 3532 C CA . ARG A 1 449 ? 4.497 19.110 -11.921 1.00 84.75 449 ARG A CA 1
ATOM 3533 C C . ARG A 1 449 ? 4.141 18.792 -13.376 1.00 84.75 449 ARG A C 1
ATOM 3535 O O . ARG A 1 449 ? 3.296 17.931 -13.634 1.00 84.75 449 ARG A O 1
ATOM 3542 N N . ASP A 1 450 ? 4.773 19.481 -14.319 1.00 85.88 450 ASP A N 1
ATOM 3543 C CA . ASP A 1 450 ? 4.476 19.351 -15.744 1.00 85.88 450 ASP A CA 1
ATOM 3544 C C . ASP A 1 450 ? 4.919 17.966 -16.262 1.00 85.88 450 ASP A C 1
ATOM 3546 O O . ASP A 1 450 ? 4.151 17.293 -16.952 1.00 85.88 450 ASP A O 1
ATOM 3550 N N . ILE A 1 451 ? 6.088 17.472 -15.829 1.00 85.31 451 ILE A N 1
ATOM 3551 C CA . ILE A 1 451 ? 6.563 16.106 -16.108 1.00 85.31 451 ILE A CA 1
ATOM 3552 C C . ILE A 1 451 ? 5.613 15.063 -15.511 1.00 85.31 451 ILE A C 1
ATOM 3554 O O . ILE A 1 451 ? 5.216 14.136 -16.214 1.00 85.31 451 ILE A O 1
ATOM 3558 N N . THR A 1 452 ? 5.202 15.221 -14.248 1.00 86.38 452 THR A N 1
ATOM 3559 C CA . THR A 1 452 ? 4.239 14.310 -13.601 1.00 86.38 452 THR A CA 1
ATOM 3560 C C . THR A 1 452 ? 2.952 14.215 -14.418 1.00 86.38 452 THR A C 1
ATOM 3562 O O . THR A 1 452 ? 2.460 13.119 -14.686 1.00 86.38 452 THR A O 1
ATOM 3565 N N . THR A 1 453 ? 2.427 15.360 -14.861 1.00 87.06 453 THR A N 1
ATOM 3566 C CA . THR A 1 453 ? 1.200 15.440 -15.667 1.00 87.06 453 THR A CA 1
ATOM 3567 C C . THR A 1 453 ? 1.372 14.742 -17.016 1.00 87.06 453 THR A C 1
ATOM 3569 O O . THR A 1 453 ? 0.520 13.946 -17.422 1.00 87.06 453 THR A O 1
ATOM 3572 N N . TYR A 1 454 ? 2.494 14.994 -17.695 1.00 87.69 454 TYR A N 1
ATOM 3573 C CA . TYR A 1 454 ? 2.802 14.400 -18.992 1.00 87.69 454 TYR A CA 1
ATOM 3574 C C . TYR A 1 454 ? 2.953 12.877 -18.908 1.00 87.69 454 TYR A C 1
ATOM 3576 O O . TYR A 1 454 ? 2.276 12.153 -19.636 1.00 87.69 454 TYR A O 1
ATOM 3584 N N . ILE A 1 455 ? 3.773 12.384 -17.975 1.00 85.69 455 ILE A N 1
ATOM 3585 C CA . ILE A 1 455 ? 3.989 10.947 -17.767 1.00 85.69 455 ILE A CA 1
ATOM 3586 C C . ILE A 1 455 ? 2.680 10.262 -17.385 1.00 85.69 455 ILE A C 1
ATOM 3588 O O . ILE A 1 455 ? 2.363 9.222 -17.950 1.00 85.69 455 ILE A O 1
ATOM 3592 N N . THR A 1 456 ? 1.886 10.848 -16.484 1.00 87.69 456 THR A N 1
ATOM 3593 C CA . THR A 1 456 ? 0.590 10.270 -16.092 1.00 87.69 456 THR A CA 1
ATOM 3594 C C . THR A 1 456 ? -0.322 10.099 -17.306 1.00 87.69 456 THR A C 1
ATOM 3596 O O . THR A 1 456 ? -0.892 9.026 -17.499 1.00 87.69 456 THR A O 1
ATOM 3599 N N . THR A 1 457 ? -0.407 11.130 -18.153 1.00 87.75 457 THR A N 1
ATOM 3600 C CA . THR A 1 457 ? -1.231 11.117 -19.371 1.00 87.75 457 THR A CA 1
ATOM 3601 C C . THR A 1 457 ? -0.749 10.062 -20.365 1.00 87.75 457 THR A C 1
ATOM 3603 O O . THR A 1 457 ? -1.557 9.312 -20.908 1.00 87.75 457 THR A O 1
ATOM 3606 N N . LEU A 1 458 ? 0.567 9.962 -20.580 1.00 86.38 458 LEU A N 1
ATOM 3607 C CA . LEU A 1 458 ? 1.154 8.935 -21.442 1.00 86.38 458 LEU A CA 1
ATOM 3608 C C . LEU A 1 458 ? 0.905 7.523 -20.909 1.00 86.38 458 LEU A C 1
ATOM 3610 O O . LEU A 1 458 ? 0.522 6.636 -21.671 1.00 86.38 458 LEU A O 1
ATOM 3614 N N . SER A 1 459 ? 1.097 7.317 -19.608 1.00 86.69 459 SER A N 1
ATOM 3615 C CA . SER A 1 459 ? 0.869 6.033 -18.952 1.00 86.69 459 SER A CA 1
ATOM 3616 C C . SER A 1 459 ? -0.592 5.606 -19.056 1.00 86.69 459 SER A C 1
ATOM 3618 O O . SER A 1 459 ? -0.845 4.441 -19.350 1.00 86.69 459 SER A O 1
ATOM 3620 N N . ASP A 1 460 ? -1.543 6.529 -18.886 1.00 87.50 460 ASP A N 1
ATOM 3621 C CA . ASP A 1 460 ? -2.976 6.251 -19.047 1.00 87.50 460 ASP A CA 1
ATOM 3622 C C . ASP A 1 460 ? -3.359 5.949 -20.510 1.00 87.50 460 ASP A C 1
ATOM 3624 O O . ASP A 1 460 ? -4.290 5.186 -20.757 1.00 87.50 460 ASP A O 1
ATOM 3628 N N . PHE A 1 461 ? -2.649 6.534 -21.482 1.00 86.31 461 PHE A N 1
ATOM 3629 C CA . PHE A 1 461 ? -2.880 6.301 -22.911 1.00 86.31 461 PHE A CA 1
ATOM 3630 C C . PHE A 1 461 ? -2.313 4.956 -23.394 1.00 86.31 461 PHE A C 1
ATOM 3632 O O . PHE A 1 461 ? -2.958 4.251 -24.169 1.00 86.31 461 PHE A O 1
ATOM 3639 N N . TRP A 1 462 ? -1.098 4.597 -22.968 1.00 83.69 462 TRP A N 1
ATOM 3640 C CA . TRP A 1 462 ? -0.386 3.418 -23.478 1.00 83.69 462 TRP A CA 1
ATOM 3641 C C . TRP A 1 462 ? -0.531 2.155 -22.635 1.00 83.69 462 TRP A C 1
ATOM 3643 O O . TRP A 1 462 ? -0.291 1.067 -23.164 1.00 83.69 462 TRP A O 1
ATOM 3653 N N . SER A 1 463 ? -0.863 2.274 -21.350 1.00 85.31 463 SER A N 1
ATOM 3654 C CA . SER A 1 463 ? -0.973 1.114 -20.463 1.00 85.31 463 SER A CA 1
ATOM 3655 C C . SER A 1 463 ? -2.409 0.616 -20.429 1.00 85.31 463 SER A C 1
ATOM 3657 O O . SER A 1 463 ? -3.352 1.384 -20.233 1.00 85.31 463 SER A O 1
ATOM 3659 N N . GLN A 1 464 ? -2.581 -0.691 -20.584 1.00 83.50 464 GLN A N 1
ATOM 3660 C CA . GLN A 1 464 ? -3.887 -1.309 -20.428 1.00 83.50 464 GLN A CA 1
ATOM 3661 C C . GLN A 1 464 ? -4.257 -1.368 -18.942 1.00 83.50 464 GLN A C 1
ATOM 3663 O O . GLN A 1 464 ? -3.437 -1.738 -18.105 1.00 83.50 464 GLN A O 1
ATOM 3668 N N . HIS A 1 465 ? -5.500 -1.012 -18.621 1.00 89.88 465 HIS A N 1
ATOM 3669 C CA . HIS A 1 465 ? -6.060 -1.244 -17.294 1.00 89.88 465 HIS A CA 1
ATOM 3670 C C . HIS A 1 465 ? -6.529 -2.697 -17.215 1.00 89.88 465 HIS A C 1
ATOM 3672 O O . HIS A 1 465 ? -7.462 -3.079 -17.923 1.00 89.88 465 HIS A O 1
ATOM 3678 N N . LEU A 1 466 ? -5.865 -3.499 -16.386 1.00 92.19 466 LEU A N 1
ATOM 3679 C CA . LEU A 1 466 ? -6.144 -4.925 -16.221 1.00 92.19 466 LEU A CA 1
ATOM 3680 C C . LEU A 1 466 ? -6.460 -5.240 -14.763 1.00 92.19 466 LEU A C 1
ATOM 3682 O O . LEU A 1 466 ? -5.905 -4.623 -13.860 1.00 92.19 466 LEU A O 1
ATOM 3686 N N . HIS A 1 467 ? -7.308 -6.240 -14.544 1.00 95.69 467 HIS A N 1
ATOM 3687 C CA . HIS A 1 467 ? -7.447 -6.920 -13.259 1.00 95.69 467 HIS A CA 1
ATOM 3688 C C . HIS A 1 467 ? -7.015 -8.361 -13.456 1.00 95.69 467 HIS A C 1
ATOM 3690 O O . HIS A 1 467 ? -7.576 -9.068 -14.290 1.00 95.69 467 HIS A O 1
ATOM 3696 N N . ILE A 1 468 ? -5.961 -8.745 -12.748 1.00 96.12 468 ILE A N 1
ATOM 3697 C CA . ILE A 1 468 ? -5.270 -10.014 -12.928 1.00 96.12 468 ILE A CA 1
ATOM 3698 C C . ILE A 1 468 ? -5.380 -10.774 -11.614 1.00 96.12 468 ILE A C 1
ATOM 3700 O O . ILE A 1 468 ? -4.741 -10.395 -10.633 1.00 96.12 468 ILE A O 1
ATOM 3704 N N . SER A 1 469 ? -6.184 -11.836 -11.598 1.00 96.88 469 SER A N 1
ATOM 3705 C CA . SER A 1 469 ? -6.159 -12.810 -10.508 1.00 96.88 469 SER A CA 1
ATOM 3706 C C . SER A 1 469 ? -4.992 -13.758 -10.748 1.00 96.88 469 SER A C 1
ATOM 3708 O O . SER A 1 469 ? -4.882 -14.349 -11.819 1.00 96.88 469 SER A O 1
ATOM 3710 N N . LEU A 1 470 ? -4.067 -13.812 -9.796 1.00 97.56 470 LEU A N 1
ATOM 3711 C CA . LEU A 1 470 ? -2.798 -14.508 -9.966 1.00 97.56 470 LEU A CA 1
ATOM 3712 C C . LEU A 1 470 ? -2.888 -15.996 -9.642 1.00 97.56 470 LEU A C 1
ATOM 3714 O O . LEU A 1 470 ? -2.098 -16.753 -10.183 1.00 97.56 470 LEU A O 1
ATOM 3718 N N . VAL A 1 471 ? -3.803 -16.416 -8.767 1.00 97.62 471 VAL A N 1
ATOM 3719 C CA . VAL A 1 471 ? -3.851 -17.788 -8.240 1.00 97.62 471 VAL A CA 1
ATOM 3720 C C . VAL A 1 471 ? -5.291 -18.291 -8.234 1.00 97.62 471 VAL A C 1
ATOM 3722 O O . VAL A 1 471 ? -6.187 -17.604 -7.735 1.00 97.62 471 VAL A O 1
ATOM 3725 N N . SER A 1 472 ? -5.499 -19.512 -8.730 1.00 95.38 472 SER A N 1
ATOM 3726 C CA . SER A 1 472 ? -6.784 -20.222 -8.680 1.00 95.38 472 SER A CA 1
ATOM 3727 C C . SER A 1 472 ? -7.268 -20.429 -7.252 1.00 95.38 472 SER A C 1
ATOM 3729 O O . SER A 1 472 ? -6.479 -20.589 -6.318 1.00 95.38 472 SER A O 1
ATOM 3731 N N . LYS A 1 473 ? -8.584 -20.580 -7.088 1.00 93.81 473 LYS A N 1
ATOM 3732 C CA . LYS A 1 473 ? -9.185 -20.936 -5.793 1.00 93.81 473 LYS A CA 1
ATOM 3733 C C . LYS A 1 473 ? -8.705 -22.298 -5.283 1.00 93.81 473 LYS A C 1
ATOM 3735 O O . LYS A 1 473 ? -8.584 -22.493 -4.079 1.00 93.81 473 LYS A O 1
ATOM 3740 N N . GLU A 1 474 ? -8.407 -23.220 -6.191 1.00 95.25 474 GLU A N 1
ATOM 3741 C CA . GLU A 1 474 ? -7.962 -24.584 -5.904 1.00 95.25 474 GLU A CA 1
ATOM 3742 C C . GLU A 1 474 ? -6.529 -24.624 -5.351 1.00 95.25 474 GLU A C 1
ATOM 3744 O O . GLU A 1 474 ? -6.191 -25.515 -4.574 1.00 95.25 474 GLU A O 1
ATOM 3749 N N . ASN A 1 475 ? -5.702 -23.636 -5.710 1.00 96.75 475 ASN A N 1
ATOM 3750 C CA . ASN A 1 475 ? -4.279 -23.589 -5.377 1.00 96.75 475 ASN A CA 1
ATOM 3751 C C . ASN A 1 475 ? -3.950 -22.679 -4.186 1.00 96.75 475 ASN A C 1
ATOM 3753 O O . ASN A 1 475 ? -2.785 -22.582 -3.808 1.00 96.75 475 ASN A O 1
ATOM 3757 N N . VAL A 1 476 ? -4.948 -22.038 -3.564 1.00 96.94 476 VAL A N 1
ATOM 3758 C CA . VAL A 1 476 ? -4.747 -21.057 -2.480 1.00 96.94 476 VAL A CA 1
ATOM 3759 C C . VAL A 1 476 ? -3.882 -21.609 -1.348 1.00 96.94 476 VAL A C 1
ATOM 3761 O O . VAL A 1 476 ? -2.882 -20.992 -0.993 1.00 96.94 476 VAL A O 1
ATOM 3764 N N . ASN A 1 477 ? -4.234 -22.772 -0.798 1.00 97.25 477 ASN A N 1
ATOM 3765 C CA . ASN A 1 477 ? -3.514 -23.329 0.350 1.00 97.25 477 ASN A CA 1
ATOM 3766 C C . ASN A 1 477 ? -2.080 -23.718 -0.027 1.00 97.25 477 ASN A C 1
ATOM 3768 O O . ASN A 1 477 ? -1.142 -23.329 0.656 1.00 97.25 477 ASN A O 1
ATOM 3772 N N . ALA A 1 478 ? -1.902 -24.397 -1.164 1.00 97.81 478 ALA A N 1
ATOM 3773 C CA . ALA A 1 478 ? -0.584 -24.808 -1.642 1.00 97.81 478 ALA A CA 1
ATOM 3774 C C . ALA A 1 478 ? 0.331 -23.606 -1.949 1.00 97.81 478 ALA A C 1
ATOM 3776 O O . ALA A 1 478 ? 1.532 -23.652 -1.679 1.00 97.81 478 ALA A O 1
ATOM 3777 N N . TYR A 1 479 ? -0.244 -22.518 -2.470 1.00 98.31 479 TYR A N 1
ATOM 3778 C CA . TYR A 1 479 ? 0.448 -21.253 -2.695 1.00 98.31 479 TYR A CA 1
ATOM 3779 C C . TYR A 1 479 ? 0.904 -20.609 -1.380 1.00 98.31 479 TYR A C 1
ATOM 3781 O O . TYR A 1 479 ? 2.079 -20.267 -1.249 1.00 98.31 479 TYR A O 1
ATOM 3789 N N . LEU A 1 480 ? 0.011 -20.482 -0.391 1.00 98.25 480 LEU A N 1
ATOM 3790 C CA . LEU A 1 480 ? 0.351 -19.906 0.916 1.00 98.25 480 LEU A CA 1
ATOM 3791 C C . LEU A 1 480 ? 1.392 -20.756 1.661 1.00 98.25 480 LEU A C 1
ATOM 3793 O O . LEU A 1 480 ? 2.365 -20.207 2.175 1.00 98.25 480 LEU A O 1
ATOM 3797 N N . ASP A 1 481 ? 1.244 -22.082 1.647 1.00 97.94 481 ASP A N 1
ATOM 3798 C CA . ASP A 1 481 ? 2.182 -23.017 2.279 1.00 97.94 481 ASP A CA 1
ATOM 3799 C C . ASP A 1 481 ? 3.583 -22.931 1.656 1.00 97.94 481 ASP A C 1
ATOM 3801 O O . ASP A 1 481 ? 4.591 -22.998 2.363 1.00 97.94 481 ASP A O 1
ATOM 3805 N N . ALA A 1 482 ? 3.669 -22.767 0.332 1.00 97.62 482 ALA A N 1
ATOM 3806 C CA . ALA A 1 482 ? 4.947 -22.621 -0.360 1.00 97.62 482 ALA A CA 1
ATOM 3807 C C . ALA A 1 482 ? 5.676 -21.328 0.032 1.00 97.62 482 ALA A C 1
ATOM 3809 O O . ALA A 1 482 ? 6.895 -21.349 0.218 1.00 97.62 482 ALA A O 1
ATOM 3810 N N . LEU A 1 483 ? 4.941 -20.224 0.183 1.00 97.06 483 LEU A N 1
ATOM 3811 C CA . LEU A 1 483 ? 5.493 -18.940 0.619 1.00 97.06 483 LEU A CA 1
ATOM 3812 C C . LEU A 1 483 ? 5.955 -18.988 2.078 1.00 97.06 483 LEU A C 1
ATOM 3814 O O . LEU A 1 483 ? 7.093 -18.624 2.372 1.00 97.06 483 LEU A O 1
ATOM 3818 N N . ASP A 1 484 ? 5.121 -19.520 2.973 1.00 96.94 484 ASP A N 1
ATOM 3819 C CA . ASP A 1 484 ? 5.454 -19.657 4.394 1.00 96.94 484 ASP A CA 1
ATOM 3820 C C . ASP A 1 484 ? 6.669 -20.572 4.605 1.00 96.94 484 ASP A C 1
ATOM 3822 O O . ASP A 1 484 ? 7.555 -20.278 5.412 1.00 96.94 484 ASP A O 1
ATOM 3826 N N . LYS A 1 485 ? 6.753 -21.674 3.848 1.00 95.69 485 LYS A N 1
ATOM 3827 C CA . LYS A 1 485 ? 7.913 -22.571 3.878 1.00 95.69 485 LYS A CA 1
ATOM 3828 C C . LYS A 1 485 ? 9.189 -21.857 3.427 1.00 95.69 485 LYS A C 1
ATOM 3830 O O . LYS A 1 485 ? 10.217 -21.995 4.089 1.00 95.69 485 LYS A O 1
ATOM 3835 N N . ALA A 1 486 ? 9.126 -21.096 2.336 1.00 93.62 486 ALA A N 1
ATOM 3836 C CA . ALA A 1 486 ? 10.280 -20.372 1.815 1.00 93.62 486 ALA A CA 1
ATOM 3837 C C . ALA A 1 486 ? 10.775 -19.287 2.785 1.00 93.62 486 ALA A C 1
ATOM 3839 O O . ALA A 1 486 ? 11.983 -19.153 2.983 1.00 93.62 486 ALA A O 1
ATOM 3840 N N . ASP A 1 487 ? 9.868 -18.551 3.439 1.00 92.50 487 ASP A N 1
ATOM 3841 C CA . ASP A 1 487 ? 10.253 -17.557 4.450 1.00 92.50 487 ASP A CA 1
ATOM 3842 C C . ASP A 1 487 ? 10.908 -18.201 5.671 1.00 92.50 487 ASP A C 1
ATOM 3844 O O . ASP A 1 487 ? 11.894 -17.683 6.201 1.00 92.50 487 ASP A O 1
ATOM 3848 N N . LYS A 1 488 ? 10.406 -19.365 6.096 1.00 92.00 488 LYS A N 1
ATOM 3849 C CA . LYS A 1 488 ? 11.005 -20.123 7.193 1.00 92.00 488 LYS A CA 1
ATOM 3850 C C . LYS A 1 488 ? 12.436 -20.553 6.861 1.00 92.00 488 LYS A C 1
ATOM 3852 O O . LYS A 1 488 ? 13.339 -20.301 7.655 1.00 92.00 488 LYS A O 1
ATOM 3857 N N . GLU A 1 489 ? 12.651 -21.133 5.681 1.00 89.88 489 GLU A N 1
ATOM 3858 C CA . GLU A 1 489 ? 13.986 -21.522 5.202 1.00 89.88 489 GLU A CA 1
ATOM 3859 C C . GLU A 1 489 ? 14.926 -20.305 5.116 1.00 89.88 489 GLU A C 1
ATOM 3861 O O . GLU A 1 489 ? 16.066 -20.356 5.579 1.00 89.88 489 GLU A O 1
ATOM 3866 N N . GLN A 1 490 ? 14.439 -19.171 4.599 1.00 84.81 490 GLN A N 1
ATOM 3867 C CA . GLN A 1 490 ? 15.210 -17.928 4.528 1.00 84.81 490 GLN A CA 1
ATOM 3868 C C . GLN A 1 490 ? 15.556 -17.377 5.922 1.00 84.81 490 GLN A C 1
ATOM 3870 O O . GLN A 1 490 ? 16.676 -16.919 6.150 1.00 84.81 490 GLN A O 1
ATOM 3875 N N . SER A 1 491 ? 14.620 -17.435 6.868 1.00 83.88 491 SER A N 1
ATOM 3876 C CA . SER A 1 491 ? 14.819 -16.975 8.248 1.00 83.88 491 SER A CA 1
ATOM 3877 C C . SER A 1 491 ? 15.872 -17.797 8.984 1.00 83.88 491 SER A C 1
ATOM 3879 O O . SER A 1 491 ? 16.704 -17.234 9.694 1.00 83.88 491 SER A O 1
ATOM 3881 N N . GLU A 1 492 ? 15.868 -19.117 8.792 1.00 83.81 492 GLU A N 1
ATOM 3882 C CA . GLU A 1 492 ? 16.868 -20.026 9.362 1.00 83.81 492 GLU A CA 1
ATOM 3883 C C . GLU A 1 492 ? 18.278 -19.722 8.828 1.00 83.81 492 GLU A C 1
ATOM 3885 O O . GLU A 1 492 ? 19.243 -19.746 9.594 1.00 83.81 492 GLU A O 1
ATOM 3890 N N . ILE A 1 493 ? 18.401 -19.361 7.545 1.00 79.62 493 ILE A N 1
ATOM 3891 C CA . ILE A 1 493 ? 19.670 -18.925 6.941 1.00 79.62 493 ILE A CA 1
ATOM 3892 C C . ILE A 1 493 ? 20.131 -17.592 7.546 1.00 79.62 493 ILE A C 1
ATOM 3894 O O . ILE A 1 493 ? 21.293 -17.454 7.930 1.00 79.62 493 ILE A O 1
ATOM 3898 N N . LEU A 1 494 ? 19.232 -16.610 7.660 1.00 72.62 494 LEU A N 1
ATOM 3899 C CA . LEU A 1 494 ? 19.564 -15.279 8.179 1.00 72.62 494 LEU A CA 1
ATOM 3900 C C . LEU A 1 494 ? 19.976 -15.307 9.658 1.00 72.62 494 LEU A C 1
ATOM 3902 O O . LEU A 1 494 ? 20.888 -14.581 10.041 1.00 72.62 494 LEU A O 1
ATOM 3906 N N . GLN A 1 495 ? 19.377 -16.172 10.482 1.00 70.00 495 GLN A N 1
ATOM 3907 C CA . GLN A 1 495 ? 19.760 -16.328 11.894 1.00 70.00 495 GLN A CA 1
ATOM 3908 C C . GLN A 1 495 ? 21.194 -16.851 12.089 1.00 70.00 495 GLN A C 1
ATOM 3910 O O . GLN A 1 495 ? 21.791 -16.622 13.139 1.00 70.00 495 GLN A O 1
ATOM 3915 N N . GLN A 1 496 ? 21.767 -17.531 11.092 1.00 62.69 496 GLN A N 1
ATOM 3916 C CA . GLN A 1 496 ? 23.155 -18.007 11.133 1.00 62.69 496 GLN A CA 1
ATOM 3917 C C . GLN A 1 496 ? 24.167 -16.909 10.769 1.00 62.69 496 GLN A C 1
ATOM 3919 O O . GLN A 1 496 ? 25.358 -17.043 11.058 1.00 62.69 496 GLN A O 1
ATOM 3924 N N . VAL A 1 497 ? 23.709 -15.806 10.167 1.00 61.00 497 VAL A N 1
ATOM 3925 C CA . VAL A 1 497 ? 24.540 -14.669 9.768 1.00 61.00 497 VAL A CA 1
ATOM 3926 C C . VAL A 1 497 ? 24.447 -13.586 10.845 1.00 61.00 497 VAL A C 1
ATOM 3928 O O . VAL A 1 497 ? 23.577 -12.723 10.843 1.00 61.00 497 VAL A O 1
ATOM 3931 N N . SER A 1 498 ? 25.367 -13.653 11.807 1.00 44.56 498 SER A N 1
ATOM 3932 C CA . SER A 1 498 ? 25.544 -12.647 12.857 1.00 44.56 498 SER A CA 1
ATOM 3933 C C . SER A 1 498 ? 26.007 -11.307 12.266 1.00 44.56 498 SER A C 1
ATOM 3935 O O . SER A 1 498 ? 27.207 -11.098 12.081 1.00 44.56 498 SER A O 1
ATOM 3937 N N . SER A 1 499 ? 25.097 -10.361 12.046 1.00 51.12 499 SER A N 1
ATOM 3938 C CA . SER A 1 499 ? 25.469 -8.958 11.828 1.00 51.12 499 SER A CA 1
ATOM 3939 C C . SER A 1 499 ? 24.402 -8.005 12.352 1.00 51.12 499 SER A C 1
ATOM 3941 O O . SER A 1 499 ? 23.215 -8.214 12.127 1.00 51.12 499 SER A O 1
ATOM 3943 N N . SER A 1 500 ? 24.847 -6.923 12.992 1.00 45.28 500 SER A N 1
ATOM 3944 C CA . SER A 1 500 ? 24.069 -5.761 13.450 1.00 45.28 500 SER A CA 1
ATOM 3945 C C . SER A 1 500 ? 23.504 -4.899 12.305 1.00 45.28 500 SER A C 1
ATOM 3947 O O . SER A 1 500 ? 23.293 -3.701 12.476 1.00 45.28 500 SER A O 1
ATOM 3949 N N . GLU A 1 501 ? 23.340 -5.476 11.117 1.00 51.72 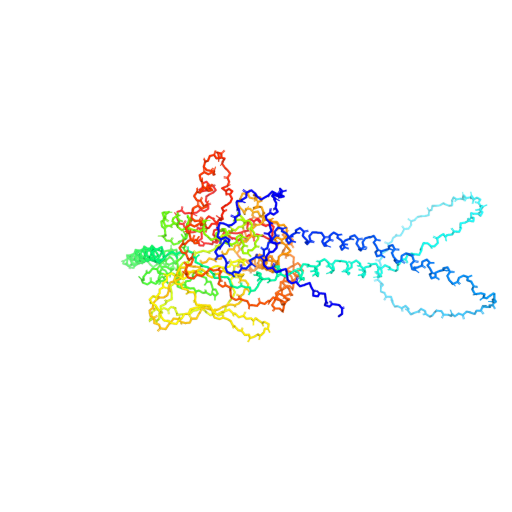501 GLU A N 1
ATOM 3950 C CA . GLU A 1 501 ? 22.844 -4.808 9.917 1.00 51.72 501 GLU A CA 1
ATOM 3951 C C . GLU A 1 501 ? 21.369 -5.158 9.697 1.00 51.72 501 GLU A C 1
ATOM 3953 O O . GLU A 1 501 ? 20.880 -6.193 10.155 1.00 51.72 501 GLU A O 1
ATOM 3958 N N . ARG A 1 502 ? 20.650 -4.278 8.990 1.00 59.00 502 ARG A N 1
ATOM 3959 C CA . ARG A 1 502 ? 19.243 -4.475 8.620 1.00 59.00 502 ARG A CA 1
ATOM 3960 C C . ARG A 1 502 ? 19.047 -5.874 8.005 1.00 59.00 502 ARG A C 1
ATOM 3962 O O . ARG A 1 502 ? 19.848 -6.256 7.149 1.00 59.00 502 ARG A O 1
ATOM 3969 N N . PRO A 1 503 ? 17.986 -6.622 8.372 1.00 59.31 503 PRO A N 1
ATOM 3970 C CA . PRO A 1 503 ? 17.739 -7.936 7.790 1.00 59.31 503 PRO A CA 1
ATOM 3971 C C . PRO A 1 503 ? 17.620 -7.827 6.266 1.00 59.31 503 PRO A C 1
ATOM 3973 O O . PRO A 1 503 ? 16.698 -7.184 5.756 1.00 59.31 503 PRO A O 1
ATOM 3976 N N . ARG A 1 504 ? 18.559 -8.436 5.533 1.00 67.31 504 ARG A N 1
ATOM 3977 C CA . ARG A 1 504 ? 18.468 -8.536 4.071 1.00 67.31 504 ARG A CA 1
ATOM 3978 C C . ARG A 1 504 ? 17.246 -9.377 3.692 1.00 67.31 504 ARG A C 1
ATOM 3980 O O . ARG A 1 504 ? 16.915 -10.355 4.358 1.00 67.31 504 ARG A O 1
ATOM 3987 N N . GLY A 1 505 ? 16.574 -8.987 2.620 1.00 73.25 505 GLY A N 1
ATOM 3988 C CA . GLY A 1 505 ? 15.386 -9.629 2.070 1.00 73.25 505 GLY A CA 1
ATOM 3989 C C . GLY A 1 505 ? 14.077 -9.310 2.793 1.00 73.25 505 GLY A C 1
ATOM 3990 O O . GLY A 1 505 ? 13.123 -10.072 2.637 1.00 73.25 505 GLY A O 1
ATOM 3991 N N . ARG A 1 506 ? 14.009 -8.232 3.590 1.00 85.00 506 ARG A N 1
ATOM 3992 C CA . ARG A 1 506 ? 12.815 -7.853 4.371 1.00 85.00 506 ARG A CA 1
ATOM 3993 C C . ARG A 1 506 ? 12.356 -6.421 4.078 1.00 85.00 506 ARG A C 1
ATOM 3995 O O . ARG A 1 506 ? 13.164 -5.491 3.976 1.00 85.00 506 ARG A O 1
ATOM 4002 N N . SER A 1 507 ? 11.041 -6.245 3.988 1.00 90.75 507 SER A N 1
ATOM 4003 C CA . SER A 1 507 ? 10.390 -4.944 3.799 1.00 90.75 507 SER A CA 1
ATOM 4004 C C . SER A 1 507 ? 10.169 -4.230 5.132 1.00 90.75 507 SER A C 1
ATOM 4006 O O . SER A 1 507 ? 10.234 -4.829 6.204 1.00 90.75 507 SER A O 1
ATOM 4008 N N . TRP A 1 508 ? 9.920 -2.922 5.086 1.00 89.75 508 TRP A N 1
ATOM 4009 C CA . TRP A 1 508 ? 9.790 -2.106 6.290 1.00 89.75 508 TRP A CA 1
ATOM 4010 C C . TRP A 1 508 ? 8.335 -1.715 6.556 1.00 89.75 508 TRP A C 1
ATOM 4012 O O . TRP A 1 508 ? 7.861 -0.669 6.121 1.00 89.75 508 TRP A O 1
ATOM 4022 N N . TRP A 1 509 ? 7.608 -2.579 7.268 1.00 92.38 509 TRP A N 1
ATOM 4023 C CA . TRP A 1 509 ? 6.156 -2.446 7.449 1.00 92.38 509 TRP A CA 1
ATOM 4024 C C . TRP A 1 509 ? 5.718 -1.473 8.549 1.00 92.38 509 TRP A C 1
ATOM 4026 O O . TRP A 1 509 ? 4.665 -0.852 8.425 1.00 92.38 509 TRP A O 1
ATOM 4036 N N . PHE A 1 510 ? 6.489 -1.342 9.633 1.00 90.25 510 PHE A N 1
ATOM 4037 C CA . PHE A 1 510 ? 6.056 -0.616 10.841 1.00 90.25 510 PHE A CA 1
ATOM 4038 C C . PHE A 1 510 ? 6.954 0.574 11.169 1.00 90.25 510 PHE A C 1
ATOM 4040 O O . PHE A 1 510 ? 6.482 1.708 11.189 1.00 90.25 510 PHE A O 1
ATOM 4047 N N . GLY A 1 511 ? 8.260 0.348 11.349 1.00 81.62 511 GLY A N 1
ATOM 4048 C CA . GLY A 1 511 ? 9.186 1.418 11.738 1.00 81.62 511 GLY A CA 1
ATOM 4049 C C . GLY A 1 511 ? 9.285 2.563 10.720 1.00 81.62 511 GLY A C 1
ATOM 4050 O O . GLY A 1 511 ? 9.697 3.664 11.081 1.00 81.62 511 GLY A O 1
ATOM 4051 N N . GLY A 1 512 ? 8.881 2.329 9.468 1.00 81.00 512 GLY A N 1
ATOM 4052 C CA . GLY A 1 512 ? 8.925 3.298 8.374 1.00 81.00 512 GLY A CA 1
ATOM 4053 C C . GLY A 1 512 ? 7.625 4.056 8.125 1.00 81.00 512 GLY A C 1
ATOM 4054 O O . GLY A 1 512 ? 7.559 4.813 7.155 1.00 81.00 512 GLY A O 1
ATOM 4055 N N . GLN A 1 513 ? 6.609 3.864 8.972 1.00 89.75 513 GLN A N 1
ATOM 4056 C CA . GLN A 1 513 ? 5.332 4.555 8.825 1.00 89.75 513 GLN A CA 1
ATOM 4057 C C . GLN A 1 513 ? 5.416 6.023 9.250 1.00 89.75 513 GLN A C 1
ATOM 4059 O O . GLN A 1 513 ? 6.119 6.374 10.194 1.00 89.75 513 GLN A O 1
ATOM 4064 N N . GLN A 1 514 ? 4.635 6.877 8.597 1.00 85.94 514 GLN A N 1
ATOM 4065 C CA . GLN A 1 514 ? 4.401 8.271 8.953 1.00 85.94 514 GLN A CA 1
ATOM 4066 C C . GLN A 1 514 ? 5.672 9.137 8.906 1.00 85.94 514 GLN A C 1
ATOM 4068 O O . GLN A 1 514 ? 5.915 9.966 9.790 1.00 85.94 514 GLN A O 1
ATOM 4073 N N . ILE A 1 515 ? 6.486 8.922 7.867 1.00 84.94 515 ILE A N 1
ATOM 4074 C CA . ILE A 1 515 ? 7.648 9.755 7.539 1.00 84.94 515 ILE A CA 1
ATOM 4075 C C . ILE A 1 515 ? 7.590 10.193 6.079 1.00 84.94 515 ILE A C 1
ATOM 4077 O O . ILE A 1 515 ? 7.267 9.410 5.182 1.00 84.94 515 ILE A O 1
ATOM 4081 N N . ASP A 1 516 ? 7.969 11.436 5.834 1.00 81.75 516 ASP A N 1
ATOM 4082 C CA . ASP A 1 516 ? 8.121 11.968 4.488 1.00 81.75 516 ASP A CA 1
ATOM 4083 C C . ASP A 1 516 ? 9.592 11.926 4.096 1.00 81.75 516 ASP A C 1
ATOM 4085 O O . ASP A 1 516 ? 10.476 12.205 4.911 1.00 81.75 516 ASP A O 1
ATOM 4089 N N . VAL A 1 517 ? 9.852 11.591 2.837 1.00 81.25 517 VAL A N 1
ATOM 4090 C CA . VAL A 1 517 ? 11.200 11.498 2.275 1.00 81.25 517 VAL A CA 1
ATOM 4091 C C . VAL A 1 517 ? 11.362 12.505 1.146 1.00 81.25 517 VAL A C 1
ATOM 4093 O O . VAL A 1 517 ? 10.417 12.811 0.417 1.00 81.25 517 VAL A O 1
ATOM 4096 N N . ASN A 1 518 ? 12.566 13.047 1.015 1.00 75.69 518 ASN A N 1
ATOM 4097 C CA . ASN A 1 518 ? 12.946 13.888 -0.106 1.00 75.69 518 ASN A CA 1
ATOM 4098 C C . ASN A 1 518 ? 13.168 13.036 -1.367 1.00 75.69 518 ASN A C 1
ATOM 4100 O O . ASN A 1 518 ? 13.326 11.819 -1.309 1.00 75.69 518 ASN A O 1
ATOM 4104 N N . VAL A 1 519 ? 13.247 13.702 -2.522 1.00 73.62 519 VAL A N 1
ATOM 4105 C CA . VAL A 1 519 ? 13.510 13.058 -3.828 1.00 73.62 519 VAL A CA 1
ATOM 4106 C C . VAL A 1 519 ? 14.832 12.290 -3.852 1.00 73.62 519 VAL A C 1
ATOM 4108 O O . VAL A 1 519 ? 14.972 11.335 -4.606 1.00 73.62 519 VAL A O 1
ATOM 4111 N N . ASP A 1 520 ? 15.803 12.714 -3.044 1.00 76.69 520 ASP A N 1
ATOM 4112 C CA . ASP A 1 520 ? 17.110 12.070 -2.905 1.00 76.69 520 ASP A CA 1
ATOM 4113 C C . ASP A 1 520 ? 17.123 10.924 -1.875 1.00 76.69 520 ASP A C 1
ATOM 4115 O O . ASP A 1 520 ? 18.203 10.457 -1.512 1.00 76.69 520 ASP A O 1
ATOM 4119 N N . GLY A 1 521 ? 15.950 10.532 -1.364 1.00 79.69 521 GLY A N 1
ATOM 4120 C CA . GLY A 1 521 ? 15.748 9.446 -0.405 1.00 79.69 521 GLY A CA 1
ATOM 4121 C C . GLY A 1 521 ? 16.032 9.806 1.058 1.00 79.69 521 GLY A C 1
ATOM 4122 O O . GLY A 1 521 ? 15.932 8.941 1.922 1.00 79.69 521 GLY A O 1
ATOM 4123 N N . THR A 1 522 ? 16.415 11.051 1.371 1.00 81.75 522 THR A N 1
ATOM 4124 C CA . THR A 1 522 ? 16.673 11.474 2.763 1.00 81.75 522 THR A CA 1
ATOM 4125 C C . THR A 1 522 ? 15.382 11.742 3.538 1.00 81.75 522 THR A C 1
ATOM 4127 O O . THR A 1 522 ? 14.380 12.160 2.958 1.00 81.75 522 THR A O 1
ATOM 4130 N N . LEU A 1 523 ? 15.397 11.544 4.861 1.00 83.25 523 LEU A N 1
ATOM 4131 C CA . LEU A 1 523 ? 14.278 11.909 5.734 1.00 83.25 523 LEU A CA 1
ATOM 4132 C C . LEU A 1 523 ? 13.988 13.419 5.649 1.00 83.25 523 LEU A C 1
ATOM 4134 O O . LEU A 1 523 ? 14.861 14.243 5.916 1.00 83.25 523 LEU A O 1
ATOM 4138 N N . ALA A 1 524 ? 12.751 13.777 5.304 1.00 78.44 524 ALA A N 1
ATOM 4139 C CA . ALA A 1 524 ? 12.292 15.160 5.203 1.00 78.44 524 ALA A CA 1
ATOM 4140 C C . ALA A 1 524 ? 11.550 15.615 6.468 1.00 78.44 524 ALA A C 1
ATOM 4142 O O . ALA A 1 524 ? 11.879 16.651 7.044 1.00 78.44 524 ALA A O 1
ATOM 4143 N N . SER A 1 525 ? 10.554 14.842 6.908 1.00 77.31 525 SER A N 1
ATOM 4144 C CA . SER A 1 525 ? 9.742 15.146 8.091 1.00 77.31 525 SER A CA 1
ATOM 4145 C C . SER A 1 525 ? 9.131 13.890 8.704 1.00 77.31 525 SER A C 1
ATOM 4147 O O . SER A 1 525 ? 9.032 12.844 8.067 1.00 77.31 525 SER A O 1
ATOM 4149 N N . VAL A 1 526 ? 8.703 14.006 9.960 1.00 82.19 526 VAL A N 1
ATOM 4150 C CA . VAL A 1 526 ? 7.937 12.981 10.680 1.00 82.19 526 VAL A CA 1
ATOM 4151 C C . VAL A 1 526 ? 6.540 13.532 10.937 1.00 82.19 526 VAL A C 1
ATOM 4153 O O . VAL A 1 526 ? 6.400 14.691 11.333 1.00 82.19 526 VAL A O 1
ATOM 4156 N N . TRP A 1 527 ? 5.497 12.732 10.713 1.00 81.12 527 TRP A N 1
ATOM 4157 C CA . TRP A 1 527 ? 4.130 13.208 10.917 1.00 81.12 527 TRP A CA 1
ATOM 4158 C C . TRP A 1 527 ? 3.843 13.429 12.405 1.00 81.12 527 TRP A C 1
ATOM 4160 O O . TRP A 1 527 ? 4.260 12.653 13.267 1.00 81.12 527 TRP A O 1
ATOM 4170 N N . ALA A 1 528 ? 3.040 14.447 12.714 1.00 76.94 528 ALA A N 1
ATOM 4171 C CA . ALA A 1 528 ? 2.681 14.785 14.092 1.00 76.94 528 ALA A CA 1
ATOM 4172 C C . ALA A 1 528 ? 1.973 13.638 14.842 1.00 76.94 528 ALA A C 1
ATOM 4174 O O . ALA A 1 528 ? 2.089 13.529 16.062 1.00 76.94 528 ALA A O 1
ATOM 4175 N N . SER A 1 529 ? 1.244 12.769 14.135 1.00 72.25 529 SER A N 1
ATOM 4176 C CA . SER A 1 529 ? 0.612 11.575 14.712 1.00 72.25 529 SER A CA 1
ATOM 4177 C C . SER A 1 529 ? 1.628 10.584 15.282 1.00 72.25 529 SER A C 1
ATOM 4179 O O . SER A 1 529 ? 1.356 9.978 16.314 1.00 72.25 529 SER A O 1
ATOM 4181 N N . ARG A 1 530 ? 2.809 10.473 14.663 1.00 70.75 530 ARG A N 1
ATOM 4182 C CA . ARG A 1 530 ? 3.903 9.618 15.129 1.00 70.75 530 ARG A CA 1
ATOM 4183 C C . ARG A 1 530 ? 4.645 10.242 16.305 1.00 70.75 530 ARG A C 1
ATOM 4185 O O . ARG A 1 530 ? 4.930 9.556 17.278 1.00 70.75 530 ARG A O 1
ATOM 4192 N N . SER A 1 531 ? 4.894 11.550 16.262 1.00 61.25 531 SER A N 1
ATOM 4193 C CA . SER A 1 531 ? 5.588 12.271 17.342 1.00 61.25 531 SER A CA 1
ATOM 4194 C C . SER A 1 531 ? 4.842 12.236 18.682 1.00 61.25 531 SER A C 1
ATOM 4196 O O . SER A 1 531 ? 5.470 12.321 19.731 1.00 61.25 531 SER A O 1
ATOM 4198 N N . ASN A 1 532 ? 3.515 12.085 18.647 1.00 56.59 532 ASN A N 1
ATOM 4199 C CA . ASN A 1 532 ? 2.649 12.068 19.829 1.00 56.59 532 ASN A CA 1
ATOM 4200 C C . ASN A 1 532 ? 2.285 10.648 20.321 1.00 56.59 532 ASN A C 1
ATOM 4202 O O . ASN A 1 532 ? 1.548 10.512 21.299 1.00 56.59 532 ASN A O 1
ATOM 4206 N N . ALA A 1 533 ? 2.754 9.586 19.655 1.00 56.41 533 ALA A N 1
ATOM 4207 C CA . ALA A 1 533 ? 2.499 8.205 20.063 1.00 56.41 533 ALA A CA 1
ATOM 4208 C C . ALA A 1 533 ? 3.444 7.816 21.219 1.00 56.41 533 ALA A C 1
ATOM 4210 O O . ALA A 1 533 ? 4.617 7.515 21.013 1.00 56.41 533 ALA A O 1
ATOM 4211 N N . GLY A 1 534 ? 2.928 7.852 22.451 1.00 49.47 534 GLY A N 1
ATOM 4212 C CA . GLY A 1 534 ? 3.678 7.795 23.718 1.00 49.47 534 GLY A CA 1
ATOM 4213 C C . GLY A 1 534 ? 4.485 6.529 24.056 1.00 49.47 534 GLY A C 1
ATOM 4214 O O . GLY A 1 534 ? 4.976 6.441 25.174 1.00 49.47 534 GLY A O 1
ATOM 4215 N N . GLU A 1 535 ? 4.675 5.581 23.137 1.00 43.22 535 GLU A N 1
ATOM 4216 C CA . GLU A 1 535 ? 5.572 4.423 23.338 1.00 43.22 535 GLU A CA 1
ATOM 4217 C C . GLU A 1 535 ? 6.573 4.200 22.192 1.00 43.22 535 GLU A C 1
ATOM 4219 O O . GLU A 1 535 ? 7.614 3.586 22.413 1.00 43.22 535 GLU A O 1
ATOM 4224 N N . ASP A 1 536 ? 6.317 4.757 21.002 1.00 42.03 536 ASP A N 1
ATOM 4225 C CA . ASP A 1 536 ? 7.120 4.553 19.782 1.00 42.03 536 ASP A CA 1
ATOM 4226 C C . ASP A 1 536 ? 7.560 5.897 19.172 1.00 42.03 536 ASP A C 1
ATOM 4228 O O . ASP A 1 536 ? 7.640 6.103 17.956 1.00 42.03 536 ASP A O 1
ATOM 4232 N N . THR A 1 537 ? 7.805 6.868 20.059 1.00 41.44 537 THR A N 1
ATOM 4233 C CA . THR A 1 537 ? 8.485 8.116 19.700 1.00 41.44 537 THR A CA 1
ATOM 4234 C C . THR A 1 537 ? 9.787 7.788 18.975 1.00 41.44 537 THR A C 1
ATOM 4236 O O . THR A 1 537 ? 10.476 6.835 19.343 1.00 41.44 537 THR A O 1
ATOM 4239 N N . PHE A 1 538 ? 10.124 8.577 17.949 1.00 43.97 538 PHE A N 1
ATOM 4240 C CA . PHE A 1 538 ? 11.389 8.507 17.214 1.00 43.97 538 PHE A CA 1
ATOM 4241 C C . PHE A 1 538 ? 12.562 8.754 18.176 1.00 43.97 538 PHE A C 1
ATOM 4243 O O . PHE A 1 538 ? 13.105 9.851 18.269 1.00 43.97 538 PHE A O 1
ATOM 4250 N N . LYS A 1 539 ? 12.941 7.736 18.942 1.00 40.50 539 LYS A N 1
ATOM 4251 C CA . LYS A 1 539 ? 14.230 7.670 19.605 1.00 40.50 539 LYS A CA 1
ATOM 4252 C C . LYS A 1 539 ? 15.107 6.865 18.681 1.00 40.50 539 LYS A C 1
ATOM 4254 O O . LYS A 1 539 ? 14.803 5.715 18.383 1.00 40.50 539 LYS A O 1
ATOM 4259 N N . LYS A 1 540 ? 16.217 7.463 18.258 1.00 36.53 540 LYS A N 1
ATOM 4260 C CA . LYS A 1 540 ? 17.259 6.767 17.494 1.00 36.53 540 LYS A CA 1
ATOM 4261 C C . LYS A 1 540 ? 17.754 5.497 18.215 1.00 36.53 540 LYS A C 1
ATOM 4263 O O . LYS A 1 540 ? 18.320 4.622 17.585 1.00 36.53 540 LYS A O 1
ATOM 4268 N N . GLU A 1 541 ? 17.517 5.436 19.526 1.00 35.19 541 GLU A N 1
ATOM 4269 C CA . GLU A 1 541 ? 17.826 4.364 20.477 1.00 35.19 541 GLU A CA 1
ATOM 4270 C C . GLU A 1 541 ? 16.811 3.201 20.488 1.00 35.19 541 GLU A C 1
ATOM 4272 O O . GLU A 1 541 ? 17.123 2.145 21.026 1.00 35.19 541 GLU A O 1
ATOM 4277 N N . ASN A 1 542 ? 15.595 3.408 19.961 1.00 35.91 542 ASN A N 1
ATOM 4278 C CA . ASN A 1 542 ? 14.530 2.393 19.868 1.00 35.91 542 ASN A CA 1
ATOM 4279 C C . ASN A 1 542 ? 14.487 1.705 18.486 1.00 35.91 542 ASN A C 1
ATOM 4281 O O . ASN A 1 542 ? 13.610 0.875 18.237 1.00 35.91 542 ASN A O 1
ATOM 4285 N N . LEU A 1 543 ? 15.398 2.102 17.594 1.00 41.53 543 LEU A N 1
ATOM 4286 C CA . LEU A 1 543 ? 15.753 1.411 16.353 1.00 41.53 543 LEU A CA 1
ATOM 4287 C C . LEU A 1 543 ? 16.778 0.313 16.654 1.00 41.53 543 LEU A C 1
ATOM 4289 O O . LEU A 1 543 ? 16.864 -0.620 15.826 1.00 41.53 543 LEU A O 1
#

Organism: NCBI:txid49249

Secondary structure (DSSP, 8-state):
-----PPPPPTT-------------SPP-TTGGG-SS----HHHHHHHHHHHHHHHHHIIIIIHHHHHHHHHHHHHHHHTSS----------PPPP------------------------------------PPPHHHHHHHHHHHHHHHHHHHHH-HHHHHHHHEEEEEE---HHHHHHHHHHHHHHHHHHHHHHHHHHHHHHHHHHHHHHTT---SSS-HHHHHHHHHHTTS-TTS-BS-SSSSS--SEEETTTSS--HHHHHHHHHHIIIIIHHHHHHHHT--GGGEEEEEEEEEEEESSSS---EEEE--SSSEEEEEE---SEEE--EEEEETTTTEEEEE-PPTTEEEEEETTS-EEEPPEEEEEEEEEEEEEEE-SB-TTT--B----HHHHHS-HHHHHHHHHHHHHHHHHHHHHHHTT-PPPTT----GGGSHHHHHHHHHHHHHHHHHHHHHS--EEEE-S-GGGHHHHHHHHHHHHHHHHHHHHHS--SS--TT--BSSTTTTEEE-TTS-EEEE-HHHHT-TTS---TT--

Radius of gyration: 32.81 Å; chains: 1; bounding box: 84×87×109 Å

Foldseek 3Di:
DDDPDPDDDDPPPDDPDDDDDDPPPADPLLLCVQFPDDADPVVVVVVVLVVQLVVLVCCLPPVVVVVVVVVVVVVVVVVVPDDDDDDDDDDDDDDDDDDDDDDDDDDDDDDDDDDDDDDDDDDDPDPPPPDPDDPPVVNVVSVVVSVVVSLVSLLPDPNLQAAQFEKEKEFQDDLVVLVVLVVLFLVLQQVQLVVLVVLLVVLVVVVVVCVVVVNPCVDDPPPSVVVNVLSVQADNSRFHFPPDPPWTFRKDWCFLTPRDPVSVVSVQLRCLLGVLSVCCRNQVWFSLQKAWATKIKGKAAQPDDHFKIDKDFDQALKKKKAWSDDQFDKKFKWWALPQVRDIDTGDHDHRMMIMGTSRTIMMIIGINHGMTMMMMTHIYRFQAAQLVRHGSPGDCCSACSRLSHVLSLLVLLLVLLVVVVVCVVVVNDDDPDDPPDPSVPPVNNVVSVVVSVVSVNSSSVSHDNYYGHTGDPVCRVVSSVSSSVSVVVLVVVQVVDDDPDDRGRHHHYHLNYQFRAHSNRYTRDGHPSQCPRVPRHPDVVVD

pLDDT: mean 76.49, std 22.8, range [26.95, 98.88]

Sequence (543 aa):
LLRLCVPDPKPEDQAPLGKIMGDSSLPPFAGEQYLEYNLPNYDQERTLLIIQMVLVALSFFFFVPFALSRTVFAVSVTTEKDSPEIKESKKVKVISVGKKSKSNKRRNDCGGKRGLKEVDESPKDGVEEVQPSLPTGAINILNACGIFSVFLVILCSTNNKVATRSIFEAPLFTPEECQHIINISIEAAARNAEKARQIIAEYDAKETFLNSLNILNENDDTSSREEAEKVAKIDPLGWRKDRHKSYPTTDLNVVTDPFTKEDRKFLQEKLDARLAPLIERIFGIAREAVRCNDMFVVRYDATKGQTNLRRHTDSGHVSFNILLSDQFEGGGTRFHNRHLNNFLDAKPAKGQVLISPASINHEGLSVTSGTRYILVGFTSIDDKDPISEQPTGLSVFASWLSLSWIQSRFKEGYHASHTRLEGNELGVQNPVGVSDNWSDNKYVRSLCRDITTYITTLSDFWSQHLHISLVSKENVNAYLDALDKADKEQSEILQQVSSSERPRGRSWWFGGQQIDVNVDGTLASVWASRSNAGEDTFKKENL